Protein AF-A0A536QVR9-F1 (afdb_monomer)

pLDDT: mean 72.55, std 30.85, range [21.62, 98.94]

Foldseek 3Di:
DDDDDDDDDDDDDDDDDDDDDDDDDDDDDDDDDDDDDDDDDDDDDDDDDDDDDDDDDDDDDDDDDDDDDDDDDDDDDDDDDDDDDDDDDDDDDDDDDDDDDDDDDDDDDDDDDDDDDDDDDDDDDDDDDDDDDDDDDDPDDDDDDDDDDDDDDDDDDDPPPDDPPPPAFDECVRPVFDKDQDDPDADKFFDDDPQKWKFKIAGPSFRWAKIKIFGNDKWAKAKDWFAAQWAKDLNVDRIAGMEMEIELGNQQVQLQVLLQVLQCVVLVVDPPPVSRHRYMYTYFYQNPVGRHRYINHSVRSVNRNVSIDPRMDGAFLGHRLVRAWAADDPQTDRFAKFKFWDDDPPKIKIKIKRFNDNFFFADPVRDGDGTDDDDPDPDDDDLQQGEMEMEMEIQEADDSVLQNVLQVLLQVLCCSGTPPPSYNSYGYMYMRIYPRHDYDPPQDSVNSSVVNSVRNSNRRVRRHDD

Mean predicted aligned error: 18.0 Å

Nearest PDB structures (foldseek):
  7yu0-assembly1_A  TM=9.333E-01  e=2.165E-42  Arthrobacter
  7yu1-assembly1_A  TM=9.273E-01  e=3.127E-42  Arthrobacter
  7yu1-assembly1_B  TM=9.351E-01  e=1.280E-41  Arthrobacter
  5xyp-assembly1_A  TM=9.233E-01  e=5.771E-42  Flavobacterium sp. KI723T1
  4ihe-assembly2_B  TM=8.009E-01  e=1.279E-22  Streptantibioticus cattleyicolor

Secondary structure (DSSP, 8-state):
-------------------------------------------------------------------------------------------------------------------------------------PPPPP---PPPPPPP-PPPP-PPP---PPPP---S---HHHH-PPPB-SPPS--EEE---TTEEEEEEEETTTTEEEEEEEEEEEEEEEEEE-SS---EE-TT-SEEEEEEEESSGGGGHHHHHHHHHHHHHHTTT--SGGGS--EEEEE---GGG-SS-----HHHHHHHHHT-EESEEE-BS-GGGTT-EESSGGG-EE-EEEEEEEEETTEEEEEEEEEE-SSEEE-TTS-EEES----SPPSS-----BEEEEEEEEEE---HHHHHHHHHHHHHHGGGTEES-S-TTB--EEEEEEEEEE--TTS-HHHHHHHHHHHHHHHHHTSS--

Sequence (466 aa):
MHSQRRRSRSRRTRPSASRSGSDERCELAQSRVARSAGGGDRASRWPERRAAGRLDCGRSPRASRILGRVRRGSAREVRSRSATDGVRKRRLDRVDKRGRVAAVAGHADRRGCRLRDERGCGDRSPDREPSCYNVRRDPHVEPAAPPGSVAAPERAPRRHRARPAVSGPATNDLIHPVPRTELPKGRMLEFDFPGLEIGIAEYEEGPTGCTMFHLRKVASLSIDVRGGSPGVNGQHLDAINAICFAGGSLYGLEASTGVAAELFKIRGYSTKWMDIALVSGAIIFDFGTRANAIYPDKELGRAAVRAMRPGRFPLGARGAGRSATASHWTGAELAGQGGAYRERGLTKILAFVVVNAYGCIVDRGGRVVRGKPTGPVPGRVPRSANTTLSVVFTNQKLDRLQLQSIGRQVHASMARGIQPFHTRWDGDVNYMVSTQEVANDDLDEVTLGELASDAMWDAILTSYDP

Solvent-accessible surface area (backbone atoms only — not comparable to full-atom values): 28724 Å² total; per-residue (Å²): 137,91,81,90,85,91,87,86,91,84,84,89,80,86,90,79,92,88,83,88,84,89,86,88,82,90,79,89,84,89,85,85,88,83,86,80,89,83,89,81,90,83,86,88,81,87,81,86,87,81,88,90,85,83,87,88,87,84,84,85,86,84,89,86,88,86,89,81,88,86,81,90,82,81,89,80,93,81,84,89,83,91,82,90,83,83,92,80,92,79,89,84,88,82,88,88,91,82,91,87,87,86,88,90,82,90,79,91,81,88,88,76,89,76,92,79,88,83,91,82,89,83,90,83,88,84,91,82,83,89,79,83,86,82,82,86,81,84,93,84,79,87,83,79,84,81,83,81,90,76,87,76,80,85,77,75,81,78,76,79,71,74,76,72,82,79,89,66,62,56,31,50,91,78,68,61,71,64,73,42,59,84,72,79,90,70,57,63,49,75,52,92,52,90,59,43,28,35,12,35,13,28,30,76,86,34,51,29,6,26,33,32,43,36,37,81,56,79,21,43,39,26,69,45,77,42,40,59,50,61,41,72,47,56,74,87,49,54,51,35,28,31,43,24,36,14,11,36,25,78,62,7,48,35,13,30,53,13,33,36,55,43,52,35,53,76,56,72,63,50,82,50,83,91,61,58,70,40,51,28,21,39,32,27,52,33,52,89,85,38,88,38,62,39,52,23,36,39,64,36,19,28,46,9,60,77,47,46,38,63,40,53,44,68,36,10,60,37,25,32,6,38,44,19,26,16,15,47,79,95,20,43,31,81,22,2,14,12,51,27,77,48,74,59,88,90,39,42,40,37,18,39,31,29,40,21,25,59,15,19,32,29,44,97,86,72,44,74,76,38,30,38,90,66,70,88,73,85,72,89,69,77,85,60,54,17,10,37,42,36,39,36,44,30,33,39,54,68,56,75,64,53,35,43,51,31,28,47,51,28,53,62,48,42,48,68,32,26,49,66,59,67,37,67,44,14,13,24,35,30,36,22,34,26,62,56,72,35,85,56,91,90,53,50,65,67,59,47,24,51,55,46,26,52,28,39,43,46,3,58,70,37,8,34,79,132

Radius of gyration: 37.14 Å; Cα contacts (8 Å, |Δi|>4): 865; chains: 1; bounding box: 127×112×82 Å

Structure (mmCIF, N/CA/C/O backbone):
data_AF-A0A536QVR9-F1
#
_entry.id   AF-A0A536QVR9-F1
#
loop_
_atom_site.group_PDB
_atom_site.id
_atom_site.type_symbol
_atom_site.label_atom_id
_atom_site.label_alt_id
_atom_site.label_comp_id
_atom_site.label_asym_id
_atom_site.label_entity_id
_atom_site.label_seq_id
_atom_site.pdbx_PDB_ins_code
_atom_site.Cartn_x
_atom_site.Cartn_y
_atom_site.Cartn_z
_atom_site.occupancy
_atom_site.B_iso_or_equiv
_atom_site.auth_seq_id
_atom_site.auth_comp_id
_atom_site.auth_asym_id
_atom_site.auth_atom_id
_atom_site.pdbx_PDB_model_num
ATOM 1 N N . MET A 1 1 ? -24.882 37.715 45.529 1.00 32.22 1 MET A N 1
ATOM 2 C CA . MET A 1 1 ? -25.290 39.129 45.345 1.00 32.22 1 MET A CA 1
ATOM 3 C C . MET A 1 1 ? -25.616 39.331 43.862 1.00 32.22 1 MET A C 1
ATOM 5 O O . MET A 1 1 ? -24.715 39.234 43.054 1.00 32.22 1 MET A O 1
ATOM 9 N N . HIS A 1 2 ? -26.867 39.105 43.445 1.00 34.12 2 HIS A N 1
ATOM 10 C CA . HIS A 1 2 ? -27.917 40.104 43.140 1.00 34.12 2 HIS A CA 1
ATOM 11 C C . HIS A 1 2 ? -27.763 40.877 41.806 1.00 34.12 2 HIS A C 1
ATOM 13 O O . HIS A 1 2 ? -27.096 41.897 41.756 1.00 34.12 2 HIS A O 1
ATOM 19 N N . SER A 1 3 ? -28.485 40.428 40.767 1.00 38.12 3 SER A N 1
ATOM 20 C CA . SER A 1 3 ? -29.458 41.209 39.958 1.00 38.12 3 SER A CA 1
ATOM 21 C C . SER A 1 3 ? -30.320 40.188 39.170 1.00 38.12 3 SER A C 1
ATOM 23 O O . SER A 1 3 ? -29.785 39.276 38.554 1.00 38.12 3 SER A O 1
ATOM 25 N N . GLN A 1 4 ? -31.604 39.956 39.491 1.00 40.72 4 GLN A N 1
ATOM 26 C CA . GLN A 1 4 ? -32.837 40.652 39.060 1.00 40.72 4 GLN A CA 1
ATOM 27 C C . GLN A 1 4 ? -32.913 40.925 37.546 1.00 40.72 4 GLN A C 1
ATOM 29 O O . GLN A 1 4 ? -31.987 41.494 37.003 1.00 40.72 4 GLN A O 1
ATOM 34 N N . ARG A 1 5 ? -33.998 40.715 36.786 1.00 40.19 5 ARG A N 1
ATOM 35 C CA . ARG A 1 5 ? -35.305 40.011 36.840 1.00 40.19 5 ARG A CA 1
ATOM 36 C C . ARG A 1 5 ? -36.019 40.498 35.555 1.00 40.19 5 ARG A C 1
ATOM 38 O O . ARG A 1 5 ? -36.044 41.705 35.362 1.00 40.19 5 ARG A O 1
ATOM 45 N N . ARG A 1 6 ? -36.695 39.643 34.769 1.00 37.06 6 ARG A N 1
ATOM 46 C CA . ARG A 1 6 ? -38.106 39.824 34.318 1.00 37.06 6 ARG A CA 1
ATOM 47 C C . ARG A 1 6 ? -38.565 38.741 33.328 1.00 37.06 6 ARG A C 1
ATOM 49 O O . ARG A 1 6 ? -37.782 38.135 32.616 1.00 37.06 6 ARG A O 1
ATOM 56 N N . ARG A 1 7 ? -39.874 38.477 33.401 1.00 38.44 7 ARG A N 1
ATOM 57 C CA . ARG A 1 7 ? -40.674 37.371 32.849 1.00 38.44 7 ARG A CA 1
ATOM 58 C C . ARG A 1 7 ? -41.632 37.876 31.756 1.00 38.44 7 ARG A C 1
ATOM 60 O O . ARG A 1 7 ? -42.094 39.004 31.875 1.00 38.44 7 ARG A O 1
ATOM 67 N N . SER A 1 8 ? -42.062 36.992 30.849 1.00 32.06 8 SER A N 1
ATOM 68 C CA . SER A 1 8 ? -43.458 36.718 30.378 1.00 32.06 8 SER A CA 1
ATOM 69 C C . SER A 1 8 ? -43.356 35.714 29.199 1.00 32.06 8 SER A C 1
ATOM 71 O O . SER A 1 8 ? -42.414 35.836 28.433 1.00 32.06 8 SER A O 1
ATOM 73 N N . ARG A 1 9 ? -44.044 34.565 29.027 1.00 36.19 9 ARG A N 1
ATOM 74 C CA . ARG A 1 9 ? -45.424 34.022 29.171 1.00 36.19 9 ARG A CA 1
ATOM 75 C C . ARG A 1 9 ? -46.467 34.492 28.127 1.00 36.19 9 ARG A C 1
ATOM 77 O O . ARG A 1 9 ? -47.123 35.493 28.366 1.00 36.19 9 ARG A O 1
ATOM 84 N N . SER A 1 10 ? -46.755 33.634 27.133 1.00 32.81 10 SER A N 1
ATOM 85 C CA . SER A 1 10 ? -48.091 33.286 26.565 1.00 32.81 10 SER A CA 1
ATOM 86 C C . SER A 1 10 ? -47.950 31.998 25.706 1.00 32.81 10 SER A C 1
ATOM 88 O O . SER A 1 10 ? -47.020 31.891 24.921 1.00 32.81 10 SER A O 1
ATOM 90 N N . ARG A 1 11 ? -48.535 30.835 26.059 1.00 32.47 11 ARG A N 1
ATOM 91 C CA . ARG A 1 11 ? -49.900 30.284 25.804 1.00 32.47 11 ARG A CA 1
ATOM 92 C C . ARG A 1 11 ? -50.281 30.177 24.309 1.00 32.47 11 ARG A C 1
ATOM 94 O O . ARG A 1 11 ? -50.380 31.204 23.666 1.00 32.47 11 ARG A O 1
ATOM 101 N N . ARG A 1 12 ? -50.394 28.931 23.785 1.00 32.31 12 ARG A N 1
ATOM 102 C CA . ARG A 1 12 ? -51.632 28.192 23.345 1.00 32.31 12 ARG A CA 1
ATOM 103 C C . ARG A 1 12 ? -52.218 28.751 22.023 1.00 32.31 12 ARG A C 1
ATOM 105 O O . ARG A 1 12 ? -52.304 29.953 21.900 1.00 32.31 12 ARG A O 1
ATOM 112 N N . THR A 1 13 ? -52.643 28.006 20.994 1.00 30.50 13 THR A N 1
ATOM 113 C CA . THR A 1 13 ? -53.259 26.665 20.876 1.00 30.50 13 THR A CA 1
ATOM 114 C C . THR A 1 13 ? -53.371 26.269 19.385 1.00 30.50 13 THR A C 1
ATOM 116 O O . THR A 1 13 ? -53.311 27.132 18.517 1.00 30.50 13 THR A O 1
ATOM 119 N N . ARG A 1 14 ? -53.575 24.967 19.123 1.00 33.03 14 ARG A N 1
ATOM 120 C CA . ARG A 1 14 ? -53.970 24.322 17.845 1.00 33.03 14 ARG A CA 1
ATOM 121 C C . ARG A 1 14 ? -55.232 24.930 17.195 1.00 33.03 14 ARG A C 1
ATOM 123 O O . ARG A 1 14 ? -56.010 25.577 17.894 1.00 33.03 14 ARG A O 1
ATOM 130 N N . PRO A 1 15 ? -55.556 24.480 15.968 1.00 38.09 15 PRO A N 1
ATOM 131 C CA . PRO A 1 15 ? -56.874 23.885 15.745 1.00 38.09 15 PRO A CA 1
ATOM 132 C C . PRO A 1 15 ? -56.819 22.476 15.132 1.00 38.09 15 PRO A C 1
ATOM 134 O O . PRO A 1 15 ? -55.821 22.034 14.567 1.00 38.09 15 PRO A O 1
ATOM 137 N N . SER A 1 16 ? -57.925 21.766 15.323 1.00 31.20 16 SER A N 1
ATOM 138 C CA . SER A 1 16 ? -58.179 20.356 15.041 1.00 31.20 16 SER A CA 1
ATOM 139 C C . SER A 1 16 ? -59.378 20.185 14.104 1.00 31.20 16 SER A C 1
ATOM 141 O O . SER A 1 16 ? -60.378 20.860 14.305 1.00 31.20 16 SER A O 1
ATOM 143 N N . ALA A 1 17 ? -59.272 19.186 13.222 1.00 33.75 17 ALA A N 1
ATOM 144 C CA . ALA A 1 17 ? -60.265 18.162 12.857 1.00 33.75 17 ALA A CA 1
ATOM 145 C C . ALA A 1 17 ? -61.664 18.525 12.312 1.00 33.75 17 ALA A C 1
ATOM 147 O O . ALA A 1 17 ? -62.432 19.254 12.927 1.00 33.75 17 ALA A O 1
ATOM 148 N N . SER A 1 18 ? -62.054 17.801 11.254 1.00 29.50 18 SER A N 1
ATOM 149 C CA . SER A 1 18 ? -63.307 17.017 11.085 1.00 29.50 18 SER A 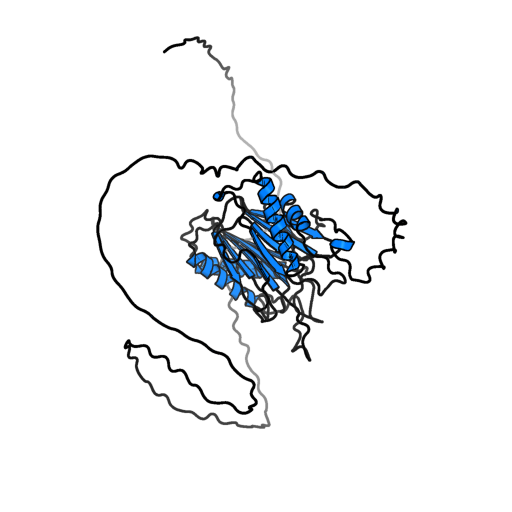CA 1
ATOM 150 C C . SER A 1 18 ? -63.442 16.624 9.598 1.00 29.50 18 SER A C 1
ATOM 152 O O . SER A 1 18 ? -62.922 17.344 8.758 1.00 29.50 18 SER A O 1
ATOM 154 N N . ARG A 1 19 ? -64.105 15.559 9.129 1.00 31.83 19 ARG A N 1
ATOM 155 C CA . ARG A 1 19 ? -64.554 14.219 9.580 1.00 31.83 19 ARG A CA 1
ATOM 156 C C . ARG A 1 19 ? -65.219 13.563 8.336 1.00 31.83 19 ARG A C 1
ATOM 158 O O . ARG A 1 19 ? -65.443 14.254 7.349 1.00 31.83 19 ARG A O 1
ATOM 165 N N . SER A 1 20 ? -65.648 12.302 8.481 1.00 29.80 20 SER A N 1
ATOM 166 C CA . SER A 1 20 ? -66.454 11.444 7.570 1.00 29.80 20 SER A CA 1
ATOM 167 C C . SER A 1 20 ? -65.638 10.643 6.542 1.00 29.80 20 SER A C 1
ATOM 169 O O . SER A 1 20 ? -64.729 11.194 5.943 1.00 29.80 20 SER A O 1
ATOM 171 N N . GLY A 1 21 ? -65.824 9.334 6.333 1.00 27.69 21 GLY A N 1
ATOM 172 C CA . GLY A 1 21 ? -66.845 8.368 6.779 1.00 27.69 21 GLY A CA 1
ATOM 173 C C . GLY A 1 21 ? -67.409 7.591 5.570 1.00 27.69 21 GLY A C 1
ATOM 174 O O . GLY A 1 21 ? -67.541 8.200 4.517 1.00 27.69 21 GLY A O 1
ATOM 175 N N . SER A 1 22 ? -67.783 6.313 5.762 1.00 29.12 22 SER A N 1
ATOM 176 C CA . SER A 1 22 ? -68.301 5.277 4.814 1.00 29.12 22 SER A CA 1
ATOM 177 C C . SER A 1 22 ? -67.227 4.516 4.006 1.00 29.12 22 SER A C 1
ATOM 179 O O . SER A 1 22 ? -66.331 5.150 3.463 1.00 29.12 22 SER A O 1
ATOM 181 N N . ASP A 1 23 ? -67.058 3.184 4.068 1.00 28.61 23 ASP A N 1
ATOM 182 C CA . ASP A 1 23 ? -67.909 1.963 3.952 1.00 28.61 23 ASP A CA 1
ATOM 183 C C . ASP A 1 23 ? -67.965 1.365 2.522 1.00 28.61 23 ASP A C 1
ATOM 185 O O . ASP A 1 23 ? -68.082 2.099 1.551 1.00 28.61 23 ASP A O 1
ATOM 189 N N . GLU A 1 24 ? -67.909 0.017 2.464 1.00 28.81 24 GLU A N 1
ATOM 190 C CA . GLU A 1 24 ? -68.151 -0.931 1.334 1.00 28.81 24 GLU A CA 1
ATOM 191 C C . GLU A 1 24 ? -67.005 -1.177 0.313 1.00 28.81 24 GLU A C 1
ATOM 193 O O . GLU A 1 24 ? -66.436 -0.254 -0.252 1.00 28.81 24 GLU A O 1
ATOM 198 N N . ARG A 1 25 ? -66.410 -2.388 0.216 1.00 26.61 25 ARG A N 1
ATOM 199 C CA . ARG A 1 25 ? -66.825 -3.717 -0.340 1.00 26.61 25 ARG A CA 1
ATOM 200 C C . ARG A 1 25 ? -66.817 -3.825 -1.879 1.00 26.61 25 ARG A C 1
ATOM 202 O O . ARG A 1 25 ? -67.511 -3.064 -2.527 1.00 26.61 25 ARG A O 1
ATOM 209 N N . CYS A 1 26 ? -66.177 -4.913 -2.363 1.00 21.62 26 CYS A N 1
ATOM 210 C CA . CYS A 1 26 ? -66.316 -5.589 -3.680 1.00 21.62 26 CYS A CA 1
ATOM 211 C C . CYS A 1 26 ? -66.000 -4.729 -4.932 1.00 21.62 26 CYS A C 1
ATOM 213 O O . CYS A 1 26 ? -66.218 -3.537 -4.937 1.00 21.62 26 CYS A O 1
ATOM 215 N N . GLU A 1 27 ? -65.465 -5.188 -6.064 1.00 26.14 27 GLU A N 1
ATOM 216 C CA . GLU A 1 27 ? -65.268 -6.503 -6.671 1.00 26.14 27 GLU A CA 1
ATOM 217 C C . GLU A 1 27 ? -64.310 -6.347 -7.883 1.00 26.14 27 GLU A C 1
ATOM 219 O O . GLU A 1 27 ? -64.244 -5.290 -8.500 1.00 26.14 27 GLU A O 1
ATOM 224 N N . LEU A 1 28 ? -63.586 -7.428 -8.199 1.00 25.80 28 LEU A N 1
ATOM 225 C CA . LEU A 1 28 ? -63.243 -7.962 -9.535 1.00 25.80 28 LEU A CA 1
ATOM 226 C C . LEU A 1 28 ? -63.013 -7.024 -10.749 1.00 25.80 28 LEU A C 1
ATOM 228 O O . LEU A 1 28 ? -63.948 -6.433 -11.269 1.00 25.80 28 LEU A O 1
ATOM 232 N N . ALA A 1 29 ? -61.819 -7.130 -11.358 1.00 27.91 29 ALA A N 1
ATOM 233 C CA . ALA A 1 29 ? -61.603 -7.469 -12.787 1.00 27.91 29 ALA A CA 1
ATOM 234 C C . ALA A 1 29 ? -60.084 -7.517 -13.086 1.00 27.91 29 ALA A C 1
ATOM 236 O O . ALA A 1 29 ? -59.395 -6.508 -13.049 1.00 27.91 29 ALA A O 1
ATOM 237 N N . GLN A 1 30 ? -59.465 -8.700 -13.134 1.00 26.83 30 GLN A N 1
ATOM 238 C CA . GLN A 1 30 ? -59.221 -9.508 -14.342 1.00 26.83 30 GLN A CA 1
ATOM 239 C C . GLN A 1 30 ? -58.295 -8.869 -15.399 1.00 26.83 30 GLN A C 1
ATOM 241 O O . GLN A 1 30 ? -58.723 -8.074 -16.225 1.00 26.83 30 GLN A O 1
ATOM 246 N N . SER A 1 31 ? -57.071 -9.399 -15.507 1.00 31.22 31 SER A N 1
ATOM 247 C CA . SER A 1 31 ? -56.542 -9.826 -16.810 1.00 31.22 31 SER A CA 1
ATOM 248 C C . SER A 1 31 ? -55.770 -11.149 -16.672 1.00 31.22 31 SER A C 1
ATOM 250 O O . SER A 1 31 ? -55.096 -11.417 -15.679 1.00 31.22 31 SER A O 1
ATOM 252 N N . ARG A 1 32 ? -56.030 -12.027 -17.645 1.00 28.70 32 ARG A N 1
ATOM 253 C CA . ARG A 1 32 ? -55.729 -13.466 -17.761 1.00 28.70 32 ARG A CA 1
ATOM 254 C C . ARG A 1 32 ? -54.292 -13.689 -18.274 1.00 28.70 32 ARG A C 1
ATOM 256 O O . ARG A 1 32 ? -53.828 -12.908 -19.088 1.00 28.70 32 ARG A O 1
ATOM 263 N N . VAL A 1 33 ? -53.499 -14.609 -17.712 1.00 28.98 33 VAL A N 1
ATOM 264 C CA . VAL A 1 33 ? -53.370 -16.072 -17.972 1.00 28.98 33 VAL A CA 1
ATOM 265 C C . VAL A 1 33 ? -52.784 -16.468 -19.340 1.00 28.98 33 VAL A C 1
ATOM 267 O O . VAL A 1 33 ? -53.470 -16.391 -20.350 1.00 28.98 33 VAL A O 1
ATOM 270 N N . ALA A 1 34 ? -51.594 -17.086 -19.285 1.00 28.09 34 ALA A N 1
ATOM 271 C CA . ALA A 1 34 ? -51.267 -18.426 -19.816 1.00 28.09 34 ALA A CA 1
ATOM 272 C C . ALA A 1 34 ? -50.097 -18.990 -18.959 1.00 28.09 34 ALA A C 1
ATOM 274 O O . ALA A 1 34 ? -49.023 -18.401 -18.955 1.00 28.09 34 ALA A O 1
ATOM 275 N N . ARG A 1 35 ? -50.315 -19.852 -17.941 1.00 30.66 35 ARG A N 1
ATOM 276 C CA . ARG A 1 35 ? -50.254 -21.348 -17.928 1.00 30.66 35 ARG A CA 1
ATOM 277 C C . ARG A 1 35 ? -49.171 -21.916 -18.862 1.00 30.66 35 ARG A C 1
ATOM 279 O O . ARG A 1 35 ? -49.214 -21.626 -20.045 1.00 30.66 35 ARG A O 1
ATOM 286 N N . SER A 1 36 ? -48.189 -22.696 -18.401 1.00 28.83 36 SER A N 1
ATOM 287 C CA . SER A 1 36 ? -48.251 -23.967 -17.636 1.00 28.83 36 SER A CA 1
ATOM 288 C C . SER A 1 36 ? -47.134 -24.061 -16.566 1.00 28.83 36 SER A C 1
ATOM 290 O O . SER A 1 36 ? -46.009 -23.668 -16.843 1.00 28.83 36 SER A O 1
ATOM 292 N N . ALA A 1 37 ? -47.380 -24.410 -15.291 1.00 31.12 37 ALA A N 1
ATOM 293 C CA . ALA A 1 37 ? -47.586 -25.763 -14.722 1.00 31.12 37 ALA A CA 1
ATOM 294 C C . ALA A 1 37 ? -46.492 -26.772 -15.139 1.00 31.12 37 ALA A C 1
ATOM 296 O O . ALA A 1 37 ? -46.316 -26.981 -16.331 1.00 31.12 37 ALA A O 1
ATOM 297 N N . GLY A 1 38 ? -45.742 -27.460 -14.274 1.00 26.61 38 GLY A N 1
ATOM 298 C CA . GLY A 1 38 ? -45.599 -27.533 -12.809 1.00 26.61 38 GLY A CA 1
ATOM 299 C C . GLY A 1 38 ? -44.144 -27.970 -12.520 1.00 26.61 38 GLY A C 1
ATOM 300 O O . GLY A 1 38 ? -43.442 -28.384 -13.434 1.00 26.61 38 GLY A O 1
ATOM 301 N N . GLY A 1 39 ? -43.552 -27.800 -11.342 1.00 26.61 39 GLY A N 1
ATOM 302 C CA . GLY A 1 39 ? -44.034 -28.161 -10.014 1.00 26.61 39 GLY A CA 1
ATOM 303 C C . GLY A 1 39 ? -43.105 -29.258 -9.478 1.00 26.61 39 GLY A C 1
ATOM 304 O O . GLY A 1 39 ? -43.011 -30.313 -10.095 1.00 26.61 39 GLY A O 1
ATOM 305 N N . GLY A 1 40 ? -42.416 -29.011 -8.358 1.00 26.50 40 GLY A N 1
ATOM 306 C CA . GLY A 1 40 ? -41.705 -30.064 -7.624 1.00 26.50 40 GLY A CA 1
ATOM 307 C C . GLY A 1 40 ? -40.399 -29.638 -6.959 1.00 26.50 40 GLY A C 1
ATOM 308 O O . GLY A 1 40 ? -39.326 -29.827 -7.520 1.00 26.50 40 GLY A O 1
ATOM 309 N N . ASP A 1 41 ? -40.517 -29.115 -5.739 1.00 30.36 41 ASP A N 1
ATOM 310 C CA . ASP A 1 41 ? -39.453 -28.959 -4.743 1.00 30.36 41 ASP A CA 1
ATOM 311 C C . ASP A 1 41 ? -38.574 -30.212 -4.568 1.00 30.36 41 ASP A C 1
ATOM 313 O O . ASP A 1 41 ? -39.092 -31.320 -4.429 1.00 30.36 41 ASP A O 1
ATOM 317 N N . ARG A 1 42 ? -37.261 -30.025 -4.376 1.00 28.58 42 ARG A N 1
ATOM 318 C CA . ARG A 1 42 ? -36.599 -30.186 -3.061 1.00 28.58 42 ARG A CA 1
ATOM 319 C C . ARG A 1 42 ? -35.080 -30.046 -3.157 1.00 28.58 42 ARG A C 1
ATOM 321 O O . ARG A 1 42 ? -34.426 -30.472 -4.101 1.00 28.58 42 ARG A O 1
ATOM 328 N N . ALA A 1 43 ? -34.553 -29.445 -2.100 1.00 28.98 43 ALA A N 1
ATOM 329 C CA . ALA A 1 43 ? -33.158 -29.161 -1.841 1.00 28.98 43 ALA A CA 1
ATOM 330 C C . ALA A 1 43 ? -32.276 -30.406 -1.621 1.00 28.98 43 ALA A C 1
ATOM 332 O O . ALA A 1 43 ? -32.740 -31.482 -1.247 1.00 28.98 43 ALA A O 1
ATOM 333 N N . SER A 1 44 ? -30.968 -30.130 -1.678 1.00 29.98 44 SER A N 1
ATOM 334 C CA . SER A 1 44 ? -29.825 -30.878 -1.134 1.00 29.98 44 SER A CA 1
ATOM 335 C C . SER A 1 44 ? -29.250 -32.020 -1.983 1.00 29.98 44 SER A C 1
ATOM 337 O O . SER A 1 44 ? -29.786 -33.118 -2.039 1.00 29.98 44 SER A O 1
ATOM 339 N N . ARG A 1 45 ? -28.061 -31.782 -2.555 1.00 26.30 45 ARG A N 1
ATOM 340 C CA . ARG A 1 45 ? -26.787 -32.448 -2.200 1.00 26.30 45 ARG A CA 1
ATOM 341 C C . ARG A 1 45 ? -25.720 -32.186 -3.271 1.00 26.30 45 ARG A C 1
ATOM 343 O O . ARG A 1 45 ? -25.979 -32.238 -4.466 1.00 26.30 45 ARG A O 1
ATOM 350 N N . TRP A 1 46 ? -24.513 -31.901 -2.791 1.00 26.78 46 TRP A N 1
ATOM 351 C CA . TRP A 1 46 ? -23.257 -31.860 -3.540 1.00 26.78 46 TRP A CA 1
ATOM 352 C C . TRP A 1 46 ? -22.990 -33.182 -4.282 1.00 26.78 46 TRP A C 1
ATOM 354 O O . TRP A 1 46 ? -23.254 -34.231 -3.692 1.00 26.78 46 TRP A O 1
ATOM 364 N N . PRO A 1 47 ? -22.377 -33.183 -5.484 1.00 32.03 47 PRO A N 1
ATOM 365 C CA . PRO A 1 47 ? -21.808 -34.400 -6.036 1.00 32.03 47 PRO A CA 1
ATOM 366 C C . PRO A 1 47 ? -20.279 -34.412 -5.916 1.00 32.03 47 PRO A C 1
ATOM 368 O O . PRO A 1 47 ? -19.560 -33.651 -6.568 1.00 32.03 47 PRO A O 1
ATOM 371 N N . GLU A 1 48 ? -19.800 -35.356 -5.111 1.00 28.69 48 GLU A N 1
ATOM 372 C CA . GLU A 1 48 ? -18.488 -35.977 -5.253 1.00 28.69 48 GLU A CA 1
ATOM 373 C C . GLU A 1 48 ? -18.367 -36.620 -6.644 1.00 28.69 48 GLU A C 1
ATOM 375 O O . GLU A 1 48 ? -19.288 -37.278 -7.130 1.00 28.69 48 GLU A O 1
ATOM 380 N N . ARG A 1 49 ? -17.203 -36.477 -7.286 1.00 27.83 49 ARG A N 1
ATOM 381 C CA . ARG A 1 49 ? -16.823 -37.293 -8.445 1.00 27.83 49 ARG A CA 1
ATOM 382 C C . ARG A 1 49 ? -15.667 -38.205 -8.047 1.00 27.83 49 ARG A C 1
ATOM 384 O O . ARG A 1 49 ? -14.553 -37.740 -7.820 1.00 27.83 49 ARG A O 1
ATOM 391 N N . ARG A 1 50 ? -15.926 -39.515 -8.029 1.00 27.42 50 ARG A N 1
ATOM 392 C CA . ARG A 1 50 ? -14.916 -40.563 -8.223 1.00 27.42 50 ARG A CA 1
ATOM 393 C C . ARG A 1 50 ? -15.360 -41.519 -9.328 1.00 27.42 50 ARG A C 1
ATOM 395 O O . ARG A 1 50 ? -16.543 -41.708 -9.582 1.00 27.42 50 ARG A O 1
ATOM 402 N N . ALA A 1 51 ? -14.339 -42.021 -10.006 1.00 30.70 51 ALA A N 1
ATOM 403 C CA . ALA A 1 51 ? -14.321 -42.747 -11.265 1.00 30.70 51 ALA A CA 1
ATOM 404 C C . ALA A 1 51 ? -14.904 -44.170 -11.214 1.00 30.70 51 ALA A C 1
ATOM 406 O O . ALA A 1 51 ? -14.911 -44.784 -10.153 1.00 30.70 51 ALA A O 1
ATOM 407 N N . ALA A 1 52 ? -15.248 -44.724 -12.385 1.00 28.95 52 ALA A N 1
ATOM 408 C CA . ALA A 1 52 ? -14.600 -45.918 -12.958 1.00 28.95 52 ALA A CA 1
ATOM 409 C C . ALA A 1 52 ? -15.365 -46.443 -14.191 1.00 28.95 52 ALA A C 1
ATOM 411 O O . ALA A 1 52 ? -16.560 -46.708 -14.122 1.00 28.95 52 ALA A O 1
ATOM 412 N N . GLY A 1 53 ? -14.642 -46.671 -15.290 1.00 25.88 53 GLY A N 1
ATOM 413 C CA . GLY A 1 53 ? -15.048 -47.502 -16.425 1.00 25.88 53 GLY A CA 1
ATOM 414 C C . GLY A 1 53 ? -13.888 -48.438 -16.773 1.00 25.88 53 GLY A C 1
ATOM 415 O O . GLY A 1 53 ? -12.740 -48.005 -16.810 1.00 25.88 53 GLY A O 1
ATOM 416 N N . ARG A 1 54 ? -14.191 -49.730 -16.901 1.00 28.25 54 ARG A N 1
ATOM 417 C CA . ARG A 1 54 ? -13.276 -50.882 -16.932 1.00 28.25 54 ARG A CA 1
ATOM 418 C C . ARG A 1 54 ? -12.735 -51.210 -18.337 1.00 28.25 54 ARG A C 1
ATOM 420 O O . ARG A 1 54 ? -13.479 -51.090 -19.295 1.00 28.25 54 ARG A O 1
ATOM 427 N N . LEU A 1 55 ? -11.502 -51.748 -18.329 1.00 27.61 55 LEU A N 1
ATOM 428 C CA . LEU A 1 55 ? -10.918 -52.864 -19.113 1.00 27.61 55 LEU A CA 1
ATOM 429 C C . LEU A 1 55 ? -10.931 -52.802 -20.656 1.00 27.61 55 LEU A C 1
ATOM 431 O O . LEU A 1 55 ? -11.998 -52.821 -21.246 1.00 27.61 55 LEU A O 1
ATOM 435 N N . ASP A 1 56 ? -9.752 -52.925 -21.289 1.00 25.92 56 ASP A N 1
ATOM 436 C CA . ASP A 1 56 ? -9.376 -54.173 -21.986 1.00 25.92 56 ASP A CA 1
ATOM 437 C C . ASP A 1 56 ? -7.858 -54.270 -22.296 1.00 25.92 56 ASP A C 1
ATOM 439 O O . ASP A 1 56 ? -7.101 -53.308 -22.173 1.00 25.92 56 ASP A O 1
ATOM 443 N N . CYS A 1 57 ? -7.435 -55.491 -22.614 1.00 25.33 57 CYS A N 1
ATOM 444 C CA . CYS A 1 57 ? -6.114 -56.103 -22.544 1.00 25.33 57 CYS A CA 1
ATOM 445 C C . CYS A 1 57 ? -5.180 -55.829 -23.742 1.00 25.33 57 CYS A C 1
ATOM 447 O O . CYS A 1 57 ? -5.634 -55.641 -24.864 1.00 25.33 57 CYS A O 1
ATOM 449 N N . GLY A 1 58 ? -3.860 -55.999 -23.545 1.00 26.34 58 GLY A N 1
ATOM 450 C CA . GLY A 1 58 ? -2.977 -56.433 -24.642 1.00 26.34 58 GLY A CA 1
ATOM 451 C C . GLY A 1 58 ? -1.521 -55.947 -24.637 1.00 26.34 58 GLY A C 1
ATOM 452 O O . GLY A 1 58 ? -1.237 -54.840 -25.063 1.00 26.34 58 GLY A O 1
ATOM 453 N N . ARG A 1 59 ? -0.610 -56.877 -24.307 1.00 28.11 59 ARG A N 1
ATOM 454 C CA . ARG A 1 59 ? 0.802 -57.003 -24.752 1.00 28.11 59 ARG A CA 1
ATOM 455 C C . ARG A 1 59 ? 1.850 -55.953 -24.323 1.00 28.11 59 ARG A C 1
ATOM 457 O O . ARG A 1 59 ? 1.875 -54.814 -24.762 1.00 28.11 59 ARG A O 1
ATOM 464 N N . SER A 1 60 ? 2.835 -56.448 -23.567 1.00 27.88 60 SER A N 1
ATOM 465 C CA . SER A 1 60 ? 4.210 -55.922 -23.471 1.00 27.88 60 SER A CA 1
ATOM 466 C C . SER A 1 60 ? 5.064 -56.450 -24.655 1.00 27.88 60 SER A C 1
ATOM 468 O O . SER A 1 60 ? 4.604 -57.385 -25.323 1.00 27.88 60 SER A O 1
ATOM 470 N N . PRO A 1 61 ? 6.278 -55.912 -24.958 1.00 41.31 61 PRO A N 1
ATOM 471 C CA . PRO A 1 61 ? 7.451 -56.153 -24.095 1.00 41.31 61 PRO A CA 1
ATOM 472 C C . PRO A 1 61 ? 8.564 -55.062 -24.064 1.00 41.31 61 PRO A C 1
ATOM 474 O O . PRO A 1 61 ? 8.626 -54.175 -24.906 1.00 41.31 61 PRO A O 1
ATOM 477 N N . ARG A 1 62 ? 9.524 -55.279 -23.138 1.00 28.48 62 ARG A N 1
ATOM 478 C CA . ARG A 1 62 ? 10.900 -54.712 -22.989 1.00 28.48 62 ARG A CA 1
ATOM 479 C C . ARG A 1 62 ? 10.986 -53.324 -22.326 1.00 28.48 62 ARG A C 1
ATOM 481 O O . ARG A 1 62 ? 10.647 -52.327 -22.933 1.00 28.48 62 ARG A O 1
ATOM 488 N N . ALA A 1 63 ? 11.318 -53.160 -21.041 1.00 29.06 63 ALA A N 1
ATOM 489 C CA . ALA A 1 63 ? 12.459 -53.608 -20.221 1.00 29.06 63 ALA A CA 1
ATOM 490 C C . ALA A 1 63 ? 13.814 -52.960 -20.577 1.00 29.06 63 ALA A C 1
ATOM 492 O O . ALA A 1 63 ? 14.554 -53.471 -21.410 1.00 29.06 63 ALA A O 1
ATOM 493 N N . SER A 1 64 ? 14.186 -51.928 -19.815 1.00 29.84 64 SER A N 1
ATOM 494 C CA . SER A 1 64 ? 15.564 -51.688 -19.367 1.00 29.84 64 SER A CA 1
ATOM 495 C C . SER A 1 64 ? 15.541 -51.056 -17.966 1.00 29.84 64 SER A C 1
ATOM 497 O O . SER A 1 64 ? 15.070 -49.946 -17.740 1.00 29.84 64 SER A O 1
ATOM 499 N N . ARG A 1 65 ? 15.990 -51.851 -16.987 1.00 30.33 65 ARG A N 1
ATOM 500 C CA . ARG A 1 65 ? 16.250 -51.470 -15.593 1.00 30.33 65 ARG A CA 1
ATOM 501 C C . ARG A 1 65 ? 17.624 -50.809 -15.510 1.00 30.33 65 ARG A C 1
ATOM 503 O O . ARG A 1 65 ? 18.579 -51.386 -16.018 1.00 30.33 65 ARG A O 1
ATOM 510 N N . ILE A 1 66 ? 17.751 -49.743 -14.721 1.00 28.88 66 ILE A N 1
ATOM 511 C CA . ILE A 1 66 ? 18.968 -49.482 -13.940 1.00 28.88 66 ILE A CA 1
ATOM 512 C C . ILE A 1 66 ? 18.546 -49.239 -12.487 1.00 28.88 66 ILE A C 1
ATOM 514 O O . ILE A 1 66 ? 17.751 -48.356 -12.180 1.00 28.88 66 ILE A O 1
ATOM 518 N N . LEU A 1 67 ? 19.046 -50.113 -11.614 1.00 29.53 67 LEU A N 1
ATOM 519 C CA . LEU A 1 67 ? 18.882 -50.133 -10.164 1.00 29.53 67 LEU A CA 1
ATOM 520 C C . LEU A 1 67 ? 19.977 -49.281 -9.506 1.00 29.53 67 LEU A C 1
ATOM 522 O O . LEU A 1 67 ? 21.152 -49.453 -9.817 1.00 29.53 67 LEU A O 1
ATOM 526 N N . GLY A 1 68 ? 19.601 -48.466 -8.519 1.00 28.30 68 GLY A N 1
ATOM 527 C CA . GLY A 1 68 ? 20.510 -47.836 -7.558 1.00 28.30 68 GLY A CA 1
ATOM 528 C C . GLY A 1 68 ? 19.967 -48.010 -6.139 1.00 28.30 68 GLY A C 1
ATOM 529 O O . GLY A 1 68 ? 18.901 -47.504 -5.810 1.00 28.30 68 GLY A O 1
ATOM 530 N N . ARG A 1 69 ? 20.675 -48.805 -5.330 1.00 30.31 69 ARG A N 1
ATOM 531 C CA . ARG A 1 69 ? 20.305 -49.290 -3.989 1.00 30.31 69 ARG A CA 1
ATOM 532 C C . ARG A 1 69 ? 20.175 -48.185 -2.931 1.00 30.31 69 ARG A C 1
ATOM 534 O O . ARG A 1 69 ? 21.072 -47.368 -2.764 1.00 30.31 69 ARG A O 1
ATOM 541 N N . VAL A 1 70 ? 19.140 -48.319 -2.102 1.00 27.59 70 VAL A N 1
ATOM 542 C CA . VAL A 1 70 ? 18.995 -47.713 -0.768 1.00 27.59 70 VAL A CA 1
ATOM 543 C C . VAL A 1 70 ? 19.727 -48.583 0.265 1.00 27.59 70 VAL A C 1
ATOM 545 O O . VAL A 1 70 ? 19.537 -49.801 0.290 1.00 27.59 70 VAL A O 1
ATOM 548 N N . ARG A 1 71 ? 20.534 -47.977 1.145 1.00 29.56 71 ARG A N 1
ATOM 549 C CA . ARG A 1 71 ? 21.059 -48.615 2.367 1.00 29.56 71 ARG A CA 1
ATOM 550 C C . ARG A 1 71 ? 20.394 -47.997 3.599 1.00 29.56 71 ARG A C 1
ATOM 552 O O . ARG A 1 71 ? 20.431 -46.787 3.785 1.00 29.56 71 ARG A O 1
ATOM 559 N N . ARG A 1 72 ? 19.801 -48.863 4.428 1.00 30.56 72 ARG A N 1
ATOM 560 C CA . ARG A 1 72 ? 19.289 -48.577 5.776 1.00 30.56 72 ARG A CA 1
ATOM 561 C C . ARG A 1 72 ? 20.455 -48.391 6.756 1.00 30.56 72 ARG A C 1
ATOM 563 O O . ARG A 1 72 ? 21.416 -49.153 6.701 1.00 30.56 72 ARG A O 1
ATOM 570 N N . GLY A 1 73 ? 20.315 -47.440 7.676 1.00 27.66 73 GLY A N 1
ATOM 571 C CA . GLY A 1 73 ? 21.169 -47.243 8.849 1.00 27.66 73 GLY A CA 1
ATOM 572 C C . GLY A 1 73 ? 20.304 -46.851 10.048 1.00 27.66 73 GLY A C 1
ATOM 573 O O . GLY A 1 73 ? 19.351 -46.096 9.901 1.00 27.66 73 GLY A O 1
ATOM 574 N N . SER A 1 74 ? 20.595 -47.462 11.188 1.00 30.38 74 SER A N 1
ATOM 575 C CA . SER A 1 74 ? 19.769 -47.669 12.381 1.00 30.38 74 SER A CA 1
ATOM 576 C C . SER A 1 74 ? 19.480 -46.446 13.257 1.00 30.38 74 SER A C 1
ATOM 578 O O . SER A 1 74 ? 20.318 -45.562 13.414 1.00 30.38 74 SER A O 1
ATOM 580 N N . ALA A 1 75 ? 18.334 -46.512 13.938 1.00 29.06 75 ALA A N 1
ATOM 581 C CA . ALA A 1 75 ? 17.924 -45.672 15.057 1.00 29.06 75 ALA A CA 1
ATOM 582 C C . ALA A 1 75 ? 18.790 -45.872 16.318 1.00 29.06 75 ALA A C 1
ATOM 584 O O . ALA A 1 75 ? 19.187 -46.995 16.635 1.00 29.06 75 ALA A O 1
ATOM 585 N N . ARG A 1 76 ? 18.998 -44.788 17.075 1.00 28.64 76 ARG A N 1
ATOM 586 C CA . ARG A 1 76 ? 19.302 -44.807 18.514 1.00 28.64 76 ARG A CA 1
ATOM 587 C C . ARG A 1 76 ? 18.678 -43.581 19.186 1.00 28.64 76 ARG A C 1
ATOM 589 O O . ARG A 1 76 ? 19.027 -42.451 18.862 1.00 28.64 76 ARG A O 1
ATOM 596 N N . GLU A 1 77 ? 17.761 -43.845 20.112 1.00 30.44 77 GLU A N 1
ATOM 597 C CA . GLU A 1 77 ? 17.287 -42.926 21.150 1.00 30.44 77 GLU A CA 1
ATOM 598 C C . GLU A 1 77 ? 18.435 -42.488 22.066 1.00 30.44 77 GLU A C 1
ATOM 600 O O . GLU A 1 77 ? 19.223 -43.330 22.497 1.00 30.44 77 GLU A O 1
ATOM 605 N N . VAL A 1 78 ? 18.450 -41.213 22.473 1.00 28.42 78 VAL A N 1
ATOM 606 C CA . VAL A 1 78 ? 18.985 -40.796 23.778 1.00 28.42 78 VAL A CA 1
ATOM 607 C C . VAL A 1 78 ? 18.100 -39.688 24.353 1.00 28.42 78 VAL A C 1
ATOM 609 O O . VAL A 1 78 ? 17.744 -38.726 23.677 1.00 28.42 78 VAL A O 1
ATOM 612 N N . ARG A 1 79 ? 17.737 -39.884 25.622 1.00 27.45 79 ARG A N 1
ATOM 613 C CA . ARG A 1 79 ? 16.860 -39.071 26.465 1.00 27.45 79 ARG A CA 1
ATOM 614 C C . ARG A 1 79 ? 17.450 -37.706 26.841 1.00 27.45 79 ARG A C 1
ATOM 616 O O . ARG A 1 79 ? 18.656 -37.535 26.982 1.00 27.45 79 ARG A O 1
ATOM 623 N N . SER A 1 80 ? 16.525 -36.797 27.130 1.00 29.80 80 SER A N 1
ATOM 624 C CA . SER A 1 80 ? 16.659 -35.523 27.840 1.00 29.80 80 SER A CA 1
ATOM 625 C C . SER A 1 80 ? 17.397 -35.610 29.182 1.00 29.80 80 SER A C 1
ATOM 627 O O . SER A 1 80 ? 17.096 -36.503 29.975 1.00 29.80 80 SER A O 1
ATOM 629 N N . ARG A 1 81 ? 18.218 -34.597 29.498 1.00 28.42 81 ARG A N 1
ATOM 630 C CA . ARG A 1 81 ? 18.436 -34.081 30.863 1.00 28.42 81 ARG A CA 1
ATOM 631 C C . ARG A 1 81 ? 18.897 -32.619 30.823 1.00 28.42 81 ARG A C 1
ATOM 633 O O . ARG A 1 81 ? 19.842 -32.268 30.128 1.00 28.42 81 ARG A O 1
ATOM 640 N N . SER A 1 82 ? 18.185 -31.800 31.584 1.00 28.50 82 SER A N 1
ATOM 641 C CA . SER A 1 82 ? 18.476 -30.425 31.981 1.00 28.50 82 SER A CA 1
ATOM 642 C C . SER A 1 82 ? 19.588 -30.367 33.032 1.00 28.50 82 SER A C 1
ATOM 644 O O . SER A 1 82 ? 19.548 -31.160 33.970 1.00 28.50 82 SER A O 1
ATOM 646 N N . ALA A 1 83 ? 20.493 -29.390 32.939 1.00 28.45 83 ALA A N 1
ATOM 647 C CA . ALA A 1 83 ? 21.117 -28.734 34.092 1.00 28.45 83 ALA A CA 1
ATOM 648 C C . ALA A 1 83 ? 21.853 -27.455 33.657 1.00 28.45 83 ALA A C 1
ATOM 650 O O . ALA A 1 83 ? 22.523 -27.408 32.628 1.00 28.45 83 ALA A O 1
ATOM 651 N N . THR A 1 84 ? 21.664 -26.434 34.476 1.00 29.27 84 THR A N 1
ATOM 652 C CA . THR A 1 84 ? 22.285 -25.112 34.540 1.00 29.27 84 THR A CA 1
ATOM 653 C C . THR A 1 84 ? 23.790 -25.168 34.824 1.00 29.27 84 THR A C 1
ATOM 655 O O . THR A 1 84 ? 24.214 -26.005 35.611 1.00 29.27 84 THR A O 1
ATOM 658 N N . ASP A 1 85 ? 24.569 -24.268 34.210 1.00 27.97 85 ASP A N 1
ATOM 659 C CA . ASP A 1 85 ? 25.542 -23.359 34.859 1.00 27.97 85 ASP A CA 1
ATOM 660 C C . ASP A 1 85 ? 26.690 -22.913 33.934 1.00 27.97 85 ASP A C 1
ATOM 662 O O . ASP A 1 85 ? 27.271 -23.689 33.182 1.00 27.97 85 ASP A O 1
ATOM 666 N N . GLY A 1 86 ? 27.088 -21.646 34.100 1.00 27.20 86 GLY A N 1
ATOM 667 C CA . GLY A 1 86 ? 28.511 -21.327 34.258 1.00 27.20 86 GLY A CA 1
ATOM 668 C C . GLY A 1 86 ? 29.339 -20.976 33.018 1.00 27.20 86 GLY A C 1
ATOM 669 O O . GLY A 1 86 ? 30.101 -21.777 32.495 1.00 27.20 86 GLY A O 1
ATOM 670 N N . VAL A 1 87 ? 29.285 -19.694 32.656 1.00 28.75 87 VAL A N 1
ATOM 671 C CA . VAL A 1 87 ? 30.293 -18.867 31.958 1.00 28.75 87 VAL A CA 1
ATOM 672 C C . VAL A 1 87 ? 31.738 -19.416 31.935 1.00 28.75 87 VAL A C 1
ATOM 674 O O . VAL A 1 87 ? 32.337 -19.611 32.989 1.00 28.75 87 VAL A O 1
ATOM 677 N N . ARG A 1 88 ? 32.375 -19.439 30.746 1.00 28.03 88 ARG A N 1
ATOM 678 C CA . ARG A 1 88 ? 33.773 -18.976 30.531 1.00 28.03 88 ARG A CA 1
ATOM 679 C C . ARG A 1 88 ? 34.109 -18.786 29.042 1.00 28.03 88 ARG A C 1
ATOM 681 O O . ARG A 1 88 ? 34.162 -19.731 28.264 1.00 28.03 88 ARG A O 1
ATOM 688 N N . LYS A 1 89 ? 34.401 -17.532 28.673 1.00 30.64 89 LYS A N 1
ATOM 689 C CA . LYS A 1 89 ? 35.028 -17.123 27.405 1.00 30.64 89 LYS A CA 1
ATOM 690 C C . LYS A 1 89 ? 36.429 -17.741 27.286 1.00 30.64 89 LYS A C 1
ATOM 692 O O . LYS A 1 89 ? 37.242 -17.572 28.193 1.00 30.64 89 LYS A O 1
ATOM 697 N N . ARG A 1 90 ? 36.752 -18.350 26.142 1.00 29.70 90 ARG A N 1
ATOM 698 C CA . ARG A 1 90 ? 38.138 -18.561 25.693 1.00 29.70 90 ARG A CA 1
ATOM 699 C C . ARG A 1 90 ? 38.345 -17.851 24.356 1.00 29.70 90 ARG A C 1
ATOM 701 O O . ARG A 1 90 ? 37.730 -18.206 23.358 1.00 29.70 90 ARG A O 1
ATOM 708 N N . ARG A 1 91 ? 39.202 -16.826 24.384 1.00 26.59 91 ARG A N 1
ATOM 709 C CA . ARG A 1 91 ? 39.904 -16.282 23.216 1.00 26.59 91 ARG A CA 1
ATOM 710 C C . ARG A 1 91 ? 40.860 -17.351 22.685 1.00 26.59 91 ARG A C 1
ATOM 712 O O . ARG A 1 91 ? 41.530 -18.010 23.478 1.00 26.59 91 ARG A O 1
ATOM 719 N N . LEU A 1 92 ? 40.943 -17.468 21.366 1.00 30.19 92 LEU A N 1
ATOM 720 C CA . LEU A 1 92 ? 42.019 -18.152 20.659 1.00 30.19 92 LEU A CA 1
ATOM 721 C C . LEU A 1 92 ? 42.750 -17.097 19.827 1.00 30.19 92 LEU A C 1
ATOM 723 O O . LEU A 1 92 ? 42.179 -16.565 18.881 1.00 30.19 92 LEU A O 1
ATOM 727 N N . ASP A 1 93 ? 43.994 -16.813 20.204 1.00 27.31 93 ASP A N 1
ATOM 728 C CA . ASP A 1 93 ? 44.973 -16.117 19.373 1.00 27.31 93 ASP A CA 1
ATOM 729 C C . ASP A 1 93 ? 45.886 -17.171 18.724 1.00 27.31 93 ASP A C 1
ATOM 731 O O . ASP A 1 93 ? 46.384 -18.068 19.411 1.00 27.31 93 ASP A O 1
ATOM 735 N N . ARG A 1 94 ? 46.146 -17.057 17.413 1.00 29.78 94 ARG A N 1
ATOM 736 C CA . ARG A 1 94 ? 47.322 -17.657 16.759 1.00 29.78 94 ARG A CA 1
ATOM 737 C C . ARG A 1 94 ? 47.756 -16.857 15.520 1.00 29.78 94 ARG A C 1
ATOM 739 O O . ARG A 1 94 ? 47.170 -16.977 14.456 1.00 29.78 94 ARG A O 1
ATOM 746 N N . VAL A 1 95 ? 48.779 -16.036 15.760 1.00 29.97 95 VAL A N 1
ATOM 747 C CA . VAL A 1 95 ? 50.061 -15.833 15.049 1.00 29.97 95 VAL A CA 1
ATOM 748 C C . VAL A 1 95 ? 50.115 -15.713 13.510 1.00 29.97 95 VAL A C 1
ATOM 750 O O . VAL A 1 95 ? 49.637 -16.542 12.745 1.00 29.97 95 VAL A O 1
ATOM 753 N N . ASP A 1 96 ? 50.859 -14.664 13.156 1.00 31.20 96 ASP A N 1
ATOM 754 C CA . ASP A 1 96 ? 51.189 -13.961 11.915 1.00 31.20 96 ASP A CA 1
ATOM 755 C C . ASP A 1 96 ? 52.283 -14.609 11.023 1.00 31.20 96 ASP A C 1
ATOM 757 O O . ASP A 1 96 ? 53.098 -15.410 11.487 1.00 31.20 96 ASP A O 1
ATOM 761 N N . LYS A 1 97 ? 52.345 -14.182 9.749 1.00 28.45 97 LYS A N 1
ATOM 762 C CA . LYS A 1 97 ? 53.536 -14.180 8.877 1.00 28.45 97 LYS A CA 1
ATOM 763 C C . LYS A 1 97 ? 53.448 -13.024 7.861 1.00 28.45 97 LYS A C 1
ATOM 765 O O . LYS A 1 97 ? 52.931 -13.234 6.764 1.00 28.45 97 LYS A O 1
ATOM 770 N N . ARG A 1 98 ? 54.045 -11.863 8.166 1.00 31.95 98 ARG A N 1
ATOM 771 C CA . ARG A 1 98 ? 55.016 -11.116 7.317 1.00 31.95 98 ARG A CA 1
ATOM 772 C C . ARG A 1 98 ? 55.384 -9.784 7.986 1.00 31.95 98 ARG A C 1
ATOM 774 O O . ARG A 1 98 ? 54.658 -8.803 7.894 1.00 31.95 98 ARG A O 1
ATOM 781 N N . GLY A 1 99 ? 56.548 -9.755 8.632 1.00 26.70 99 GLY A N 1
ATOM 782 C CA . GLY A 1 99 ? 57.086 -8.560 9.276 1.00 26.70 99 GLY A CA 1
ATOM 783 C C . GLY A 1 99 ? 57.619 -7.502 8.303 1.00 26.70 99 GLY A C 1
ATOM 784 O O . GLY A 1 99 ? 58.237 -7.832 7.293 1.00 26.70 99 GLY A O 1
ATOM 785 N N . ARG A 1 100 ? 57.443 -6.229 8.674 1.00 29.64 100 ARG A N 1
ATOM 786 C CA . ARG A 1 100 ? 58.520 -5.249 8.919 1.00 29.64 100 ARG A CA 1
ATOM 787 C C . ARG A 1 100 ? 57.963 -4.023 9.660 1.00 29.64 100 ARG A C 1
ATOM 789 O O . ARG A 1 100 ? 56.769 -3.756 9.640 1.00 29.64 100 ARG A O 1
ATOM 796 N N . VAL A 1 101 ? 58.874 -3.367 10.371 1.00 27.61 101 VAL A N 1
ATOM 797 C CA . VAL A 1 101 ? 58.723 -2.524 11.568 1.00 27.61 101 VAL A CA 1
ATOM 798 C C . VAL A 1 101 ? 58.898 -1.036 11.241 1.00 27.61 101 VAL A C 1
ATOM 800 O O . VAL A 1 101 ? 59.727 -0.717 10.394 1.00 27.61 101 VAL A O 1
ATOM 803 N N . ALA A 1 102 ? 58.235 -0.146 11.996 1.00 28.80 102 ALA A N 1
ATOM 804 C CA . ALA A 1 102 ? 58.809 1.129 12.458 1.00 28.80 102 ALA A CA 1
ATOM 805 C C . ALA A 1 102 ? 58.159 1.607 13.786 1.00 28.80 102 ALA A C 1
ATOM 807 O O . ALA A 1 102 ? 56.977 1.384 14.025 1.00 28.80 102 ALA A O 1
ATOM 808 N N . ALA A 1 103 ? 59.007 2.201 14.633 1.00 29.23 103 ALA A N 1
ATOM 809 C CA . ALA A 1 103 ? 58.964 2.518 16.074 1.00 29.23 103 ALA A CA 1
ATOM 810 C C . ALA A 1 103 ? 57.881 3.535 16.549 1.00 29.23 103 ALA A C 1
ATOM 812 O O . ALA A 1 103 ? 57.490 4.391 15.767 1.00 29.23 103 ALA A O 1
ATOM 813 N N . VAL A 1 104 ? 57.213 3.392 17.716 1.00 28.08 104 VAL A N 1
ATOM 814 C CA . VAL A 1 104 ? 57.541 3.610 19.169 1.00 28.08 104 VAL A CA 1
ATOM 815 C C . VAL A 1 104 ? 57.383 5.058 19.681 1.00 28.08 104 VAL A C 1
ATOM 817 O O . VAL A 1 104 ? 58.138 5.932 19.281 1.00 28.08 104 VAL A O 1
ATOM 820 N N . ALA A 1 105 ? 56.472 5.236 20.658 1.00 29.14 105 ALA A N 1
ATOM 821 C CA . ALA A 1 105 ? 56.597 5.933 21.967 1.00 29.14 105 ALA A CA 1
ATOM 822 C C . ALA A 1 105 ? 55.196 5.876 22.646 1.00 29.14 105 ALA A C 1
ATOM 824 O O . ALA A 1 105 ? 54.219 6.227 21.998 1.00 29.14 105 ALA A O 1
ATOM 825 N N . GLY A 1 106 ? 54.940 5.256 23.815 1.00 25.44 106 GLY A N 1
ATOM 826 C CA . GLY A 1 106 ? 55.427 5.547 25.185 1.00 25.44 106 GLY A CA 1
ATOM 827 C C . GLY A 1 106 ? 54.585 6.703 25.769 1.00 25.44 106 GLY A C 1
ATOM 828 O O . GLY A 1 106 ? 54.563 7.745 25.139 1.00 25.44 106 GLY A O 1
ATOM 829 N N . HIS A 1 107 ? 53.807 6.660 26.862 1.00 27.11 107 HIS A N 1
ATOM 830 C CA . HIS A 1 107 ? 53.833 6.006 28.187 1.00 27.11 107 HIS A CA 1
ATOM 831 C C . HIS A 1 107 ? 52.395 6.060 28.793 1.00 27.11 107 HIS A C 1
ATOM 833 O O . HIS A 1 107 ? 51.620 6.922 28.392 1.00 27.11 107 HIS A O 1
ATOM 839 N N . ALA A 1 108 ? 51.903 5.062 29.555 1.00 29.89 108 ALA A N 1
ATOM 840 C CA . ALA A 1 108 ? 51.898 4.931 31.042 1.00 29.89 108 ALA A CA 1
ATOM 841 C C . ALA A 1 108 ? 51.251 6.136 31.780 1.00 29.89 108 ALA A C 1
ATOM 843 O O . ALA A 1 108 ? 51.508 7.266 31.407 1.00 29.89 108 ALA A O 1
ATOM 844 N N . ASP A 1 109 ? 50.395 6.035 32.805 1.00 28.03 109 ASP A N 1
ATOM 845 C CA . ASP A 1 109 ? 50.316 5.137 33.972 1.00 28.03 109 ASP A CA 1
ATOM 846 C C . ASP A 1 109 ? 48.881 5.281 34.573 1.00 28.03 109 ASP A C 1
ATOM 848 O O . ASP A 1 109 ? 48.327 6.375 34.578 1.00 28.03 109 ASP A O 1
ATOM 852 N N . ARG A 1 110 ? 48.095 4.211 34.759 1.00 30.33 110 ARG A N 1
ATOM 853 C CA . ARG A 1 110 ? 47.792 3.446 35.996 1.00 30.33 110 ARG A CA 1
ATOM 854 C C . ARG A 1 110 ? 47.166 4.176 37.206 1.00 30.33 110 ARG A C 1
ATOM 856 O O . ARG A 1 110 ? 47.630 5.216 37.643 1.00 30.33 110 ARG A O 1
ATOM 863 N N . ARG A 1 111 ? 46.307 3.373 37.871 1.00 29.42 111 ARG A N 1
ATOM 864 C CA . ARG A 1 111 ? 45.809 3.396 39.272 1.00 29.42 111 ARG A CA 1
ATOM 865 C C . ARG A 1 111 ? 44.640 4.359 39.527 1.00 29.42 111 ARG A C 1
ATOM 867 O O . ARG A 1 111 ? 44.697 5.507 39.142 1.00 29.42 111 ARG A O 1
ATOM 874 N N . GLY A 1 112 ? 43.550 3.972 40.186 1.00 26.42 112 GLY A N 1
ATOM 875 C CA . GLY A 1 112 ? 43.172 2.737 40.878 1.00 26.42 112 GLY A CA 1
ATOM 876 C C . GLY A 1 112 ? 41.993 3.029 41.822 1.00 26.42 112 GLY A C 1
ATOM 877 O O . GLY A 1 112 ? 41.840 4.172 42.220 1.00 26.42 112 GLY A O 1
ATOM 878 N N . CYS A 1 113 ? 41.197 1.991 42.133 1.00 24.42 113 CYS A N 1
ATOM 879 C CA . CYS A 1 113 ? 40.512 1.684 43.412 1.00 24.42 113 CYS A CA 1
ATOM 880 C C . CYS A 1 113 ? 39.991 2.844 44.301 1.00 24.42 113 CYS A C 1
ATOM 882 O O . CYS A 1 113 ? 40.737 3.744 44.631 1.00 24.42 113 CYS A O 1
ATOM 884 N N . ARG A 1 114 ? 38.819 2.826 44.946 1.00 26.66 114 ARG A N 1
ATOM 885 C CA . ARG A 1 114 ? 37.871 1.776 45.359 1.00 26.66 114 ARG A CA 1
ATOM 886 C C . ARG A 1 114 ? 36.684 2.487 46.044 1.00 26.66 114 ARG A C 1
ATOM 888 O O . ARG A 1 114 ? 36.884 3.486 46.717 1.00 26.66 114 ARG A O 1
ATOM 895 N N . LEU A 1 115 ? 35.501 1.889 45.900 1.00 27.03 115 LEU A N 1
ATOM 896 C CA . LEU A 1 115 ? 34.442 1.650 46.901 1.00 27.03 115 LEU A CA 1
ATOM 897 C C . LEU A 1 115 ? 34.507 2.393 48.257 1.00 27.03 115 LEU A C 1
ATOM 899 O O . LEU A 1 115 ? 35.406 2.119 49.049 1.00 27.03 115 LEU A O 1
ATOM 903 N N . ARG A 1 116 ? 33.446 3.131 48.602 1.00 27.25 116 ARG A N 1
ATOM 904 C CA . ARG A 1 116 ? 32.394 2.782 49.594 1.00 27.25 116 ARG A CA 1
ATOM 905 C C . ARG A 1 116 ? 31.498 4.019 49.789 1.00 27.25 116 ARG A C 1
ATOM 907 O O . ARG A 1 116 ? 32.018 5.120 49.868 1.00 27.25 116 ARG A O 1
ATOM 914 N N . ASP A 1 117 ? 30.192 3.953 49.570 1.00 27.95 117 ASP A N 1
ATOM 915 C CA . ASP A 1 117 ? 29.126 3.296 50.341 1.00 27.95 117 ASP A CA 1
ATOM 916 C C . ASP A 1 117 ? 28.686 4.100 51.579 1.00 27.95 117 ASP A C 1
ATOM 918 O O . ASP A 1 117 ? 29.500 4.463 52.423 1.00 27.95 117 ASP A O 1
ATOM 922 N N . GLU A 1 118 ? 27.363 4.266 51.645 1.00 30.53 118 GLU A N 1
ATOM 923 C CA . GLU A 1 118 ? 26.518 4.453 52.829 1.00 30.53 118 GLU A CA 1
ATOM 924 C C . GLU A 1 118 ? 26.112 5.847 53.360 1.00 30.53 118 GLU A C 1
ATOM 926 O O . GLU A 1 118 ? 26.863 6.566 54.006 1.00 30.53 118 GLU A O 1
ATOM 931 N N . ARG A 1 119 ? 24.786 6.049 53.232 1.00 27.69 119 ARG A N 1
ATOM 932 C CA . ARG A 1 119 ? 23.801 6.395 54.281 1.00 27.69 119 ARG A CA 1
ATOM 933 C C . ARG A 1 119 ? 23.786 7.816 54.863 1.00 27.69 119 ARG A C 1
ATOM 935 O O . ARG A 1 119 ? 24.725 8.261 55.503 1.00 27.69 119 ARG A O 1
ATOM 942 N N . GLY A 1 120 ? 22.592 8.419 54.833 1.00 26.92 120 GLY A N 1
ATOM 943 C CA . GLY A 1 120 ? 22.184 9.387 55.857 1.00 26.92 120 GLY A CA 1
ATOM 944 C C . GLY A 1 120 ? 21.118 10.385 55.422 1.00 26.92 120 GLY A C 1
ATOM 945 O O . GLY A 1 120 ? 21.441 11.420 54.861 1.00 26.92 120 GLY A O 1
ATOM 946 N N . CYS A 1 121 ? 19.857 10.063 55.714 1.00 26.06 121 CYS A N 1
ATOM 947 C CA . CYS A 1 121 ? 18.672 10.918 55.621 1.00 26.06 121 CYS A CA 1
ATOM 948 C C . CYS A 1 121 ? 18.820 12.272 56.342 1.00 26.06 121 CYS A C 1
ATOM 950 O O . CYS A 1 121 ? 19.499 12.351 57.362 1.00 26.06 121 CYS A O 1
ATOM 952 N N . GLY A 1 122 ? 18.067 13.293 55.914 1.00 27.94 122 GLY A N 1
ATOM 953 C CA . GLY A 1 122 ? 17.914 14.515 56.710 1.00 27.94 122 GLY A CA 1
ATOM 954 C C . GLY A 1 122 ? 17.176 15.658 56.022 1.00 27.94 122 GLY A C 1
ATOM 955 O O . GLY A 1 122 ? 17.793 16.600 55.552 1.00 27.94 122 GLY A O 1
ATOM 956 N N . ASP A 1 123 ? 15.857 15.530 55.990 1.00 30.25 123 ASP A N 1
ATOM 957 C CA . ASP A 1 123 ? 14.802 16.476 55.612 1.00 30.25 123 ASP A CA 1
ATOM 958 C C . ASP A 1 123 ? 14.997 17.956 56.045 1.00 30.25 123 ASP A C 1
ATOM 960 O O . ASP A 1 123 ? 15.404 18.209 57.182 1.00 30.25 123 ASP A O 1
ATOM 964 N N . ARG A 1 124 ? 14.653 18.910 55.152 1.00 31.64 124 ARG A N 1
ATOM 965 C CA . ARG A 1 124 ? 13.985 20.220 55.402 1.00 31.64 124 ARG A CA 1
ATOM 966 C C . ARG A 1 124 ? 13.904 21.069 54.111 1.00 31.64 124 ARG A C 1
ATOM 968 O O . ARG A 1 124 ? 14.917 21.492 53.565 1.00 31.64 124 ARG A O 1
ATOM 975 N N . SER A 1 125 ? 12.677 21.327 53.655 1.00 29.42 125 SER A N 1
ATOM 976 C CA . SER A 1 125 ? 12.278 22.278 52.583 1.00 29.42 125 SER A CA 1
ATOM 977 C C . SER A 1 125 ? 12.183 23.734 53.120 1.00 29.42 125 SER A C 1
ATOM 979 O O . SER A 1 125 ? 12.362 23.889 54.331 1.00 29.42 125 SER A O 1
ATOM 981 N N . PRO A 1 126 ? 11.751 24.787 52.372 1.00 46.22 126 PRO A N 1
ATOM 982 C CA . PRO A 1 126 ? 11.689 25.074 50.922 1.00 46.22 126 PRO A CA 1
ATOM 983 C C . PRO A 1 126 ? 12.276 26.483 50.556 1.00 46.22 126 PRO A C 1
ATOM 985 O O . PRO A 1 126 ? 12.849 27.170 51.395 1.00 46.22 126 PRO A O 1
ATOM 988 N N . ASP A 1 127 ? 12.059 26.912 49.303 1.00 29.72 127 ASP A N 1
ATOM 989 C CA . ASP A 1 127 ? 12.089 28.292 48.766 1.00 29.72 127 ASP A CA 1
ATOM 990 C C . ASP A 1 127 ? 13.440 28.950 48.417 1.00 29.72 127 ASP A C 1
ATOM 992 O O . ASP A 1 127 ? 14.142 29.481 49.276 1.00 29.72 127 ASP A O 1
ATOM 996 N N . ARG A 1 128 ? 13.727 29.054 47.105 1.00 30.23 128 ARG A N 1
ATOM 997 C CA . ARG A 1 128 ? 13.928 30.331 46.369 1.00 30.23 128 ARG A CA 1
ATOM 998 C C . ARG A 1 128 ? 14.406 30.109 44.926 1.00 30.23 128 ARG A C 1
ATOM 1000 O O . ARG A 1 128 ? 15.252 29.265 44.648 1.00 30.23 128 ARG A O 1
ATOM 1007 N N . GLU A 1 129 ? 13.838 30.905 44.024 1.00 33.19 129 GLU A N 1
ATOM 1008 C CA . GLU A 1 129 ? 14.157 31.024 42.596 1.00 33.19 129 GLU A CA 1
ATOM 1009 C C . GLU A 1 129 ? 15.645 31.351 42.321 1.00 33.19 129 GLU A C 1
ATOM 1011 O O . GLU A 1 129 ? 16.277 32.049 43.122 1.00 33.19 129 GLU A O 1
ATOM 1016 N N . PRO A 1 130 ? 16.219 30.928 41.175 1.00 36.59 130 PRO A N 1
ATOM 1017 C CA . PRO A 1 130 ? 17.591 31.266 40.812 1.00 36.59 130 PRO A CA 1
ATOM 1018 C C . PRO A 1 130 ? 17.683 32.607 40.060 1.00 36.59 130 PRO A C 1
ATOM 1020 O O . PRO A 1 130 ? 17.246 32.743 38.919 1.00 36.59 130 PRO A O 1
ATOM 1023 N N . SER A 1 131 ? 18.321 33.588 40.705 1.00 31.17 131 SER A N 1
ATOM 1024 C CA . SER A 1 131 ? 18.751 34.864 40.120 1.00 31.17 131 SER A CA 1
ATOM 1025 C C . SER A 1 131 ? 20.009 34.699 39.263 1.00 31.17 131 SER A C 1
ATOM 1027 O O . SER A 1 131 ? 21.000 34.099 39.678 1.00 31.17 131 SER A O 1
ATOM 1029 N N . CYS A 1 132 ? 19.972 35.321 38.088 1.00 28.20 132 CYS A N 1
ATOM 1030 C CA . CYS A 1 132 ? 21.031 35.454 37.096 1.00 28.20 132 CYS A CA 1
ATOM 1031 C C . CYS A 1 132 ? 22.330 36.049 37.677 1.00 28.20 132 CYS A C 1
ATOM 1033 O O . CYS A 1 132 ? 22.305 37.087 38.341 1.00 28.20 132 CYS A O 1
ATOM 1035 N N . TYR A 1 133 ? 23.477 35.439 37.366 1.00 29.95 133 TYR A N 1
ATOM 1036 C CA . TYR A 1 133 ? 24.794 36.010 37.657 1.00 29.95 133 TYR A CA 1
ATOM 1037 C C . TYR A 1 133 ? 25.222 36.981 36.550 1.00 29.95 133 TYR A C 1
ATOM 1039 O O . TYR A 1 133 ? 25.503 36.589 35.419 1.00 29.95 133 TYR A O 1
ATOM 1047 N N . ASN A 1 134 ? 25.292 38.260 36.921 1.00 31.25 134 ASN A N 1
ATOM 1048 C CA . ASN A 1 134 ? 25.938 39.336 36.178 1.00 31.25 134 ASN A CA 1
ATOM 1049 C C . ASN A 1 134 ? 27.464 39.254 36.338 1.00 31.25 134 ASN A C 1
ATOM 1051 O O . ASN A 1 134 ? 27.971 39.289 37.460 1.00 31.25 134 ASN A O 1
ATOM 1055 N N . VAL A 1 135 ? 28.198 39.247 35.223 1.00 35.81 135 VAL A N 1
ATOM 1056 C CA . VAL A 1 135 ? 29.639 39.543 35.198 1.00 35.81 135 VAL A CA 1
ATOM 1057 C C . VAL A 1 135 ? 29.810 41.039 34.926 1.00 35.81 135 VAL A C 1
ATOM 1059 O O . VAL A 1 135 ? 29.363 41.551 33.900 1.00 35.81 135 VAL A O 1
ATOM 1062 N N . ARG A 1 136 ? 30.426 41.745 35.880 1.00 33.66 136 ARG A N 1
ATOM 1063 C CA . ARG A 1 136 ? 30.756 43.175 35.802 1.00 33.66 136 ARG A CA 1
ATOM 1064 C C . ARG A 1 136 ? 31.893 43.404 34.795 1.00 33.66 136 ARG A C 1
ATOM 1066 O O . ARG A 1 136 ? 32.888 42.687 34.829 1.00 33.66 136 ARG A O 1
ATOM 1073 N N . ARG A 1 137 ? 31.736 44.405 33.919 1.00 37.06 137 ARG A N 1
ATOM 1074 C CA . ARG A 1 137 ? 32.779 44.937 33.025 1.00 37.06 137 ARG A CA 1
ATOM 1075 C C . ARG A 1 137 ? 33.499 46.109 33.694 1.00 37.06 137 ARG A C 1
ATOM 1077 O O . ARG A 1 137 ? 32.849 46.959 34.297 1.00 37.06 137 ARG A O 1
ATOM 1084 N N . ASP A 1 138 ? 34.816 46.125 33.537 1.00 37.09 138 ASP A N 1
ATOM 1085 C CA . ASP A 1 138 ? 35.747 47.179 33.948 1.00 37.09 138 ASP A CA 1
ATOM 1086 C C . ASP A 1 138 ? 35.712 48.344 32.926 1.00 37.09 138 ASP A C 1
ATOM 1088 O O . ASP A 1 138 ? 35.766 48.061 31.723 1.00 37.09 138 ASP A O 1
ATOM 1092 N N . PRO A 1 139 ? 35.574 49.626 33.322 1.00 40.50 139 PRO A N 1
ATOM 1093 C CA . PRO A 1 139 ? 35.288 50.708 32.384 1.00 40.50 139 PRO A CA 1
ATOM 1094 C C . PRO A 1 139 ? 36.495 51.624 32.124 1.00 40.50 139 PRO A C 1
ATOM 1096 O O . PRO A 1 139 ? 36.396 52.807 32.397 1.00 40.50 139 PRO A O 1
ATOM 1099 N N . HIS A 1 140 ? 37.614 51.139 31.573 1.00 42.34 140 HIS A N 1
ATOM 1100 C CA . HIS A 1 140 ? 38.677 52.027 31.055 1.00 42.34 140 HIS A CA 1
ATOM 1101 C C . HIS A 1 140 ? 39.510 51.379 29.936 1.00 42.34 140 HIS A C 1
ATOM 1103 O O . HIS A 1 140 ? 40.676 51.069 30.142 1.00 42.34 140 HIS A O 1
ATOM 1109 N N . VAL A 1 141 ? 38.933 51.205 28.739 1.00 39.22 141 VAL A N 1
ATOM 1110 C CA . VAL A 1 141 ? 39.686 51.113 27.468 1.00 39.22 141 VAL A CA 1
ATOM 1111 C C . VAL A 1 141 ? 38.780 51.614 26.333 1.00 39.22 141 VAL A C 1
ATOM 1113 O O . VAL A 1 141 ? 37.769 50.982 26.027 1.00 39.22 141 VAL A O 1
ATOM 1116 N N . GLU A 1 142 ? 39.120 52.742 25.707 1.00 44.78 142 GLU A N 1
ATOM 1117 C CA . GLU A 1 142 ? 38.488 53.181 24.454 1.00 44.78 142 GLU A CA 1
ATOM 1118 C C . GLU A 1 142 ? 39.008 52.347 23.267 1.00 44.78 142 GLU A C 1
ATOM 1120 O O . GLU A 1 142 ? 40.223 52.185 23.129 1.00 44.78 142 GLU A O 1
ATOM 1125 N N . PRO A 1 143 ? 38.145 51.830 22.372 1.00 43.84 143 PRO A N 1
ATOM 1126 C CA . PRO A 1 143 ? 38.594 51.272 21.104 1.00 43.84 143 PRO A CA 1
ATOM 1127 C C . PRO A 1 143 ? 38.774 52.371 20.043 1.00 43.84 143 PRO A C 1
ATOM 1129 O O . PRO A 1 143 ? 37.875 53.166 19.778 1.00 43.84 143 PRO A O 1
ATOM 1132 N N . ALA A 1 144 ? 39.954 52.373 19.420 1.00 43.53 144 ALA A N 1
ATOM 1133 C CA . ALA A 1 144 ? 40.372 53.288 18.362 1.00 43.53 144 ALA A CA 1
ATOM 1134 C C . ALA A 1 144 ? 39.484 53.232 17.098 1.00 43.53 144 ALA A C 1
ATOM 1136 O O . ALA A 1 144 ? 38.955 52.182 16.728 1.00 43.53 144 ALA A O 1
ATOM 1137 N N . ALA A 1 145 ? 39.371 54.376 16.415 1.00 44.88 145 ALA A N 1
ATOM 1138 C CA . ALA A 1 145 ? 38.620 54.553 15.172 1.00 44.88 145 ALA A CA 1
ATOM 1139 C C . ALA A 1 145 ? 39.170 53.698 14.004 1.00 44.88 145 ALA A C 1
ATOM 1141 O O . ALA A 1 145 ? 40.385 53.504 13.902 1.00 44.88 145 ALA A O 1
ATOM 1142 N N . PRO A 1 146 ? 38.309 53.210 13.088 1.00 46.53 146 PRO A N 1
ATOM 1143 C CA . PRO A 1 146 ? 38.746 52.422 11.939 1.00 46.53 146 PRO A CA 1
ATOM 1144 C C . PRO A 1 146 ? 39.429 53.303 10.872 1.00 46.53 146 PRO A C 1
ATOM 1146 O O . PRO A 1 146 ? 38.991 54.434 10.644 1.00 46.53 146 PRO A O 1
ATOM 1149 N N . PRO A 1 147 ? 40.469 52.809 10.172 1.00 43.25 147 PRO A N 1
ATOM 1150 C CA . PRO A 1 147 ? 41.075 53.534 9.061 1.00 43.25 147 PRO A CA 1
ATOM 1151 C C . PRO A 1 147 ? 40.167 53.535 7.817 1.00 43.25 147 PRO A C 1
ATOM 1153 O O . PRO A 1 147 ? 39.391 52.608 7.581 1.00 43.25 147 PRO A O 1
ATOM 1156 N N . GLY A 1 148 ? 40.274 54.620 7.044 1.00 36.97 148 GLY A N 1
ATOM 1157 C CA . GLY A 1 148 ? 39.375 55.011 5.958 1.00 36.97 148 GLY A CA 1
ATOM 1158 C C . GLY A 1 148 ? 39.243 54.034 4.785 1.00 36.97 148 GLY A C 1
ATOM 1159 O O . GLY A 1 148 ? 40.131 53.246 4.463 1.00 36.97 148 GLY A O 1
ATOM 1160 N N . SER A 1 149 ? 38.090 54.133 4.121 1.00 40.53 149 SER A N 1
ATOM 1161 C CA . SER A 1 149 ? 37.695 53.360 2.947 1.00 40.53 149 SER A CA 1
ATOM 1162 C C . SER A 1 149 ? 38.576 53.662 1.731 1.00 40.53 149 SER A C 1
ATOM 1164 O O . SER A 1 149 ? 38.520 54.761 1.178 1.00 40.53 149 SER A O 1
ATOM 1166 N N . VAL A 1 150 ? 39.318 52.663 1.258 1.00 43.16 150 VAL A N 1
ATOM 1167 C CA . VAL A 1 150 ? 39.914 52.667 -0.083 1.00 43.16 150 VAL A CA 1
ATOM 1168 C C . VAL A 1 150 ? 38.961 51.915 -1.012 1.00 43.16 150 VAL A C 1
ATOM 1170 O O . VAL A 1 150 ? 38.651 50.747 -0.777 1.00 43.16 150 VAL A O 1
ATOM 1173 N N . ALA A 1 151 ? 38.449 52.596 -2.037 1.00 42.34 151 ALA A N 1
ATOM 1174 C CA . ALA A 1 151 ? 37.538 52.016 -3.018 1.00 42.34 151 ALA A CA 1
ATOM 1175 C C . ALA A 1 151 ? 38.238 50.899 -3.816 1.00 42.34 151 ALA A C 1
ATOM 1177 O O . ALA A 1 151 ? 39.286 51.115 -4.424 1.00 42.34 151 ALA A O 1
ATOM 1178 N N . ALA A 1 152 ? 37.653 49.700 -3.815 1.00 42.16 152 ALA A N 1
ATOM 1179 C CA . ALA A 1 152 ? 38.091 48.600 -4.668 1.00 42.16 152 ALA A CA 1
ATOM 1180 C C . ALA A 1 152 ? 37.674 48.870 -6.129 1.00 42.16 152 ALA A C 1
ATOM 1182 O O . ALA A 1 152 ? 36.567 49.365 -6.350 1.00 42.16 152 ALA A O 1
ATOM 1183 N N . PRO A 1 153 ? 38.505 48.532 -7.132 1.00 39.94 153 PRO A N 1
ATOM 1184 C CA . PRO A 1 153 ? 38.159 48.764 -8.527 1.00 39.94 153 PRO A CA 1
ATOM 1185 C C . PRO A 1 153 ? 36.973 47.887 -8.945 1.00 39.94 153 PRO A C 1
ATOM 1187 O O . PRO A 1 153 ? 36.880 46.706 -8.593 1.00 39.94 153 PRO A O 1
ATOM 1190 N N . GLU A 1 154 ? 36.068 48.493 -9.708 1.00 44.34 154 GLU A N 1
ATOM 1191 C CA . GLU A 1 154 ? 34.848 47.894 -10.237 1.00 44.34 154 GLU A CA 1
ATOM 1192 C C . GLU A 1 154 ? 35.183 46.629 -11.049 1.00 44.34 154 GLU A C 1
ATOM 1194 O O . GLU A 1 154 ? 35.875 46.669 -12.070 1.00 44.34 154 GLU A O 1
ATOM 1199 N N . ARG A 1 155 ? 34.738 45.459 -10.573 1.00 46.19 155 ARG A N 1
ATOM 1200 C CA . ARG A 1 155 ? 34.924 44.201 -11.304 1.00 46.19 155 ARG A CA 1
ATOM 1201 C C . ARG A 1 155 ? 34.014 44.199 -12.528 1.00 46.19 155 ARG A C 1
ATOM 1203 O O . ARG A 1 155 ? 32.796 44.231 -12.387 1.00 46.19 155 ARG A O 1
ATOM 1210 N N . ALA A 1 156 ? 34.621 44.072 -13.708 1.00 46.66 156 ALA A N 1
ATOM 1211 C CA . ALA A 1 156 ? 33.927 43.890 -14.978 1.00 46.66 156 ALA A CA 1
ATOM 1212 C C . ALA A 1 156 ? 32.825 42.808 -14.887 1.00 46.66 156 ALA A C 1
ATOM 1214 O O . ALA A 1 156 ? 33.027 41.783 -14.216 1.00 46.66 156 ALA A O 1
ATOM 1215 N N . PRO A 1 157 ? 31.677 42.991 -15.571 1.00 42.56 157 PRO A N 1
ATOM 1216 C CA . PRO A 1 157 ? 30.556 42.067 -15.493 1.00 42.56 157 PRO A CA 1
ATOM 1217 C C . PRO A 1 157 ? 31.007 40.675 -15.935 1.00 42.56 157 PRO A C 1
ATOM 1219 O O . PRO A 1 157 ? 31.497 40.467 -17.049 1.00 42.56 157 PRO A O 1
ATOM 1222 N N . ARG A 1 158 ? 30.860 39.697 -15.034 1.00 49.47 158 ARG A N 1
ATOM 1223 C CA . ARG A 1 158 ? 31.106 38.290 -15.349 1.00 49.47 158 ARG A CA 1
ATOM 1224 C C . ARG A 1 158 ? 30.162 37.907 -16.482 1.00 49.47 158 ARG A C 1
ATOM 1226 O O . ARG A 1 158 ? 28.956 37.825 -16.271 1.00 49.47 158 ARG A O 1
ATOM 1233 N N . ARG A 1 159 ? 30.712 37.663 -17.675 1.00 45.69 159 ARG A N 1
ATOM 1234 C CA . ARG A 1 159 ? 29.972 37.059 -18.789 1.00 45.69 159 ARG A CA 1
ATOM 1235 C C . ARG A 1 159 ? 29.259 35.821 -18.250 1.00 45.69 159 ARG A C 1
ATOM 1237 O O . ARG A 1 159 ? 29.927 34.890 -17.793 1.00 45.69 159 ARG A O 1
ATOM 1244 N N . HIS A 1 160 ? 27.927 35.822 -18.274 1.00 47.47 160 HIS A N 1
ATOM 1245 C CA . HIS A 1 160 ? 27.132 34.632 -18.003 1.00 47.47 160 HIS A CA 1
ATOM 1246 C C . HIS A 1 160 ? 27.556 33.569 -19.018 1.00 47.47 160 HIS A C 1
ATOM 1248 O O . HIS A 1 160 ? 27.141 33.597 -20.174 1.00 47.47 160 HIS A O 1
ATOM 1254 N N . ARG A 1 161 ? 28.432 32.645 -18.606 1.00 50.69 161 ARG A N 1
ATOM 1255 C CA . ARG A 1 161 ? 28.603 31.389 -19.333 1.00 50.69 161 ARG A CA 1
ATOM 1256 C C . ARG A 1 161 ? 27.222 30.748 -19.349 1.00 50.69 161 ARG A C 1
ATOM 1258 O O . ARG A 1 161 ? 26.675 30.477 -18.279 1.00 50.69 161 ARG A O 1
ATOM 1265 N N . ALA A 1 162 ? 26.660 30.564 -20.542 1.00 52.81 162 ALA A N 1
ATOM 1266 C CA . ALA A 1 162 ? 25.477 29.741 -20.724 1.00 52.81 162 ALA A CA 1
ATOM 1267 C C . ALA A 1 162 ? 25.702 28.435 -19.952 1.00 52.81 162 ALA A C 1
ATOM 1269 O O . ALA A 1 162 ? 26.770 27.823 -20.077 1.00 52.81 162 ALA A O 1
ATOM 1270 N N . ARG A 1 163 ? 24.747 28.068 -19.086 1.00 51.47 163 ARG A N 1
ATOM 1271 C CA . ARG A 1 163 ? 24.798 26.784 -18.382 1.00 51.47 163 ARG A CA 1
ATOM 1272 C C . ARG A 1 163 ? 24.996 25.713 -19.459 1.00 51.47 163 ARG A C 1
ATOM 1274 O O . ARG A 1 163 ? 24.243 25.739 -20.434 1.00 51.47 163 ARG A O 1
ATOM 1281 N N . PRO A 1 164 ? 26.005 24.831 -19.341 1.00 50.97 164 PRO A N 1
ATOM 1282 C CA . PRO A 1 164 ? 26.138 23.734 -20.286 1.00 50.97 164 PRO A CA 1
ATOM 1283 C C . PRO A 1 164 ? 24.800 22.994 -20.318 1.00 50.97 164 PRO A C 1
ATOM 1285 O O . PRO A 1 164 ? 24.191 22.801 -19.262 1.00 50.97 164 PRO A O 1
ATOM 1288 N N . ALA A 1 165 ? 24.319 22.654 -21.516 1.00 57.19 165 ALA A N 1
ATOM 1289 C CA . ALA A 1 165 ? 23.125 21.835 -21.665 1.00 57.19 165 ALA A CA 1
ATOM 1290 C C . ALA A 1 165 ? 23.314 20.597 -20.783 1.00 57.19 165 ALA A C 1
ATOM 1292 O O . ALA A 1 165 ? 24.273 19.846 -20.969 1.00 57.19 165 ALA A O 1
ATOM 1293 N N . VAL A 1 166 ? 22.482 20.457 -19.750 1.00 55.91 166 VAL A N 1
ATOM 1294 C CA . VAL A 1 166 ? 22.605 19.362 -18.791 1.00 55.91 166 VAL A CA 1
ATOM 1295 C C . VAL A 1 166 ? 22.237 18.088 -19.544 1.00 55.91 166 VAL A C 1
ATOM 1297 O O . VAL A 1 166 ? 21.062 17.801 -19.748 1.00 55.91 166 VAL A O 1
ATOM 1300 N N . SER A 1 167 ? 23.237 17.348 -20.022 1.00 68.50 167 SER A N 1
ATOM 1301 C CA . SER A 1 167 ? 23.031 16.029 -20.613 1.00 68.50 167 SER A CA 1
ATOM 1302 C C . SER A 1 167 ? 22.804 15.028 -19.480 1.00 68.50 167 SER A C 1
ATOM 1304 O O . SER A 1 167 ? 23.757 14.550 -18.865 1.00 68.50 167 SER A O 1
ATOM 1306 N N . GLY A 1 168 ? 21.537 14.752 -19.177 1.00 74.38 168 GLY A N 1
ATOM 1307 C CA . GLY A 1 168 ? 21.103 13.802 -18.154 1.00 74.38 168 GLY A CA 1
ATOM 1308 C C . GLY A 1 168 ? 19.611 13.471 -18.284 1.00 74.38 168 GLY A C 1
ATOM 1309 O O . GLY A 1 168 ? 18.900 14.165 -19.013 1.00 74.38 168 GLY A O 1
ATOM 1310 N N . PRO A 1 169 ? 19.125 12.406 -17.616 1.00 87.94 169 PRO A N 1
ATOM 1311 C CA . PRO A 1 169 ? 17.696 12.097 -17.574 1.00 87.94 169 PRO A CA 1
ATOM 1312 C C . PRO A 1 169 ? 16.911 13.252 -16.936 1.00 87.94 169 PRO A C 1
ATOM 1314 O O . PRO A 1 169 ? 17.439 13.953 -16.074 1.00 87.94 169 PRO A O 1
ATOM 1317 N N . ALA A 1 170 ? 15.641 13.431 -17.312 1.00 93.81 170 ALA A N 1
ATOM 1318 C CA . ALA A 1 170 ? 14.770 14.399 -16.642 1.00 93.81 170 ALA A CA 1
ATOM 1319 C C . ALA A 1 170 ? 14.661 14.077 -15.138 1.00 93.81 170 ALA A C 1
ATOM 1321 O O . ALA A 1 170 ? 14.528 12.912 -14.757 1.00 93.81 170 ALA A O 1
ATOM 1322 N N . THR A 1 171 ? 14.717 15.101 -14.289 1.00 96.56 171 THR A N 1
ATOM 1323 C CA . THR A 1 171 ? 14.652 14.995 -12.820 1.00 96.56 171 THR A CA 1
ATOM 1324 C C . THR A 1 171 ? 13.690 16.040 -12.260 1.00 96.56 171 THR A C 1
ATOM 1326 O O . THR A 1 171 ? 13.385 17.017 -12.950 1.00 96.56 171 THR A O 1
ATOM 1329 N N . ASN A 1 172 ? 13.254 15.888 -11.003 1.00 97.50 172 ASN A N 1
ATOM 1330 C CA . ASN A 1 172 ? 12.406 16.879 -10.326 1.00 97.50 172 ASN A CA 1
ATOM 1331 C C . ASN A 1 172 ? 13.004 18.301 -10.386 1.00 97.50 172 ASN A C 1
ATOM 1333 O O . ASN A 1 172 ? 12.270 19.257 -10.627 1.00 97.50 172 ASN A O 1
ATOM 1337 N N . ASP A 1 173 ? 14.330 18.429 -10.261 1.00 95.56 173 ASP A N 1
ATOM 1338 C CA . ASP A 1 173 ? 15.050 19.713 -10.284 1.00 95.56 173 ASP A CA 1
ATOM 1339 C C . ASP A 1 173 ? 15.070 20.398 -11.656 1.00 95.56 173 ASP A C 1
ATOM 1341 O O . ASP A 1 173 ? 15.255 21.611 -11.737 1.00 95.56 173 ASP A O 1
ATOM 1345 N N . LEU A 1 174 ? 14.955 19.623 -12.738 1.00 95.06 174 LEU A N 1
ATOM 1346 C CA . LEU A 1 174 ? 15.053 20.145 -14.102 1.00 95.06 174 LEU A CA 1
ATOM 1347 C C . LEU A 1 174 ? 13.695 20.526 -14.679 1.00 95.06 174 LEU A C 1
ATOM 1349 O O . LEU A 1 174 ? 13.618 21.485 -15.445 1.00 95.06 174 LEU A O 1
ATOM 1353 N N . ILE A 1 175 ? 12.651 19.759 -14.359 1.00 94.44 175 ILE A N 1
ATOM 1354 C CA . ILE A 1 175 ? 11.344 19.914 -15.009 1.00 94.44 175 ILE A CA 1
ATOM 1355 C C . ILE A 1 175 ? 10.235 20.396 -14.075 1.00 94.44 175 ILE A C 1
ATOM 1357 O O . ILE A 1 175 ? 9.199 20.806 -14.583 1.00 94.44 175 ILE A O 1
ATOM 1361 N N . HIS A 1 176 ? 10.441 20.354 -12.751 1.00 94.94 176 HIS A N 1
ATOM 1362 C CA . HIS A 1 176 ? 9.445 20.734 -11.742 1.00 94.94 176 HIS A CA 1
ATOM 1363 C C . HIS A 1 176 ? 8.066 20.095 -12.006 1.00 94.94 176 HIS A C 1
ATOM 1365 O O . HIS A 1 176 ? 7.128 20.793 -12.396 1.00 94.94 176 HIS A O 1
ATOM 1371 N N . PRO A 1 177 ? 7.954 18.761 -11.854 1.00 97.19 177 PRO A N 1
ATOM 1372 C CA . PRO A 1 177 ? 6.779 18.016 -12.287 1.00 97.19 177 PRO A CA 1
ATOM 1373 C C . PRO A 1 177 ? 5.521 18.461 -11.529 1.00 97.19 177 PRO A C 1
ATOM 1375 O O . PRO A 1 177 ? 5.588 18.909 -10.382 1.00 97.19 177 PRO A O 1
ATOM 1378 N N . VAL A 1 178 ? 4.361 18.351 -12.178 1.00 97.75 178 VAL A N 1
ATOM 1379 C CA . VAL A 1 178 ? 3.100 18.898 -11.657 1.00 97.75 178 VAL A CA 1
ATOM 1380 C C . VAL A 1 178 ? 2.238 17.786 -11.055 1.00 97.75 178 VAL A C 1
ATOM 1382 O O . VAL A 1 178 ? 1.862 16.861 -11.779 1.00 97.75 178 VAL A O 1
ATOM 1385 N N . PRO A 1 179 ? 1.858 17.866 -9.761 1.00 98.44 179 PRO A N 1
ATOM 1386 C CA . PRO A 1 179 ? 1.032 16.839 -9.141 1.00 98.44 179 PRO A CA 1
ATOM 1387 C C . PRO A 1 179 ? -0.322 16.698 -9.835 1.00 98.44 179 PRO A C 1
ATOM 1389 O O . PRO A 1 179 ? -1.073 17.670 -9.951 1.00 98.44 179 PRO A O 1
ATOM 1392 N N . ARG A 1 180 ? -0.679 15.473 -10.221 1.00 98.31 180 ARG A N 1
ATOM 1393 C CA . ARG A 1 180 ? -2.021 15.120 -10.692 1.00 98.31 180 ARG A CA 1
ATOM 1394 C C . ARG A 1 180 ? -2.739 14.282 -9.653 1.00 98.31 180 ARG A C 1
ATOM 1396 O O . ARG A 1 180 ? -2.258 13.233 -9.240 1.00 98.31 180 ARG A O 1
ATOM 1403 N N . THR A 1 181 ? -3.906 14.753 -9.242 1.00 97.44 1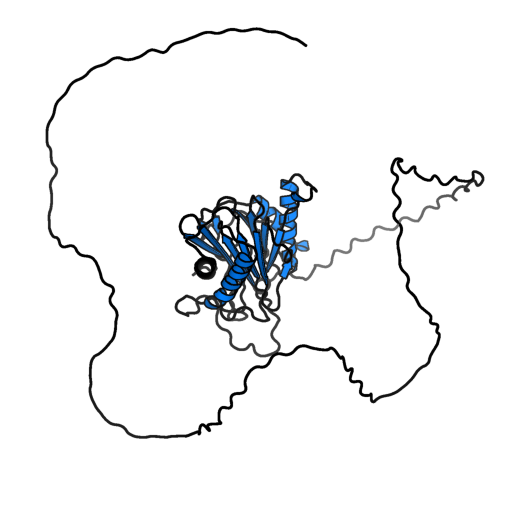81 THR A N 1
ATOM 1404 C CA . THR A 1 181 ? -4.763 14.097 -8.242 1.00 97.44 181 THR A CA 1
ATOM 1405 C C . THR A 1 181 ? -6.129 13.712 -8.810 1.00 97.44 181 THR A C 1
ATOM 1407 O O . THR A 1 181 ? -6.842 12.896 -8.229 1.00 97.44 181 THR A O 1
ATOM 1410 N N . GLU A 1 182 ? -6.482 14.256 -9.975 1.00 94.94 182 GLU A N 1
ATOM 1411 C CA . GLU A 1 182 ? -7.613 13.815 -10.783 1.00 94.94 182 GLU A CA 1
ATOM 1412 C C . GLU A 1 182 ? -7.137 12.728 -11.743 1.00 94.94 182 GLU A C 1
ATOM 1414 O O . GLU A 1 182 ? -6.456 12.989 -12.735 1.00 94.94 182 GLU A O 1
ATOM 1419 N N . LEU A 1 183 ? -7.454 11.482 -11.402 1.00 89.81 183 LEU A N 1
ATOM 1420 C CA . LEU A 1 183 ? -6.983 10.318 -12.141 1.00 89.81 183 LEU A CA 1
ATOM 1421 C C . LEU A 1 183 ? -7.948 9.977 -13.287 1.00 89.81 183 LEU A C 1
ATOM 1423 O O . LEU A 1 183 ? -9.167 10.103 -13.119 1.00 89.81 183 LEU A O 1
ATOM 1427 N N . PRO A 1 184 ? -7.448 9.476 -14.433 1.00 88.50 184 PRO A N 1
ATOM 1428 C CA . PRO A 1 184 ? -8.310 8.990 -15.503 1.00 88.50 184 PRO A CA 1
ATOM 1429 C C . PRO A 1 184 ? -9.244 7.884 -15.003 1.00 88.50 184 PRO A C 1
ATOM 1431 O O . PRO A 1 184 ? -8.837 7.051 -14.182 1.00 88.50 184 PRO A O 1
ATOM 1434 N N . LYS A 1 185 ? -10.470 7.838 -15.547 1.00 88.81 185 LYS A N 1
ATOM 1435 C CA . LYS A 1 185 ? -11.448 6.780 -15.245 1.00 88.81 185 LYS A CA 1
ATOM 1436 C C . LYS A 1 185 ? -10.807 5.401 -15.420 1.00 88.81 185 LYS A C 1
ATOM 1438 O O . LYS A 1 185 ? -10.101 5.155 -16.394 1.00 88.81 185 LYS A O 1
ATOM 1443 N N . GLY A 1 186 ? -11.071 4.509 -14.475 1.00 90.81 186 GLY A N 1
ATOM 1444 C CA . GLY A 1 186 ? -10.504 3.168 -14.443 1.00 90.81 186 GLY A CA 1
ATOM 1445 C C . GLY A 1 186 ? -11.202 2.304 -13.404 1.00 90.81 186 GLY A C 1
ATOM 1446 O O . GLY A 1 186 ? -12.201 2.716 -12.808 1.00 90.81 186 GLY A O 1
ATOM 1447 N N . ARG A 1 187 ? -10.672 1.099 -13.189 1.00 96.38 187 ARG A N 1
ATOM 1448 C CA . ARG A 1 187 ? -11.179 0.191 -12.159 1.00 96.38 187 ARG A CA 1
ATOM 1449 C C . ARG A 1 187 ? -11.023 0.815 -10.775 1.00 96.38 187 ARG A C 1
ATOM 1451 O O . ARG A 1 187 ? -10.007 1.430 -10.461 1.00 96.38 187 ARG A O 1
ATOM 1458 N N . MET A 1 188 ? -12.043 0.630 -9.950 1.00 96.56 188 MET A N 1
ATOM 1459 C CA . MET A 1 188 ? -12.149 1.215 -8.621 1.00 96.56 188 MET A CA 1
ATOM 1460 C C . MET A 1 188 ? -12.683 0.154 -7.665 1.00 96.56 188 MET A C 1
ATOM 1462 O O . MET A 1 188 ? -13.640 -0.544 -7.995 1.00 96.56 188 MET A O 1
ATOM 1466 N N . LEU A 1 189 ? -12.077 0.050 -6.489 1.00 98.12 189 LEU A N 1
ATOM 1467 C CA . LEU A 1 189 ? -12.672 -0.603 -5.335 1.00 98.12 189 LEU A CA 1
ATOM 1468 C C . LEU A 1 189 ? -13.464 0.445 -4.554 1.00 98.12 189 LEU A C 1
ATOM 1470 O O . LEU A 1 189 ? -12.907 1.464 -4.140 1.00 98.12 189 LEU A O 1
ATOM 1474 N N . GLU A 1 190 ? -14.744 0.172 -4.332 1.00 98.06 190 GLU A N 1
ATOM 1475 C CA . GLU A 1 190 ? -15.562 0.897 -3.362 1.00 98.06 190 GLU A CA 1
ATOM 1476 C C . GLU A 1 190 ? -15.669 0.075 -2.075 1.00 98.06 190 GLU A C 1
ATOM 1478 O O . GLU A 1 190 ? -15.751 -1.154 -2.117 1.00 98.06 190 GLU A O 1
ATOM 1483 N N . PHE A 1 191 ? -15.626 0.746 -0.927 1.00 98.25 191 PHE A N 1
ATOM 1484 C CA . PHE A 1 191 ? -15.682 0.103 0.384 1.00 98.25 191 PHE A CA 1
ATOM 1485 C C . PHE A 1 191 ? -16.288 1.041 1.429 1.00 98.25 191 PHE A C 1
ATOM 1487 O O . PHE A 1 191 ? -16.228 2.263 1.295 1.00 98.25 191 PHE A O 1
ATOM 1494 N N . ASP A 1 192 ? -16.822 0.468 2.505 1.00 97.69 192 ASP A N 1
ATOM 1495 C CA . ASP A 1 192 ? -17.308 1.218 3.662 1.00 97.69 192 ASP A CA 1
ATOM 1496 C C . ASP A 1 192 ? -16.401 0.967 4.870 1.00 97.69 192 ASP A C 1
ATOM 1498 O O . ASP A 1 192 ? -16.550 -0.019 5.585 1.00 97.69 192 ASP A O 1
ATOM 1502 N N . PHE A 1 193 ? -15.440 1.857 5.107 1.00 98.00 193 PHE A N 1
ATOM 1503 C CA . PHE A 1 193 ? -14.576 1.807 6.288 1.00 98.00 193 PHE A CA 1
ATOM 1504 C C . PHE A 1 193 ? -14.512 3.205 6.916 1.00 98.00 193 PHE A C 1
ATOM 1506 O O . PHE A 1 193 ? -13.678 4.028 6.519 1.00 98.00 193 PHE A O 1
ATOM 1513 N N . PRO A 1 194 ? -15.419 3.522 7.860 1.00 96.00 194 PRO A N 1
ATOM 1514 C CA . PRO A 1 194 ? -15.478 4.840 8.472 1.00 96.00 194 PRO A CA 1
ATOM 1515 C C . PRO A 1 194 ? -14.141 5.252 9.092 1.00 96.00 194 PRO A C 1
ATOM 1517 O O . PRO A 1 194 ? -13.472 4.477 9.765 1.00 96.00 194 PRO A O 1
ATOM 1520 N N . GLY A 1 195 ? -13.743 6.502 8.862 1.00 95.56 195 GLY A N 1
ATOM 1521 C CA . GLY A 1 195 ? -12.511 7.058 9.424 1.00 95.56 195 GLY A CA 1
ATOM 1522 C C . GLY A 1 195 ? -11.233 6.773 8.634 1.00 95.56 195 GLY A C 1
ATOM 1523 O O . GLY A 1 195 ? -10.224 7.396 8.965 1.00 95.56 195 GLY A O 1
ATOM 1524 N N . LEU A 1 196 ? -11.279 5.930 7.594 1.00 98.56 196 LEU A N 1
ATOM 1525 C CA . LEU A 1 196 ? -10.194 5.755 6.627 1.00 98.56 196 LEU A CA 1
ATOM 1526 C C . LEU A 1 196 ? -10.435 6.609 5.375 1.00 98.56 196 LEU A C 1
ATOM 1528 O O . LEU A 1 196 ? -11.457 6.487 4.697 1.00 98.56 196 LEU A O 1
ATOM 1532 N N . GLU A 1 197 ? -9.461 7.448 5.046 1.00 98.56 197 GLU A N 1
ATOM 1533 C CA . GLU A 1 197 ? -9.432 8.259 3.831 1.00 98.56 197 GLU A CA 1
ATOM 1534 C C . GLU A 1 197 ? -8.156 7.953 3.047 1.00 98.56 197 GLU A C 1
ATOM 1536 O O . GLU A 1 197 ? -7.100 7.713 3.631 1.00 98.56 197 GLU A O 1
ATOM 1541 N N . ILE A 1 198 ? -8.254 7.935 1.719 1.00 98.75 198 ILE A N 1
ATOM 1542 C CA . ILE A 1 198 ? -7.147 7.569 0.836 1.00 98.75 198 ILE A CA 1
ATOM 1543 C C . ILE A 1 198 ? -6.850 8.733 -0.097 1.00 98.75 198 ILE A C 1
ATOM 1545 O O . ILE A 1 198 ? -7.748 9.253 -0.759 1.00 98.75 198 ILE A O 1
ATOM 1549 N N . GLY A 1 199 ? -5.587 9.144 -0.130 1.00 98.56 199 GLY A N 1
ATOM 1550 C CA . GLY A 1 199 ? -5.065 10.182 -1.009 1.00 98.56 199 GLY A CA 1
ATOM 1551 C C . GLY A 1 199 ? -4.137 9.592 -2.058 1.00 98.56 199 GLY A C 1
ATOM 1552 O O . GLY A 1 199 ? -3.304 8.744 -1.744 1.00 98.56 199 GLY A O 1
ATOM 1553 N N . ILE A 1 200 ? -4.263 10.032 -3.308 1.00 98.62 200 ILE A N 1
ATOM 1554 C CA . ILE A 1 200 ? -3.411 9.570 -4.409 1.00 98.62 200 ILE A CA 1
ATOM 1555 C C . ILE A 1 200 ? -2.956 10.772 -5.219 1.00 98.62 200 ILE A C 1
ATOM 1557 O O . ILE A 1 200 ? -3.750 11.671 -5.502 1.00 98.62 200 ILE A O 1
ATOM 1561 N N . ALA A 1 201 ? -1.677 10.777 -5.577 1.00 98.75 201 ALA A N 1
ATOM 1562 C CA . ALA A 1 201 ? -1.103 11.768 -6.468 1.00 98.75 201 ALA A CA 1
ATOM 1563 C C . ALA A 1 201 ? -0.046 11.127 -7.375 1.00 98.75 201 ALA A C 1
ATOM 1565 O O . ALA A 1 201 ? 0.709 10.248 -6.953 1.00 98.75 201 ALA A O 1
ATOM 156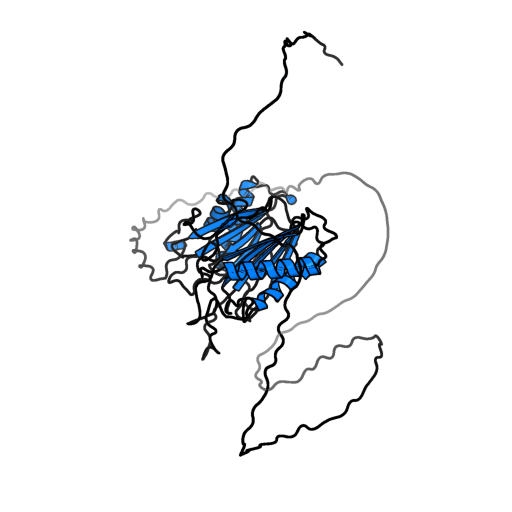6 N N . GLU A 1 202 ? 0.007 11.580 -8.622 1.00 98.69 202 GLU A N 1
ATOM 1567 C CA . GLU A 1 202 ? 0.915 11.081 -9.653 1.00 98.69 202 GLU A CA 1
ATOM 1568 C C . GLU A 1 202 ? 1.648 12.234 -10.344 1.00 98.69 202 GLU A C 1
ATOM 1570 O O . GLU A 1 202 ? 1.092 13.315 -10.535 1.00 98.69 202 GLU A O 1
ATOM 1575 N N . TYR A 1 203 ? 2.890 11.983 -10.743 1.00 98.50 203 TYR A N 1
ATOM 1576 C CA . TYR A 1 203 ? 3.584 12.755 -11.767 1.00 98.50 203 TYR A CA 1
ATOM 1577 C C . TYR A 1 203 ? 3.525 11.950 -13.054 1.00 98.50 203 TYR A C 1
ATOM 1579 O O . TYR A 1 203 ? 4.014 10.823 -13.082 1.00 98.50 203 TYR A O 1
ATOM 1587 N N . GLU A 1 204 ? 2.950 12.507 -14.115 1.00 96.94 204 GLU A N 1
ATOM 1588 C CA . GLU A 1 204 ? 2.883 11.828 -15.421 1.00 96.94 204 GLU A CA 1
ATOM 1589 C C . GLU A 1 204 ? 4.214 11.885 -16.161 1.00 96.94 204 GLU A C 1
ATOM 1591 O O . GLU A 1 204 ? 4.524 11.034 -16.987 1.00 96.94 204 GLU A O 1
ATOM 1596 N N . GLU A 1 205 ? 5.032 12.870 -15.815 1.00 96.56 205 GLU A N 1
ATOM 1597 C CA . GLU A 1 205 ? 6.369 13.071 -16.337 1.00 96.56 205 GLU A CA 1
ATOM 1598 C C . GLU A 1 205 ? 7.302 11.903 -15.963 1.00 96.56 205 GLU A C 1
ATOM 1600 O O . GLU A 1 205 ? 8.259 11.627 -16.686 1.00 96.56 205 GLU A O 1
ATOM 1605 N N . GLY A 1 206 ? 7.013 11.195 -14.858 1.00 95.75 206 GLY A N 1
ATOM 1606 C CA . GLY A 1 206 ? 7.748 10.008 -14.407 1.00 95.75 206 GLY A CA 1
ATOM 1607 C C . GLY A 1 206 ? 7.563 8.790 -15.326 1.00 95.75 206 GLY A C 1
ATOM 1608 O O . GLY A 1 206 ? 8.543 8.269 -15.844 1.00 95.75 206 GLY A O 1
ATOM 1609 N N . PRO A 1 207 ? 6.344 8.315 -15.591 1.00 96.81 207 PRO A N 1
ATOM 1610 C CA . PRO A 1 207 ? 5.218 8.330 -14.675 1.00 96.81 207 PRO A CA 1
ATOM 1611 C C . PRO A 1 207 ? 5.567 7.626 -13.347 1.00 96.81 207 PRO A C 1
ATOM 1613 O O . PRO A 1 207 ? 6.216 6.582 -13.332 1.00 96.81 207 PRO A O 1
ATOM 1616 N N . THR A 1 208 ? 5.172 8.208 -12.218 1.00 98.56 208 THR A N 1
ATOM 1617 C CA . THR A 1 208 ? 5.372 7.673 -10.852 1.00 98.56 208 THR A CA 1
ATOM 1618 C C . THR A 1 208 ? 4.312 8.274 -9.931 1.00 98.56 208 THR A C 1
ATOM 1620 O O . THR A 1 208 ? 3.713 9.293 -10.269 1.00 98.56 208 THR A O 1
ATOM 1623 N N . GLY A 1 209 ? 4.087 7.708 -8.746 1.00 98.62 209 GLY A N 1
ATOM 1624 C CA . GLY A 1 209 ? 3.125 8.289 -7.813 1.00 98.62 209 GLY A CA 1
ATOM 1625 C C . GLY A 1 209 ? 3.302 7.880 -6.362 1.00 98.62 209 GLY A C 1
ATOM 1626 O O . GLY A 1 209 ? 4.221 7.139 -6.001 1.00 98.62 209 GLY A O 1
ATOM 1627 N N . CYS A 1 210 ? 2.396 8.385 -5.531 1.00 98.88 210 CYS A N 1
ATOM 1628 C CA . CYS A 1 210 ? 2.227 7.966 -4.150 1.00 98.88 210 CYS A CA 1
ATOM 1629 C C . CYS A 1 210 ? 0.752 7.701 -3.823 1.00 98.88 210 CYS A C 1
ATOM 1631 O O . CYS A 1 210 ? -0.164 8.291 -4.402 1.00 98.88 210 CYS A O 1
ATOM 1633 N N . THR A 1 211 ? 0.549 6.788 -2.880 1.00 98.94 211 THR A N 1
ATOM 1634 C CA . THR A 1 211 ? -0.749 6.372 -2.350 1.00 98.94 211 THR A CA 1
ATOM 1635 C C . THR A 1 211 ? -0.654 6.433 -0.841 1.00 98.94 211 THR A C 1
ATOM 1637 O O . THR A 1 211 ? 0.170 5.743 -0.244 1.00 98.94 211 THR A O 1
ATOM 1640 N N . MET A 1 212 ? -1.475 7.266 -0.217 1.00 98.56 212 MET A N 1
ATOM 1641 C CA . MET A 1 212 ? -1.478 7.443 1.225 1.00 98.56 212 MET A CA 1
ATOM 1642 C C . MET A 1 212 ? -2.818 7.049 1.832 1.00 98.56 212 MET A C 1
ATOM 1644 O O . MET A 1 212 ? -3.876 7.265 1.247 1.00 98.56 212 MET A O 1
ATOM 1648 N N . PHE A 1 213 ? -2.747 6.466 3.019 1.00 98.81 213 PHE A N 1
ATOM 1649 C CA . PHE A 1 213 ? -3.876 6.041 3.829 1.00 98.81 213 PHE A CA 1
ATOM 1650 C C . PHE A 1 213 ? -3.867 6.882 5.097 1.00 98.81 213 PHE A C 1
ATOM 1652 O O . PHE A 1 213 ? -2.835 6.952 5.759 1.00 98.81 213 PHE A O 1
ATOM 1659 N N . HIS A 1 214 ? -4.984 7.512 5.440 1.00 98.75 214 HIS A N 1
ATOM 1660 C CA . HIS A 1 214 ? -5.118 8.385 6.599 1.00 98.75 214 HIS A CA 1
ATOM 1661 C C . HIS A 1 214 ? -6.270 7.936 7.490 1.00 98.75 214 HIS A C 1
ATOM 1663 O O . HIS A 1 214 ? -7.393 7.740 7.029 1.00 98.75 214 HIS A O 1
ATOM 1669 N N . LEU A 1 215 ? -5.986 7.821 8.783 1.00 98.38 215 LEU A N 1
ATOM 1670 C CA . LEU A 1 215 ? -6.951 7.495 9.820 1.00 98.38 215 LEU A CA 1
ATOM 1671 C C . LEU A 1 215 ? -7.234 8.742 10.649 1.00 98.38 215 LEU A C 1
ATOM 1673 O O . LEU A 1 215 ? -6.326 9.357 11.216 1.00 98.38 215 LEU A O 1
ATOM 1677 N N . ARG A 1 216 ? -8.518 9.090 10.771 1.00 93.31 216 ARG A N 1
ATOM 1678 C CA . ARG A 1 216 ? -8.963 10.261 11.552 1.00 93.31 216 ARG A CA 1
ATOM 1679 C C . ARG A 1 216 ? -8.564 10.186 13.026 1.00 93.31 216 ARG A C 1
ATOM 1681 O O . ARG A 1 216 ? -8.375 11.217 13.666 1.00 93.31 216 ARG A O 1
ATOM 1688 N N . LYS A 1 217 ? -8.457 8.972 13.566 1.00 94.88 217 LYS A N 1
ATOM 1689 C CA . LYS A 1 217 ? -7.953 8.687 14.911 1.00 94.88 217 LYS A CA 1
ATOM 1690 C C . LYS A 1 217 ? -6.665 7.884 14.799 1.00 94.88 217 LYS A C 1
ATOM 1692 O O . LYS A 1 217 ? -6.481 7.141 13.841 1.00 94.88 217 LYS A O 1
ATOM 1697 N N . VAL A 1 218 ? -5.790 8.035 15.789 1.00 97.00 218 VAL A N 1
ATOM 1698 C CA . VAL A 1 218 ? -4.601 7.185 15.907 1.00 97.00 218 VAL A CA 1
ATOM 1699 C C . VAL A 1 218 ? -5.054 5.728 16.047 1.00 97.00 218 VAL A C 1
ATOM 1701 O O . VAL A 1 218 ? -5.916 5.434 16.873 1.00 97.00 218 VAL A O 1
ATOM 1704 N N . ALA A 1 219 ? -4.478 4.842 15.240 1.00 98.25 219 ALA A N 1
ATOM 1705 C CA . ALA A 1 219 ? -4.787 3.414 15.220 1.00 98.25 219 ALA A CA 1
ATOM 1706 C C 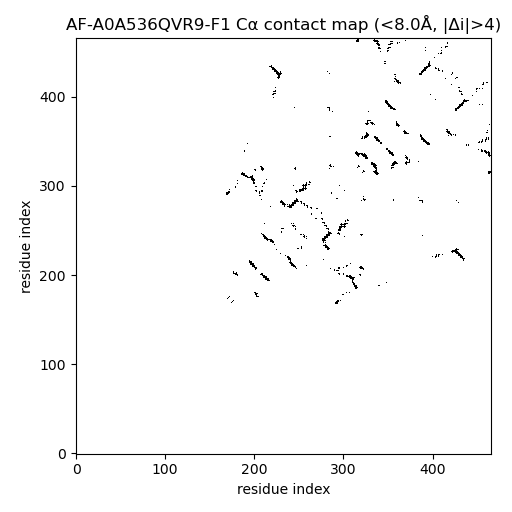. ALA A 1 219 ? -3.588 2.583 15.680 1.00 98.25 219 ALA A C 1
ATOM 1708 O O . ALA A 1 219 ? -2.446 3.022 15.539 1.00 98.25 219 ALA A O 1
ATOM 1709 N N . SER A 1 220 ? -3.840 1.383 16.202 1.00 98.50 220 SER A N 1
ATOM 1710 C CA . SER A 1 220 ? -2.781 0.432 16.558 1.00 98.50 220 SER A CA 1
ATOM 1711 C C . SER A 1 220 ? -2.133 -0.139 15.303 1.00 98.50 220 SER A C 1
ATOM 1713 O O . SER A 1 220 ? -2.823 -0.416 14.322 1.00 98.50 220 SER A O 1
ATOM 1715 N N . LEU A 1 221 ? -0.817 -0.338 15.346 1.00 98.62 221 LEU A N 1
ATOM 1716 C CA . LEU A 1 221 ? -0.013 -0.712 14.189 1.00 98.62 221 LEU A CA 1
ATOM 1717 C C . LEU A 1 221 ? 0.981 -1.836 14.518 1.00 98.62 221 LEU A C 1
ATOM 1719 O O . LEU A 1 221 ? 1.637 -1.836 15.558 1.00 98.62 221 LEU A O 1
ATOM 1723 N N . SER A 1 222 ? 1.148 -2.755 13.569 1.00 98.38 222 SER A N 1
ATOM 1724 C CA . SER A 1 222 ? 2.315 -3.627 13.460 1.00 98.38 222 SER A CA 1
ATOM 1725 C C . SER A 1 222 ? 2.904 -3.550 12.052 1.00 98.38 222 SER A C 1
ATOM 1727 O O . SER A 1 222 ? 2.156 -3.538 11.076 1.00 98.38 222 SER A O 1
ATOM 1729 N N . ILE A 1 223 ? 4.234 -3.510 11.942 1.00 98.56 223 ILE A N 1
ATOM 1730 C CA . ILE A 1 223 ? 4.953 -3.519 10.661 1.00 98.56 223 ILE A CA 1
ATOM 1731 C C . ILE A 1 223 ? 5.855 -4.757 10.614 1.00 98.56 223 ILE A C 1
ATOM 1733 O O . ILE A 1 223 ? 6.737 -4.917 11.461 1.00 98.56 223 ILE A O 1
ATOM 1737 N N . ASP A 1 224 ? 5.664 -5.614 9.611 1.00 98.44 224 ASP A N 1
ATOM 1738 C CA . ASP A 1 224 ? 6.563 -6.730 9.299 1.00 98.44 224 ASP A CA 1
ATOM 1739 C C . ASP A 1 224 ? 7.367 -6.391 8.036 1.00 98.44 224 ASP A C 1
ATOM 1741 O O . ASP A 1 224 ? 6.812 -6.248 6.948 1.00 98.44 224 ASP A O 1
ATOM 1745 N N . VAL A 1 225 ? 8.685 -6.238 8.194 1.00 97.88 225 VAL A N 1
ATOM 1746 C CA . VAL A 1 225 ? 9.624 -5.920 7.107 1.00 97.88 225 VAL A CA 1
ATOM 1747 C C . VAL A 1 225 ? 10.439 -7.163 6.775 1.00 97.88 225 VAL A C 1
ATOM 1749 O O . VAL A 1 225 ? 11.054 -7.768 7.659 1.00 97.88 225 VAL A O 1
ATOM 1752 N N . ARG A 1 226 ? 10.446 -7.543 5.499 1.00 96.69 226 ARG A N 1
ATOM 1753 C CA . ARG A 1 226 ? 11.091 -8.748 4.971 1.00 96.69 226 ARG A CA 1
ATOM 1754 C C . ARG A 1 226 ? 11.859 -8.415 3.687 1.00 96.69 226 ARG A C 1
ATOM 1756 O O . ARG A 1 226 ? 11.952 -7.264 3.270 1.00 96.69 226 ARG A O 1
ATOM 1763 N N . GLY A 1 227 ? 12.463 -9.439 3.089 1.00 90.88 227 GLY A N 1
ATOM 1764 C CA . GLY A 1 227 ? 13.332 -9.281 1.928 1.00 90.88 227 GLY A CA 1
ATOM 1765 C C . GLY A 1 227 ? 14.713 -8.707 2.273 1.00 90.88 227 GLY A C 1
ATOM 1766 O O . GLY A 1 227 ? 15.093 -8.596 3.441 1.00 90.88 227 GLY A O 1
ATOM 1767 N N . GLY A 1 228 ? 15.509 -8.412 1.246 1.00 88.44 228 GLY A N 1
ATOM 1768 C CA . GLY A 1 228 ? 16.887 -7.929 1.381 1.00 88.44 228 GLY A CA 1
ATOM 1769 C C . GLY A 1 228 ? 17.112 -6.455 1.041 1.00 88.44 228 GLY A C 1
ATOM 1770 O O . GLY A 1 228 ? 18.231 -5.982 1.237 1.00 88.44 228 GLY A O 1
ATOM 1771 N N . SER A 1 229 ? 16.101 -5.739 0.535 1.00 89.88 229 SER A N 1
ATOM 1772 C CA . SER A 1 229 ? 16.236 -4.339 0.091 1.00 89.88 229 SER A CA 1
ATOM 1773 C C . SER A 1 229 ? 15.080 -3.406 0.519 1.00 89.88 229 SER A C 1
ATOM 1775 O O . SER A 1 229 ? 14.597 -2.639 -0.313 1.00 89.88 229 SER A O 1
ATOM 1777 N N . PRO A 1 230 ? 14.599 -3.436 1.780 1.00 94.00 230 PRO A N 1
ATOM 1778 C CA . PRO A 1 230 ? 13.486 -2.585 2.206 1.00 94.00 230 PRO A CA 1
ATOM 1779 C C . PRO A 1 230 ? 13.876 -1.102 2.276 1.00 94.00 230 PRO A C 1
ATOM 1781 O O . PRO A 1 230 ? 14.984 -0.750 2.683 1.00 94.00 230 PRO A O 1
ATOM 1784 N N . GLY A 1 231 ? 12.927 -0.224 1.947 1.00 95.44 231 GLY A N 1
ATOM 1785 C CA . GLY A 1 231 ? 13.016 1.217 2.182 1.00 95.44 231 GLY A CA 1
ATOM 1786 C C . GLY A 1 231 ? 11.799 1.681 2.970 1.00 95.44 231 GLY A C 1
ATOM 1787 O O . GLY A 1 231 ? 10.709 1.779 2.414 1.00 95.44 231 GLY A O 1
ATOM 1788 N N . VAL A 1 232 ? 11.981 1.928 4.268 1.00 96.81 232 VAL A N 1
ATOM 1789 C CA . VAL A 1 232 ? 10.897 2.261 5.204 1.00 96.81 232 VAL A CA 1
ATOM 1790 C C . VAL A 1 232 ? 11.354 3.355 6.162 1.00 96.81 232 VAL A C 1
ATOM 1792 O O . VAL A 1 232 ? 12.493 3.338 6.628 1.00 96.81 232 VAL A O 1
ATOM 1795 N N . ASN A 1 233 ? 10.459 4.276 6.516 1.00 96.06 233 ASN A N 1
ATOM 1796 C CA . ASN A 1 233 ? 10.606 5.122 7.702 1.00 96.06 233 ASN A CA 1
ATOM 1797 C C . ASN A 1 233 ? 9.453 4.871 8.695 1.00 96.06 233 ASN A C 1
ATOM 1799 O O . ASN A 1 233 ? 8.428 4.281 8.355 1.00 96.06 233 ASN A O 1
ATOM 1803 N N . GLY A 1 234 ? 9.629 5.260 9.960 1.00 94.06 234 GLY A N 1
ATOM 1804 C CA . GLY A 1 234 ? 8.606 5.030 10.990 1.00 94.06 234 GLY A CA 1
ATOM 1805 C C . GLY A 1 234 ? 8.413 3.558 11.389 1.00 94.06 234 GLY A C 1
ATOM 1806 O O . GLY A 1 234 ? 7.414 3.230 12.014 1.00 94.06 234 GLY A O 1
ATOM 1807 N N . GLN A 1 235 ? 9.362 2.663 11.081 1.00 93.31 235 GLN A N 1
ATOM 1808 C CA . GLN A 1 235 ? 9.268 1.227 11.411 1.00 93.31 235 GLN A CA 1
ATOM 1809 C C . GLN A 1 235 ? 9.154 0.942 12.925 1.00 93.31 235 GLN A C 1
ATOM 1811 O O . GLN A 1 235 ? 8.676 -0.112 13.329 1.00 93.31 235 GLN A O 1
ATOM 1816 N N . HIS A 1 236 ? 9.608 1.871 13.768 1.00 93.31 236 HIS A N 1
ATOM 1817 C CA . HIS A 1 236 ? 9.557 1.752 15.227 1.00 93.31 236 HIS A CA 1
ATOM 1818 C C . HIS A 1 236 ? 8.176 2.067 15.824 1.00 93.31 236 HIS A C 1
ATOM 1820 O O . HIS A 1 236 ? 7.995 1.899 17.028 1.00 93.31 236 HIS A O 1
ATOM 1826 N N . LEU A 1 237 ? 7.233 2.564 15.018 1.00 96.06 237 LEU A N 1
ATOM 1827 C CA . LEU A 1 237 ? 5.906 2.959 15.477 1.00 96.06 237 LEU A CA 1
ATOM 1828 C C . LEU A 1 237 ? 5.037 1.733 15.789 1.00 96.06 237 LEU A C 1
ATOM 1830 O O . LEU A 1 237 ? 5.016 0.762 15.035 1.00 96.06 237 LEU A O 1
ATOM 1834 N N . ASP A 1 238 ? 4.270 1.816 16.874 1.00 96.50 238 ASP A N 1
ATOM 1835 C CA . ASP A 1 238 ? 3.203 0.874 17.241 1.00 96.50 238 ASP A CA 1
ATOM 1836 C C . ASP A 1 238 ? 1.801 1.505 17.174 1.00 96.50 238 ASP A C 1
ATOM 1838 O O . ASP A 1 238 ? 0.788 0.846 17.426 1.00 96.50 238 ASP A O 1
ATOM 1842 N N . ALA A 1 239 ? 1.737 2.772 16.765 1.00 97.31 239 ALA A N 1
ATOM 1843 C CA . ALA A 1 239 ? 0.518 3.504 16.482 1.00 97.31 239 ALA A CA 1
ATOM 1844 C C . ALA A 1 239 ? 0.710 4.439 15.277 1.00 97.31 239 ALA A C 1
ATOM 1846 O O . ALA A 1 239 ? 1.828 4.871 14.989 1.00 97.31 239 ALA A O 1
ATOM 1847 N N . ILE A 1 240 ? -0.367 4.748 14.550 1.00 98.19 240 ILE A N 1
ATOM 1848 C CA . ILE A 1 240 ? -0.264 5.429 13.253 1.00 98.19 240 ILE A CA 1
ATOM 1849 C C . ILE A 1 240 ? -1.437 6.373 12.968 1.00 98.19 240 ILE A C 1
ATOM 1851 O O . ILE A 1 240 ? -2.573 6.109 13.358 1.00 98.19 240 ILE A O 1
ATOM 1855 N N . ASN A 1 241 ? -1.160 7.472 12.261 1.00 97.56 241 ASN A N 1
ATOM 1856 C CA . ASN A 1 241 ? -2.169 8.324 11.626 1.00 97.56 241 ASN A CA 1
ATOM 1857 C C . ASN A 1 241 ? -2.199 8.146 10.115 1.00 97.56 241 ASN A C 1
ATOM 1859 O O . ASN A 1 241 ? -3.278 8.172 9.532 1.00 97.56 241 ASN A O 1
ATOM 1863 N N . ALA A 1 242 ? -1.033 8.015 9.479 1.00 98.56 242 ALA A N 1
ATOM 1864 C CA . ALA A 1 242 ? -0.968 7.836 8.042 1.00 98.56 242 ALA A CA 1
ATOM 1865 C C . ALA A 1 242 ? 0.142 6.889 7.592 1.00 98.56 242 ALA A C 1
ATOM 1867 O O . ALA A 1 242 ? 1.226 6.847 8.171 1.00 98.56 242 ALA A O 1
ATOM 1868 N N . ILE A 1 243 ? -0.132 6.169 6.510 1.00 98.88 243 ILE A N 1
ATOM 1869 C CA . ILE A 1 243 ? 0.830 5.328 5.798 1.00 98.88 243 ILE A CA 1
ATOM 1870 C C . ILE A 1 243 ? 0.965 5.891 4.384 1.00 98.88 243 ILE A C 1
ATOM 1872 O O . ILE A 1 243 ? -0.049 6.201 3.768 1.00 98.88 243 ILE A O 1
ATOM 1876 N N . CYS A 1 244 ? 2.181 6.047 3.866 1.00 98.88 244 CYS A N 1
ATOM 1877 C CA . CYS A 1 244 ? 2.440 6.554 2.517 1.00 98.88 244 CYS A CA 1
ATOM 1878 C C . CYS A 1 244 ? 3.282 5.557 1.718 1.00 98.88 244 CYS A C 1
ATOM 1880 O O . CYS A 1 244 ? 4.456 5.342 2.012 1.00 98.88 244 CYS A O 1
ATOM 1882 N N . PHE A 1 245 ? 2.688 4.957 0.695 1.00 98.94 245 PHE A N 1
ATOM 1883 C CA . PHE A 1 245 ? 3.408 4.170 -0.298 1.00 98.94 245 PHE A CA 1
ATOM 1884 C C . PHE A 1 245 ? 3.828 5.065 -1.456 1.00 98.94 245 PHE A C 1
ATOM 1886 O O . PHE A 1 245 ? 3.059 5.932 -1.873 1.00 98.94 245 PHE A O 1
ATOM 1893 N N . ALA A 1 246 ? 5.031 4.866 -1.987 1.00 98.88 246 ALA A N 1
ATOM 1894 C CA . ALA A 1 246 ? 5.533 5.665 -3.100 1.00 98.88 246 ALA A CA 1
ATOM 1895 C C . ALA A 1 246 ? 6.470 4.877 -4.027 1.00 98.88 246 ALA A C 1
ATOM 1897 O O . ALA A 1 246 ? 7.157 3.947 -3.604 1.00 98.88 246 ALA A O 1
ATOM 1898 N N . GLY A 1 247 ? 6.502 5.281 -5.297 1.00 98.44 247 GLY A N 1
ATOM 1899 C CA . GLY A 1 247 ? 7.561 4.923 -6.243 1.00 98.44 247 GLY A CA 1
ATOM 1900 C C . GLY A 1 247 ? 8.891 5.620 -5.937 1.00 98.44 247 GLY A C 1
ATOM 1901 O O . GLY A 1 247 ? 9.081 6.188 -4.864 1.00 98.44 247 GLY A O 1
ATOM 1902 N N . GLY A 1 248 ? 9.823 5.629 -6.891 1.00 97.06 248 GLY A N 1
ATOM 1903 C CA . GLY A 1 248 ? 11.041 6.440 -6.798 1.00 97.06 248 GLY A CA 1
ATOM 1904 C C . GLY A 1 248 ? 12.112 5.952 -5.815 1.00 97.06 248 GLY A C 1
ATOM 1905 O O . GLY A 1 248 ? 13.055 6.692 -5.528 1.00 97.06 248 GLY A O 1
ATOM 1906 N N . SER A 1 249 ? 12.032 4.707 -5.336 1.00 96.31 249 SER A N 1
ATOM 1907 C CA . SER A 1 249 ? 13.000 4.111 -4.403 1.00 96.31 249 SER A CA 1
ATOM 1908 C C . SER A 1 249 ? 13.212 4.981 -3.153 1.00 96.31 249 SER A C 1
ATOM 1910 O O . SER A 1 249 ? 12.301 5.680 -2.721 1.00 96.31 249 SER A O 1
ATOM 1912 N N . LEU A 1 250 ? 14.406 4.957 -2.551 1.00 96.44 250 LEU A N 1
ATOM 1913 C CA . LEU A 1 250 ? 14.740 5.720 -1.341 1.00 96.44 250 LEU A CA 1
ATOM 1914 C C . LEU A 1 250 ? 14.386 7.214 -1.430 1.00 96.44 250 LEU A C 1
ATOM 1916 O O . LEU A 1 250 ? 14.008 7.794 -0.415 1.00 96.44 250 LEU A O 1
ATOM 1920 N N . TYR A 1 251 ? 14.461 7.825 -2.616 1.00 97.88 251 TYR A N 1
ATOM 1921 C CA . TYR A 1 251 ? 14.085 9.227 -2.822 1.00 97.88 251 TYR A CA 1
ATOM 1922 C C . TYR A 1 251 ? 12.583 9.456 -2.605 1.00 97.88 251 TYR A C 1
ATOM 1924 O O . TYR A 1 251 ? 12.186 10.457 -2.016 1.00 97.88 251 TYR A O 1
ATOM 1932 N N . GLY A 1 252 ? 11.749 8.479 -2.970 1.00 98.38 252 GLY A N 1
ATOM 1933 C CA . GLY A 1 252 ? 10.300 8.508 -2.766 1.00 98.38 252 GLY A CA 1
ATOM 1934 C C . GLY A 1 252 ? 9.852 8.561 -1.304 1.00 98.38 252 GLY A C 1
ATOM 1935 O O . GLY A 1 252 ? 8.711 8.931 -1.028 1.00 98.38 252 GLY A O 1
ATOM 1936 N N . LEU A 1 253 ? 10.736 8.261 -0.338 1.00 98.44 253 LEU A N 1
ATOM 1937 C CA . LEU A 1 253 ? 10.427 8.464 1.082 1.00 98.44 253 LEU A CA 1
ATOM 1938 C C . LEU A 1 253 ? 10.142 9.942 1.385 1.00 98.44 253 LEU A C 1
ATOM 1940 O O . LEU A 1 253 ? 9.439 10.236 2.353 1.00 98.44 253 LEU A O 1
ATOM 1944 N N . GLU A 1 254 ? 10.611 10.871 0.548 1.00 98.69 254 GLU A N 1
ATOM 1945 C CA . GLU A 1 254 ? 10.291 12.291 0.655 1.00 98.69 254 GLU A CA 1
ATOM 1946 C C . GLU A 1 254 ? 8.773 12.553 0.607 1.00 98.69 254 GLU A C 1
ATOM 1948 O O . GLU A 1 254 ? 8.277 13.362 1.399 1.00 98.69 254 GLU A O 1
ATOM 1953 N N . ALA A 1 255 ? 8.003 11.802 -0.191 1.00 98.81 255 ALA A N 1
ATOM 1954 C CA . ALA A 1 255 ? 6.542 11.910 -0.224 1.00 98.81 255 ALA A CA 1
ATOM 1955 C C . ALA A 1 255 ? 5.896 11.671 1.151 1.00 98.81 255 ALA A C 1
ATOM 1957 O O . ALA A 1 255 ? 4.961 12.377 1.532 1.00 98.81 255 ALA A O 1
ATOM 1958 N N . SER A 1 256 ? 6.414 10.736 1.955 1.00 98.56 256 SER A N 1
ATOM 1959 C CA . SER A 1 256 ? 5.913 10.515 3.323 1.00 98.56 256 SER A CA 1
ATOM 1960 C C . SER A 1 256 ? 6.165 11.720 4.243 1.00 98.56 256 SER A C 1
ATOM 1962 O O . SER A 1 256 ? 5.331 12.051 5.086 1.00 98.56 256 SER A O 1
ATOM 1964 N N . THR A 1 257 ? 7.263 12.452 4.032 1.00 98.38 257 THR A N 1
ATOM 1965 C CA . THR A 1 257 ? 7.530 13.707 4.753 1.00 98.38 257 THR A CA 1
ATOM 1966 C C . THR A 1 257 ? 6.609 14.834 4.280 1.00 98.38 257 THR A C 1
ATOM 1968 O O . THR A 1 257 ? 6.189 15.664 5.085 1.00 98.38 257 THR A O 1
ATOM 1971 N N . GLY A 1 258 ? 6.229 14.834 2.997 1.00 98.75 258 GLY A N 1
ATOM 1972 C CA . GLY A 1 258 ? 5.185 15.695 2.442 1.00 98.75 258 GLY A CA 1
ATOM 1973 C C . GLY A 1 258 ? 3.829 15.458 3.096 1.00 98.75 258 GLY A C 1
ATOM 1974 O O . GLY A 1 258 ? 3.187 16.415 3.532 1.00 98.75 258 GLY A O 1
ATOM 1975 N N . VAL A 1 259 ? 3.448 14.188 3.262 1.00 98.81 259 VAL A N 1
ATOM 1976 C CA . VAL A 1 259 ? 2.241 13.792 4.002 1.00 98.81 259 VAL A CA 1
ATOM 1977 C C . VAL A 1 259 ? 2.281 14.332 5.433 1.00 98.81 259 VAL A C 1
ATOM 1979 O O . VAL A 1 259 ? 1.363 15.039 5.848 1.00 98.81 259 VAL A O 1
ATOM 1982 N N . ALA A 1 260 ? 3.364 14.069 6.172 1.00 98.44 260 ALA A N 1
ATOM 1983 C CA . ALA A 1 260 ? 3.526 14.569 7.537 1.00 98.44 260 ALA A CA 1
ATOM 1984 C C . ALA A 1 260 ? 3.432 16.101 7.606 1.00 98.44 260 ALA A C 1
ATOM 1986 O O . ALA A 1 260 ? 2.775 16.652 8.489 1.00 98.44 260 ALA A O 1
ATOM 1987 N N . ALA A 1 261 ? 4.037 16.800 6.645 1.00 98.56 261 ALA A N 1
ATOM 1988 C CA . ALA A 1 261 ? 4.050 18.252 6.612 1.00 98.56 261 ALA A CA 1
ATOM 1989 C C . ALA A 1 261 ? 2.694 18.875 6.227 1.00 98.56 261 ALA A C 1
ATOM 1991 O O . ALA A 1 261 ? 2.413 20.002 6.642 1.00 98.56 261 ALA A O 1
ATOM 1992 N N . GLU A 1 262 ? 1.854 18.204 5.430 1.00 98.75 262 GLU A N 1
ATOM 1993 C CA . GLU A 1 262 ? 0.485 18.675 5.161 1.00 98.75 262 GLU A CA 1
ATOM 1994 C C . GLU A 1 262 ? -0.440 18.382 6.345 1.00 98.75 262 GLU A C 1
ATOM 1996 O O . GLU A 1 262 ? -1.215 19.252 6.736 1.00 98.75 262 GLU A O 1
ATOM 2001 N N . LEU A 1 263 ? -0.300 17.223 6.997 1.00 98.06 263 LEU A N 1
ATOM 2002 C CA . LEU A 1 263 ? -1.040 16.916 8.226 1.00 98.06 263 LEU A CA 1
ATOM 2003 C C . LEU A 1 263 ? -0.675 17.874 9.369 1.00 98.06 263 LEU A C 1
ATOM 2005 O O . LEU A 1 263 ? -1.562 18.335 10.082 1.00 98.06 263 LEU A O 1
ATOM 2009 N N . PHE A 1 264 ? 0.603 18.236 9.515 1.00 98.31 264 PHE A N 1
ATOM 2010 C CA . PHE A 1 264 ? 1.050 19.236 10.489 1.00 98.31 264 PHE A CA 1
ATOM 2011 C C . PHE A 1 264 ? 0.373 20.595 10.258 1.00 98.31 264 PHE A C 1
ATOM 2013 O O . PHE A 1 264 ? -0.113 21.215 11.202 1.00 98.31 264 PHE A O 1
ATOM 2020 N N . LYS A 1 265 ? 0.253 21.015 8.992 1.00 98.44 265 LYS A N 1
ATOM 2021 C CA . LYS A 1 265 ? -0.486 22.224 8.605 1.00 98.44 265 LYS A CA 1
ATOM 2022 C C . LYS A 1 265 ? -1.983 22.112 8.915 1.00 98.44 265 LYS A C 1
ATOM 2024 O O . LYS A 1 265 ? -2.541 23.043 9.487 1.00 98.44 265 LYS A O 1
ATOM 2029 N N . ILE A 1 266 ? -2.627 20.989 8.585 1.00 96.75 266 ILE A N 1
ATOM 2030 C CA . ILE A 1 266 ? -4.051 20.740 8.892 1.00 96.75 266 ILE A CA 1
ATOM 2031 C C . ILE A 1 266 ? -4.308 20.793 10.406 1.00 96.75 266 ILE A C 1
ATOM 2033 O O . ILE A 1 266 ? -5.338 21.300 10.841 1.00 96.75 266 ILE A O 1
ATOM 2037 N N . ARG A 1 267 ? -3.346 20.344 11.220 1.00 96.06 267 ARG A N 1
ATOM 2038 C CA . ARG A 1 267 ? -3.378 20.425 12.691 1.00 96.06 267 ARG A CA 1
ATOM 2039 C C . ARG A 1 267 ? -2.978 21.800 13.246 1.00 96.06 267 ARG A C 1
ATOM 2041 O O . ARG A 1 267 ? -2.659 21.915 14.427 1.00 96.06 267 ARG A O 1
ATOM 2048 N N . GLY A 1 268 ? -2.955 22.841 12.411 1.00 97.62 268 GLY A N 1
ATOM 2049 C CA . GLY A 1 268 ? -2.638 24.208 12.829 1.00 97.62 268 GLY A CA 1
ATOM 2050 C C . GLY A 1 268 ? -1.206 24.381 13.333 1.00 97.62 268 GLY A C 1
ATOM 2051 O O . GLY A 1 268 ? -0.960 25.229 14.184 1.00 97.62 268 GLY A O 1
ATOM 2052 N N . TYR A 1 269 ? -0.273 23.561 12.845 1.00 98.06 269 TYR A N 1
ATOM 2053 C CA . TYR A 1 269 ? 1.121 23.533 13.286 1.00 98.06 269 TYR A CA 1
ATOM 2054 C C . TYR A 1 269 ? 1.306 23.264 14.790 1.00 98.06 269 TYR A C 1
ATOM 2056 O O . TYR A 1 269 ? 2.289 23.705 15.388 1.00 98.06 269 TYR A O 1
ATOM 2064 N N . SER A 1 270 ? 0.383 22.524 15.416 1.00 97.69 270 SER A N 1
ATOM 2065 C CA . SER A 1 270 ? 0.504 22.170 16.833 1.00 97.69 270 SER A CA 1
ATOM 2066 C C . SER A 1 270 ? 1.735 21.302 17.102 1.00 97.69 270 SER A C 1
ATOM 2068 O O . SER A 1 270 ? 1.927 20.253 16.488 1.00 97.69 270 SER A O 1
ATOM 2070 N N . THR A 1 271 ? 2.550 21.727 18.064 1.00 97.06 271 THR A N 1
ATOM 2071 C CA . THR A 1 271 ? 3.746 21.015 18.539 1.00 97.06 271 THR A CA 1
ATOM 2072 C C . THR A 1 271 ? 3.507 20.274 19.855 1.00 97.06 271 THR A C 1
ATOM 2074 O O . THR A 1 271 ? 4.451 19.787 20.476 1.00 97.06 271 THR A O 1
ATOM 2077 N N . LYS A 1 272 ? 2.249 20.179 20.309 1.00 97.38 272 LYS A N 1
ATOM 2078 C CA . LYS A 1 272 ? 1.905 19.385 21.492 1.00 97.38 272 LYS A CA 1
ATOM 2079 C C . LYS A 1 272 ? 2.217 17.916 21.228 1.00 97.38 272 LYS A C 1
ATOM 2081 O O . LYS A 1 272 ? 1.964 17.411 20.139 1.00 97.38 272 LYS A O 1
ATOM 2086 N N . TRP A 1 273 ? 2.695 17.220 22.256 1.00 93.62 273 TRP A N 1
ATOM 2087 C CA . TRP A 1 273 ? 3.152 15.831 22.147 1.00 93.62 273 TRP A CA 1
ATOM 2088 C C . TRP A 1 273 ? 2.128 14.892 21.487 1.00 93.62 273 TRP A C 1
ATOM 2090 O O . TRP A 1 273 ? 2.480 14.108 20.613 1.00 93.62 273 TRP A O 1
ATOM 2100 N N . MET A 1 274 ? 0.849 15.021 21.852 1.00 92.44 274 MET A N 1
ATOM 2101 C CA . MET A 1 274 ? -0.232 14.176 21.323 1.00 92.44 274 MET A CA 1
ATOM 2102 C C . MET A 1 274 ? -0.753 14.607 19.942 1.00 92.44 274 MET A C 1
ATOM 2104 O O . MET A 1 274 ? -1.515 13.866 19.327 1.00 92.44 274 MET A O 1
ATOM 2108 N N . ASP A 1 275 ? -0.335 15.773 19.441 1.00 93.50 275 ASP A N 1
ATOM 2109 C CA . ASP A 1 275 ? -0.782 16.321 18.155 1.00 93.50 275 ASP A CA 1
ATOM 2110 C C . ASP A 1 275 ? 0.203 16.014 17.015 1.00 93.50 275 ASP A C 1
ATOM 2112 O O . ASP A 1 275 ? -0.069 16.342 15.856 1.00 93.50 275 ASP A O 1
ATOM 2116 N N . ILE A 1 276 ? 1.333 15.360 17.301 1.00 95.25 276 ILE A N 1
ATOM 2117 C CA . ILE A 1 276 ? 2.311 14.961 16.284 1.00 95.25 276 ILE A CA 1
ATOM 2118 C C . ILE A 1 276 ? 1.692 13.913 15.351 1.00 95.25 276 ILE A C 1
ATOM 2120 O O . ILE A 1 276 ? 1.096 12.928 15.789 1.00 95.25 276 ILE A O 1
ATOM 2124 N N . ALA A 1 277 ? 1.781 14.140 14.039 1.00 95.25 277 ALA A N 1
ATOM 2125 C CA . ALA A 1 277 ? 1.271 13.200 13.046 1.00 95.25 277 ALA A CA 1
ATOM 2126 C C . ALA A 1 277 ? 2.216 12.002 12.931 1.00 95.25 277 ALA A C 1
ATOM 2128 O O . ALA A 1 277 ? 3.348 12.139 12.466 1.00 95.25 277 ALA A O 1
ATOM 2129 N N . LEU A 1 278 ? 1.740 10.826 13.338 1.00 97.81 278 LEU A N 1
ATOM 2130 C CA . LEU A 1 278 ? 2.486 9.580 13.200 1.00 97.81 278 LEU A CA 1
ATOM 2131 C C . LEU A 1 278 ? 2.353 9.088 11.757 1.00 97.81 278 LEU A C 1
ATOM 2133 O O . LEU A 1 278 ? 1.300 8.580 11.363 1.00 97.81 278 LEU A O 1
ATOM 2137 N N . VAL A 1 279 ? 3.402 9.292 10.962 1.00 98.44 279 VAL A N 1
ATOM 2138 C CA . VAL A 1 279 ? 3.445 8.914 9.546 1.00 98.44 279 VAL A CA 1
ATOM 2139 C C . VAL A 1 279 ? 4.557 7.902 9.316 1.00 98.44 279 VAL A C 1
ATOM 2141 O O . VAL A 1 279 ? 5.694 8.117 9.731 1.00 98.44 279 VAL A O 1
ATOM 2144 N N . SER A 1 280 ? 4.227 6.816 8.625 1.00 98.62 280 SER A N 1
ATOM 2145 C CA . SER A 1 280 ? 5.193 5.847 8.110 1.00 98.62 280 SER A CA 1
ATOM 2146 C C . SER A 1 280 ? 5.102 5.806 6.592 1.00 98.62 280 SER A C 1
ATOM 2148 O O . SER A 1 280 ? 4.025 5.939 6.013 1.00 98.62 280 SER A O 1
ATOM 2150 N N . GLY A 1 281 ? 6.241 5.646 5.939 1.00 98.31 281 GLY A N 1
ATOM 2151 C CA . GLY A 1 281 ? 6.367 5.540 4.501 1.00 98.31 281 GLY A CA 1
ATOM 2152 C C . GLY A 1 281 ? 7.133 4.291 4.109 1.00 98.31 281 GLY A C 1
ATOM 2153 O O . GLY A 1 281 ? 8.081 3.908 4.796 1.00 98.31 281 GLY A O 1
ATOM 2154 N N . ALA A 1 282 ? 6.741 3.696 2.987 1.00 98.56 282 ALA A N 1
ATOM 2155 C CA . ALA A 1 282 ? 7.444 2.582 2.366 1.00 98.56 282 ALA A CA 1
ATOM 2156 C C . ALA A 1 282 ? 7.500 2.768 0.847 1.00 98.56 282 ALA A C 1
ATOM 2158 O O . ALA A 1 282 ? 6.600 3.372 0.260 1.00 98.56 282 ALA A O 1
ATOM 2159 N N . ILE A 1 283 ? 8.570 2.284 0.216 1.00 98.50 283 ILE A N 1
ATOM 2160 C CA . ILE A 1 283 ? 8.848 2.582 -1.194 1.00 98.50 283 ILE A CA 1
ATOM 2161 C C . ILE A 1 283 ? 9.038 1.348 -2.066 1.00 98.50 283 ILE A C 1
ATOM 2163 O O . ILE A 1 283 ? 9.474 0.292 -1.609 1.00 98.50 283 ILE A O 1
ATOM 2167 N N . ILE A 1 284 ? 8.748 1.520 -3.353 1.00 98.12 284 ILE A N 1
ATOM 2168 C CA . ILE A 1 284 ? 9.153 0.604 -4.418 1.00 98.12 284 ILE A CA 1
ATOM 2169 C C . ILE A 1 284 ? 10.203 1.272 -5.311 1.00 98.12 284 ILE A C 1
ATOM 2171 O O . ILE A 1 284 ? 10.250 2.496 -5.443 1.00 98.12 284 ILE A O 1
ATOM 2175 N N . PHE A 1 285 ? 11.033 0.469 -5.972 1.00 96.19 285 PHE A N 1
ATOM 2176 C CA . PHE A 1 285 ? 11.896 0.943 -7.052 1.00 96.19 285 PHE A CA 1
ATOM 2177 C C . PHE A 1 285 ? 11.176 0.778 -8.397 1.00 96.19 285 PHE A C 1
ATOM 2179 O O . PHE A 1 285 ? 10.973 -0.339 -8.861 1.00 96.19 285 PHE A O 1
ATOM 2186 N N . ASP A 1 286 ? 10.818 1.892 -9.032 1.00 95.62 286 ASP A N 1
ATOM 2187 C CA . ASP A 1 286 ? 10.041 1.926 -10.280 1.00 95.62 286 ASP A CA 1
ATOM 2188 C C . ASP A 1 286 ? 10.764 2.661 -11.425 1.00 95.62 286 ASP A C 1
ATOM 2190 O O . ASP A 1 286 ? 10.152 3.074 -12.406 1.00 95.62 286 ASP A O 1
ATOM 2194 N N . PHE A 1 287 ? 12.084 2.845 -11.314 1.00 93.31 287 PHE A N 1
ATOM 2195 C CA . PHE A 1 287 ? 12.893 3.454 -12.378 1.00 93.31 287 PHE A CA 1
ATOM 2196 C C . PHE A 1 287 ? 13.076 2.530 -13.589 1.00 93.31 287 PHE A C 1
ATOM 2198 O O . PHE A 1 287 ? 13.349 3.009 -14.683 1.00 93.31 287 PHE A O 1
ATOM 2205 N N . GLY A 1 288 ? 12.933 1.211 -13.414 1.00 81.94 288 GLY A N 1
ATOM 2206 C CA . GLY A 1 288 ? 13.284 0.222 -14.441 1.00 81.94 288 GLY A CA 1
ATOM 2207 C C . GLY A 1 288 ? 12.492 0.329 -15.750 1.00 81.94 288 GLY A C 1
ATOM 2208 O O . GLY A 1 288 ? 12.993 -0.083 -16.791 1.00 81.94 288 GLY A O 1
ATOM 2209 N N . THR A 1 289 ? 11.285 0.893 -15.718 1.00 78.25 289 THR A N 1
ATOM 2210 C CA . THR A 1 289 ? 10.380 1.010 -16.875 1.00 78.25 289 THR A CA 1
ATOM 2211 C C . THR A 1 289 ? 10.421 2.381 -17.552 1.00 78.25 289 THR A C 1
ATOM 2213 O O . THR A 1 289 ? 9.715 2.593 -18.538 1.00 78.25 289 THR A O 1
ATOM 2216 N N . ARG A 1 290 ? 11.235 3.320 -17.052 1.00 88.56 290 ARG A N 1
ATOM 2217 C CA . ARG A 1 290 ? 11.198 4.732 -17.453 1.00 88.56 290 ARG A CA 1
ATOM 2218 C C . ARG A 1 290 ? 12.569 5.295 -17.808 1.00 88.56 290 ARG A C 1
ATOM 2220 O O . ARG A 1 290 ? 13.592 4.916 -17.251 1.00 88.56 290 ARG A O 1
ATOM 2227 N N . ALA A 1 291 ? 12.572 6.255 -18.730 1.00 90.56 291 ALA A N 1
ATOM 2228 C CA . ALA A 1 291 ? 13.777 6.912 -19.243 1.00 90.56 291 ALA A CA 1
ATOM 2229 C C . ALA A 1 291 ? 14.130 8.220 -18.498 1.00 90.56 291 ALA A C 1
ATOM 2231 O O . ALA A 1 291 ? 14.798 9.096 -19.045 1.00 90.56 291 ALA A O 1
ATOM 2232 N N . ASN A 1 292 ? 13.662 8.384 -17.259 1.00 94.75 292 ASN A N 1
ATOM 2233 C CA . ASN A 1 292 ? 13.907 9.564 -16.427 1.00 94.75 292 ASN A CA 1
ATOM 2234 C C . ASN A 1 292 ? 14.195 9.168 -14.973 1.00 94.75 292 ASN A C 1
ATOM 2236 O O . ASN A 1 292 ? 14.063 8.006 -14.594 1.00 94.75 292 ASN A O 1
ATOM 2240 N N . ALA A 1 293 ? 14.558 10.156 -14.157 1.00 96.38 293 ALA A N 1
ATOM 2241 C CA . ALA A 1 293 ? 14.834 10.001 -12.735 1.00 96.38 293 ALA A CA 1
ATOM 2242 C C . ALA A 1 293 ? 13.882 10.829 -11.846 1.00 96.38 293 ALA A C 1
ATOM 2244 O O . ALA A 1 293 ? 14.244 11.219 -10.740 1.00 96.38 293 ALA A O 1
ATOM 2245 N N . ILE A 1 294 ? 12.656 11.089 -12.313 1.00 98.00 294 ILE A N 1
ATOM 2246 C CA . ILE A 1 294 ? 11.622 11.790 -11.533 1.00 98.00 294 ILE A CA 1
ATOM 2247 C C . ILE A 1 294 ? 11.129 10.898 -10.391 1.00 98.00 294 ILE A C 1
ATOM 2249 O O . ILE A 1 294 ? 11.022 9.689 -10.563 1.00 98.00 294 ILE A O 1
ATOM 2253 N N . TYR A 1 295 ? 10.827 11.436 -9.219 1.00 98.50 295 TYR A N 1
ATOM 2254 C CA . TYR A 1 295 ? 10.360 10.636 -8.085 1.00 98.50 295 TYR A CA 1
ATOM 2255 C C . TYR A 1 295 ? 9.252 11.352 -7.292 1.00 98.50 295 TYR A C 1
ATOM 2257 O O . TYR A 1 295 ? 9.086 12.565 -7.436 1.00 98.50 295 TYR A O 1
ATOM 2265 N N . PRO A 1 296 ? 8.478 10.623 -6.461 1.00 98.75 296 PRO A N 1
ATOM 2266 C CA . PRO A 1 296 ? 7.516 11.209 -5.527 1.00 98.75 296 PRO A CA 1
ATOM 2267 C C . PRO A 1 296 ? 8.213 12.060 -4.459 1.00 98.75 296 PRO A C 1
ATOM 2269 O O . PRO A 1 296 ? 8.715 11.546 -3.459 1.00 98.75 296 PRO A O 1
ATOM 2272 N N . ASP A 1 297 ? 8.254 13.366 -4.677 1.00 98.75 297 ASP A N 1
ATOM 2273 C CA . ASP A 1 297 ? 8.848 14.323 -3.748 1.00 98.75 297 ASP A CA 1
ATOM 2274 C C . ASP A 1 297 ? 7.855 14.775 -2.663 1.00 98.75 297 ASP A C 1
ATOM 2276 O O . ASP A 1 297 ? 6.718 14.292 -2.547 1.00 98.75 297 ASP A O 1
ATOM 2280 N N . LYS A 1 298 ? 8.293 15.731 -1.838 1.00 98.75 298 LYS A N 1
ATOM 2281 C CA . LYS A 1 298 ? 7.471 16.326 -0.784 1.00 98.75 298 LYS A CA 1
ATOM 2282 C C . LYS A 1 298 ? 6.162 16.907 -1.317 1.00 98.75 298 LYS A C 1
ATOM 2284 O O . LYS A 1 298 ? 5.139 16.786 -0.641 1.00 98.75 298 LYS A O 1
ATOM 2289 N N . GLU A 1 299 ? 6.176 17.560 -2.477 1.00 98.75 299 GLU A N 1
ATOM 2290 C CA . GLU A 1 299 ? 4.981 18.223 -3.002 1.00 98.75 299 GLU A CA 1
ATOM 2291 C C . GLU A 1 299 ? 3.942 17.204 -3.468 1.00 98.75 299 GLU A C 1
ATOM 2293 O O . GLU A 1 299 ? 2.759 17.364 -3.153 1.00 98.75 299 GLU A O 1
ATOM 2298 N N . LEU A 1 300 ? 4.369 16.094 -4.079 1.00 98.88 300 LEU A N 1
ATOM 2299 C CA . LEU A 1 300 ? 3.452 15.011 -4.436 1.00 98.88 300 LEU A CA 1
ATOM 2300 C C . LEU A 1 300 ? 2.778 14.408 -3.197 1.00 98.88 300 LEU A C 1
ATOM 2302 O O . LEU A 1 300 ? 1.565 14.198 -3.176 1.00 98.88 300 LEU A O 1
ATOM 2306 N N . GLY A 1 301 ? 3.548 14.207 -2.122 1.00 98.88 301 GLY A N 1
ATOM 2307 C CA . GLY A 1 301 ? 3.020 13.759 -0.833 1.00 98.88 301 GLY A CA 1
ATOM 2308 C C . GLY A 1 301 ? 1.981 14.711 -0.232 1.00 98.88 301 GLY A C 1
ATOM 2309 O O . GLY A 1 301 ? 0.938 14.269 0.255 1.00 98.88 301 GLY A O 1
ATOM 2310 N N . ARG A 1 302 ? 2.217 16.030 -0.298 1.00 98.88 302 ARG A N 1
ATOM 2311 C CA . ARG A 1 302 ? 1.227 17.029 0.140 1.00 98.88 302 ARG A CA 1
ATOM 2312 C C . ARG A 1 302 ? -0.024 17.012 -0.737 1.00 98.88 302 ARG A C 1
ATOM 2314 O O . ARG A 1 302 ? -1.136 17.109 -0.218 1.00 98.88 302 ARG A O 1
ATOM 2321 N N . ALA A 1 303 ? 0.147 16.890 -2.053 1.00 98.88 303 ALA A N 1
ATOM 2322 C CA . ALA A 1 303 ? -0.959 16.822 -2.999 1.00 98.88 303 ALA A CA 1
ATOM 2323 C C . ALA A 1 303 ? -1.872 15.622 -2.716 1.00 98.88 303 ALA A C 1
ATOM 2325 O O . ALA A 1 303 ? -3.091 15.790 -2.703 1.00 98.88 303 ALA A O 1
ATOM 2326 N N . ALA A 1 304 ? -1.300 14.460 -2.383 1.00 98.75 304 ALA A N 1
ATOM 2327 C CA . ALA A 1 304 ? -2.066 13.280 -1.991 1.00 98.75 304 ALA A CA 1
ATOM 2328 C C . ALA A 1 304 ? -2.939 13.541 -0.749 1.00 98.75 304 ALA A C 1
ATOM 2330 O O . ALA A 1 304 ? -4.124 13.216 -0.767 1.00 98.75 304 ALA A O 1
ATOM 2331 N N . VAL A 1 305 ? -2.413 14.207 0.291 1.00 98.81 305 VAL A N 1
ATOM 2332 C CA . VAL A 1 305 ? -3.206 14.587 1.483 1.00 98.81 305 VAL A CA 1
ATOM 2333 C C . VAL A 1 305 ? -4.373 15.505 1.107 1.00 98.81 305 VAL A C 1
ATOM 2335 O O . VAL A 1 305 ? -5.505 15.287 1.532 1.00 98.81 305 VAL A O 1
ATOM 2338 N N . ARG A 1 306 ? -4.140 16.516 0.265 1.00 98.56 306 ARG A N 1
ATOM 2339 C CA . ARG A 1 306 ? -5.212 17.428 -0.183 1.00 98.56 306 ARG A CA 1
ATOM 2340 C C . ARG A 1 306 ? -6.274 16.722 -1.038 1.00 98.56 306 ARG A C 1
ATOM 2342 O O . ARG A 1 306 ? -7.418 17.170 -1.105 1.00 98.56 306 ARG A O 1
ATOM 2349 N N . ALA A 1 307 ? -5.906 15.612 -1.671 1.00 98.19 307 ALA A N 1
ATOM 2350 C CA . ALA A 1 307 ? -6.774 14.808 -2.520 1.00 98.19 307 ALA A CA 1
ATOM 2351 C C . ALA A 1 307 ? -7.483 13.656 -1.793 1.00 98.19 307 ALA A C 1
ATOM 2353 O O . ALA A 1 307 ? -8.213 12.915 -2.445 1.00 98.19 307 ALA A O 1
ATOM 2354 N N . MET A 1 308 ? -7.312 13.500 -0.476 1.00 97.38 308 MET A N 1
ATOM 2355 C CA . MET A 1 308 ? -7.908 12.394 0.277 1.00 97.38 308 MET A CA 1
ATOM 2356 C C . MET A 1 308 ? -9.423 12.282 0.077 1.00 97.38 308 MET A C 1
ATOM 2358 O O . MET A 1 308 ? -10.147 13.283 0.124 1.00 97.38 308 MET A O 1
ATOM 2362 N N . ARG A 1 309 ? -9.912 11.056 -0.128 1.00 96.88 309 ARG A N 1
ATOM 2363 C CA . ARG A 1 309 ? -11.340 10.725 -0.225 1.00 96.88 309 ARG A CA 1
ATOM 2364 C C . ARG A 1 309 ? -11.649 9.449 0.568 1.00 96.88 309 ARG A C 1
ATOM 2366 O O . ARG A 1 309 ? -10.814 8.546 0.606 1.00 96.88 309 ARG A O 1
ATOM 2373 N N . PRO A 1 310 ? -12.831 9.340 1.195 1.00 97.75 310 PRO A N 1
ATOM 2374 C CA . PRO A 1 310 ? -13.262 8.100 1.831 1.00 97.75 310 PRO A CA 1
ATOM 2375 C C . PRO A 1 310 ? -13.748 7.072 0.797 1.00 97.75 310 PRO A C 1
ATOM 2377 O O . PRO A 1 310 ? -14.239 7.435 -0.273 1.00 97.75 310 PRO A O 1
ATOM 2380 N N . GLY A 1 311 ? -13.658 5.789 1.154 1.00 97.38 311 GLY A N 1
ATOM 2381 C CA . GLY A 1 311 ? -14.430 4.701 0.536 1.00 97.38 311 GLY A CA 1
ATOM 2382 C C . GLY A 1 311 ? -14.113 4.350 -0.918 1.00 97.38 311 GLY A C 1
ATOM 2383 O O . GLY A 1 311 ? -14.879 3.616 -1.540 1.00 97.38 311 GLY A O 1
ATOM 2384 N N . ARG A 1 312 ? -13.027 4.881 -1.492 1.00 96.50 312 ARG A N 1
ATOM 2385 C CA . ARG A 1 312 ? -12.652 4.657 -2.895 1.00 96.50 312 ARG A CA 1
ATOM 2386 C C . ARG A 1 312 ? -11.155 4.439 -3.050 1.00 96.50 312 ARG A C 1
ATOM 2388 O O . ARG A 1 312 ? -10.359 5.198 -2.504 1.00 96.50 312 ARG A O 1
ATOM 2395 N N . PHE A 1 313 ? -10.785 3.421 -3.822 1.00 98.25 313 PHE A N 1
ATOM 2396 C CA . PHE A 1 313 ? -9.399 3.083 -4.134 1.00 98.25 313 PHE A CA 1
ATOM 2397 C C . PHE A 1 313 ? -9.249 2.640 -5.600 1.00 98.25 313 PHE A C 1
ATOM 2399 O O . PHE A 1 313 ? -9.802 1.606 -5.981 1.00 98.25 313 PHE A O 1
ATOM 2406 N N . PRO A 1 314 ? -8.528 3.388 -6.450 1.00 97.50 314 PRO A N 1
ATOM 2407 C CA . PRO A 1 314 ? -8.321 3.008 -7.839 1.00 97.50 314 PRO A CA 1
ATOM 2408 C C . PRO A 1 314 ? -7.362 1.819 -7.936 1.00 97.50 314 PRO A C 1
ATOM 2410 O O . PRO A 1 314 ? -6.381 1.735 -7.197 1.00 97.50 314 PRO A O 1
ATOM 2413 N N . LEU A 1 315 ? -7.647 0.913 -8.865 1.00 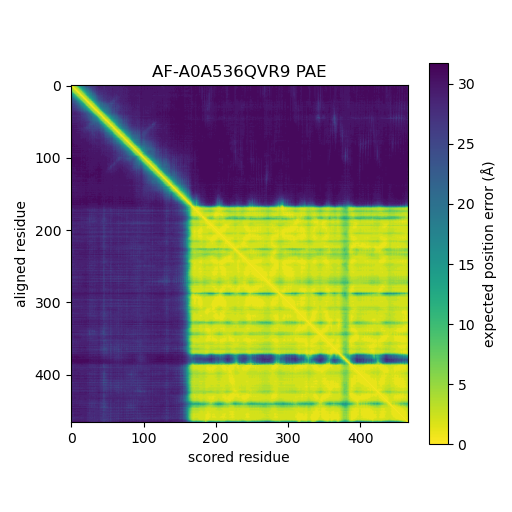98.25 315 LEU A N 1
ATOM 2414 C CA . LEU A 1 315 ? -6.913 -0.334 -9.079 1.00 98.25 315 LEU A CA 1
ATOM 2415 C C . LEU A 1 315 ? -6.012 -0.236 -10.320 1.00 98.25 315 LEU A C 1
ATOM 2417 O O . LEU A 1 315 ? -6.264 0.576 -11.213 1.00 98.25 315 LEU A O 1
ATOM 2421 N N . GLY A 1 316 ? -4.987 -1.086 -10.384 1.00 97.62 316 GLY A N 1
ATOM 2422 C CA . GLY A 1 316 ? -4.043 -1.159 -11.499 1.00 97.62 316 GLY A CA 1
ATOM 2423 C C . GLY A 1 316 ? -2.906 -0.142 -11.387 1.00 97.62 316 GLY A C 1
ATOM 2424 O O . GLY A 1 316 ? -2.463 0.205 -10.289 1.00 97.62 316 GLY A O 1
ATOM 2425 N N . ALA A 1 317 ? -2.408 0.333 -12.529 1.00 97.00 317 ALA A N 1
ATOM 2426 C CA . ALA A 1 317 ? -1.270 1.249 -12.614 1.00 97.00 317 ALA A CA 1
ATOM 2427 C C . ALA A 1 317 ? -1.645 2.677 -12.168 1.00 97.00 317 ALA A C 1
ATOM 2429 O O . ALA A 1 317 ? -1.828 3.585 -12.987 1.00 97.00 317 ALA A O 1
ATOM 2430 N N . ARG A 1 318 ? -1.797 2.859 -10.853 1.00 97.75 318 ARG A N 1
ATOM 2431 C CA . ARG A 1 318 ? -2.182 4.112 -10.190 1.00 97.75 318 ARG A CA 1
ATOM 2432 C C . ARG A 1 318 ? -1.378 4.353 -8.920 1.00 97.75 318 ARG A C 1
ATOM 2434 O O . ARG A 1 318 ? -0.916 3.402 -8.296 1.00 97.75 318 ARG A O 1
ATOM 2441 N N . GLY A 1 319 ? -1.229 5.621 -8.544 1.00 98.38 319 GLY A N 1
ATOM 2442 C CA . GLY A 1 319 ? -0.542 6.078 -7.340 1.00 98.38 319 GLY A CA 1
ATOM 2443 C C . GLY A 1 319 ? 0.848 5.470 -7.186 1.00 98.38 319 GLY A C 1
ATOM 2444 O O . GLY A 1 319 ? 1.660 5.493 -8.108 1.00 98.38 319 GLY A O 1
ATOM 2445 N N . ALA A 1 320 ? 1.125 4.877 -6.029 1.00 98.62 320 ALA A N 1
ATOM 2446 C CA . ALA A 1 320 ? 2.371 4.151 -5.781 1.00 98.62 320 ALA A CA 1
ATOM 2447 C C . ALA A 1 320 ? 2.603 2.978 -6.754 1.00 98.62 320 ALA A C 1
ATOM 2449 O O . ALA A 1 320 ? 3.743 2.601 -6.999 1.00 98.62 320 ALA A O 1
ATOM 2450 N N . GLY A 1 321 ? 1.538 2.412 -7.327 1.00 97.88 321 GLY A N 1
ATOM 2451 C CA . GLY A 1 321 ? 1.596 1.357 -8.336 1.00 97.88 321 GLY A CA 1
ATOM 2452 C C . GLY A 1 321 ? 1.780 1.849 -9.772 1.00 97.88 321 GLY A C 1
ATOM 2453 O O . GLY A 1 321 ? 1.755 1.032 -10.686 1.00 97.88 321 GLY A O 1
ATOM 2454 N N . ARG A 1 322 ? 1.950 3.157 -10.010 1.00 97.31 322 ARG A N 1
ATOM 2455 C CA . ARG A 1 322 ? 1.889 3.754 -11.357 1.00 97.31 322 ARG A CA 1
ATOM 2456 C C . ARG A 1 322 ? 2.835 3.124 -12.387 1.00 97.31 322 ARG A C 1
ATOM 2458 O O . ARG A 1 322 ? 2.464 3.038 -13.559 1.00 97.31 322 ARG A O 1
ATOM 2465 N N . SER A 1 323 ? 4.006 2.686 -11.930 1.00 97.12 323 SER A N 1
ATOM 2466 C CA . SER A 1 323 ? 5.055 2.041 -12.735 1.00 97.12 323 SER A CA 1
ATOM 2467 C C . SER A 1 323 ? 5.545 0.729 -12.110 1.00 97.12 323 SER A C 1
ATOM 2469 O O . SER A 1 323 ? 6.647 0.267 -12.403 1.00 97.12 323 SER A O 1
ATOM 2471 N N . ALA A 1 324 ? 4.731 0.129 -11.236 1.00 97.31 324 ALA A N 1
ATOM 2472 C CA . ALA A 1 324 ? 5.052 -1.129 -10.574 1.00 97.31 324 ALA A CA 1
ATOM 2473 C C . ALA A 1 324 ? 4.976 -2.309 -11.553 1.00 97.31 324 ALA A C 1
ATOM 2475 O O . ALA A 1 324 ? 4.134 -2.335 -12.453 1.00 97.31 324 ALA A O 1
ATOM 2476 N N . THR A 1 325 ? 5.843 -3.302 -11.368 1.00 96.50 325 THR A N 1
ATOM 2477 C CA . THR A 1 325 ? 5.928 -4.472 -12.254 1.00 96.50 325 THR A CA 1
ATOM 2478 C C . THR A 1 325 ? 5.922 -5.787 -11.488 1.00 96.50 325 THR A C 1
ATOM 2480 O O . THR A 1 325 ? 6.438 -5.873 -10.380 1.00 96.50 325 THR A O 1
ATOM 2483 N N . ALA A 1 326 ? 5.357 -6.830 -12.089 1.00 95.56 326 ALA A N 1
ATOM 2484 C CA . ALA A 1 326 ? 5.536 -8.195 -11.614 1.00 95.56 326 ALA A CA 1
ATOM 2485 C C . ALA A 1 326 ? 6.566 -8.904 -12.491 1.00 95.56 326 ALA A C 1
ATOM 2487 O O . ALA A 1 326 ? 6.506 -8.821 -13.720 1.00 95.56 326 ALA A O 1
ATOM 2488 N N . SER A 1 327 ? 7.450 -9.662 -11.852 1.00 93.00 327 SER A N 1
ATOM 2489 C CA . SER A 1 327 ? 8.652 -10.252 -12.432 1.00 93.00 327 SER A CA 1
ATOM 2490 C C . SER A 1 327 ? 9.757 -9.229 -12.736 1.00 93.00 327 SER A C 1
ATOM 2492 O O . SER A 1 327 ? 9.664 -8.039 -12.443 1.00 93.00 327 SER A O 1
ATOM 2494 N N . HIS A 1 328 ? 10.864 -9.717 -13.282 1.00 85.75 328 HIS A N 1
ATOM 2495 C CA . HIS A 1 328 ? 12.089 -8.970 -13.530 1.00 85.75 328 HIS A CA 1
ATOM 2496 C C . HIS A 1 328 ? 12.533 -9.158 -14.991 1.00 85.75 328 HIS A C 1
ATOM 2498 O O . HIS A 1 328 ? 12.187 -10.137 -15.657 1.00 85.75 328 HIS A O 1
ATOM 2504 N N . TRP A 1 329 ? 13.327 -8.212 -15.502 1.00 81.69 329 TRP A N 1
ATOM 2505 C CA . TRP A 1 329 ? 13.917 -8.267 -16.849 1.00 81.69 329 TRP A CA 1
ATOM 2506 C C . TRP A 1 329 ? 12.892 -8.421 -17.978 1.00 81.69 329 TRP A C 1
ATOM 2508 O O . TRP A 1 329 ? 11.887 -7.724 -18.013 1.00 81.69 329 TRP A O 1
ATOM 2518 N N . THR A 1 330 ? 13.155 -9.333 -18.917 1.00 84.75 330 THR A N 1
ATOM 2519 C CA . THR A 1 330 ? 12.301 -9.654 -20.061 1.00 84.75 330 THR A CA 1
ATOM 2520 C C . THR A 1 330 ? 10.989 -10.316 -19.650 1.00 84.75 330 THR A C 1
ATOM 2522 O O . THR A 1 330 ? 10.090 -10.442 -20.480 1.00 84.75 330 THR A O 1
ATOM 2525 N N . GLY A 1 331 ? 10.877 -10.753 -18.392 1.00 88.06 331 GLY A N 1
ATOM 2526 C CA . GLY A 1 331 ? 9.638 -11.261 -17.829 1.00 88.06 331 GLY A CA 1
ATOM 2527 C C . GLY A 1 331 ? 8.796 -10.210 -17.124 1.00 88.06 331 GLY A C 1
ATOM 2528 O O . GLY A 1 331 ? 7.656 -10.525 -16.794 1.00 88.06 331 GLY A O 1
ATOM 2529 N N . ALA A 1 332 ? 9.326 -9.004 -16.892 1.00 92.00 332 ALA A N 1
ATOM 2530 C CA . ALA A 1 332 ? 8.603 -7.948 -16.203 1.00 92.00 332 ALA A CA 1
ATOM 2531 C C . ALA A 1 332 ? 7.376 -7.510 -17.012 1.00 92.00 332 ALA A C 1
ATOM 2533 O O . ALA A 1 332 ? 7.476 -7.166 -18.191 1.00 92.00 332 ALA A O 1
ATOM 2534 N N . GLU A 1 333 ? 6.220 -7.500 -16.361 1.00 94.94 333 GLU A N 1
ATOM 2535 C CA . GLU A 1 333 ? 4.971 -6.976 -16.909 1.00 94.94 333 GLU A CA 1
ATOM 2536 C C . GLU A 1 333 ? 4.404 -5.922 -15.962 1.00 94.94 333 GLU A C 1
ATOM 2538 O O . GLU A 1 333 ? 4.598 -6.002 -14.746 1.00 94.94 333 GLU A O 1
ATOM 2543 N N . LEU A 1 334 ? 3.697 -4.932 -16.515 1.00 95.81 334 LEU A N 1
ATOM 2544 C CA . LEU A 1 334 ? 3.063 -3.887 -15.718 1.00 95.81 334 LEU A CA 1
ATOM 2545 C C . LEU A 1 334 ? 2.053 -4.517 -14.750 1.00 95.81 334 LEU A C 1
ATOM 2547 O O . LEU A 1 334 ? 1.151 -5.249 -15.156 1.00 95.81 334 LEU A O 1
ATOM 2551 N N . ALA A 1 335 ? 2.231 -4.225 -13.469 1.00 97.06 335 ALA A N 1
ATOM 2552 C CA . ALA A 1 335 ? 1.308 -4.570 -12.406 1.00 97.06 335 ALA A CA 1
ATOM 2553 C C . ALA A 1 335 ? 0.700 -3.266 -11.876 1.00 97.06 335 ALA A C 1
ATOM 2555 O O . ALA A 1 335 ? 0.202 -2.455 -12.659 1.00 97.06 335 ALA A O 1
ATOM 2556 N N . GLY A 1 336 ? 0.730 -3.051 -10.564 1.00 97.75 336 GLY A N 1
ATOM 2557 C CA . GLY A 1 336 ? 0.133 -1.863 -9.983 1.00 97.75 336 GLY A CA 1
ATOM 2558 C C . GLY A 1 336 ? -0.280 -2.038 -8.539 1.00 97.75 336 GLY A C 1
ATOM 2559 O O . GLY A 1 336 ? 0.294 -2.839 -7.796 1.00 97.75 336 GLY A O 1
ATOM 2560 N N . GLN A 1 337 ? -1.275 -1.252 -8.146 1.00 98.75 337 GLN A N 1
ATOM 2561 C CA . GLN A 1 337 ? -1.881 -1.312 -6.832 1.00 98.75 337 GLN A CA 1
ATOM 2562 C C . GLN A 1 337 ? -3.238 -2.012 -6.882 1.00 98.75 337 GLN A C 1
ATOM 2564 O O . GLN A 1 337 ? -4.007 -1.850 -7.828 1.00 98.75 337 GLN A O 1
ATOM 2569 N N . GLY A 1 338 ? -3.532 -2.798 -5.858 1.00 98.75 338 GLY A N 1
ATOM 2570 C CA . GLY A 1 338 ? -4.752 -3.580 -5.756 1.00 98.75 338 GLY A CA 1
ATOM 2571 C C . GLY A 1 338 ? -5.365 -3.492 -4.370 1.00 98.75 338 GLY A C 1
ATOM 2572 O O . GLY A 1 338 ? -4.732 -3.038 -3.415 1.00 98.75 338 GLY A O 1
ATOM 2573 N N . GLY A 1 339 ? -6.621 -3.905 -4.274 1.00 98.69 339 GLY A N 1
ATOM 2574 C CA . GLY A 1 339 ? -7.378 -3.855 -3.037 1.00 98.69 339 GLY A CA 1
ATOM 2575 C C . GLY A 1 339 ? -8.501 -4.880 -2.996 1.00 98.69 339 GLY A C 1
ATOM 2576 O O . GLY A 1 339 ? -9.015 -5.299 -4.036 1.00 98.69 339 GLY A O 1
ATOM 2577 N N . ALA A 1 340 ? -8.890 -5.259 -1.784 1.00 98.81 340 ALA A N 1
ATOM 2578 C CA . ALA A 1 340 ? -10.041 -6.109 -1.526 1.00 98.81 340 ALA A CA 1
ATOM 2579 C C . ALA A 1 340 ? -10.686 -5.756 -0.189 1.00 98.81 340 ALA A C 1
ATOM 2581 O O . ALA A 1 340 ? -10.001 -5.432 0.783 1.00 98.81 340 ALA A O 1
ATOM 2582 N N . TYR A 1 341 ? -12.010 -5.863 -0.147 1.00 98.56 341 TYR A N 1
ATOM 2583 C CA . TYR A 1 341 ? -12.816 -5.536 1.016 1.00 98.56 341 TYR A CA 1
ATOM 2584 C C . TYR A 1 341 ? -13.694 -6.723 1.412 1.00 98.56 341 TYR A C 1
ATOM 2586 O O . TYR A 1 341 ? -14.326 -7.342 0.555 1.00 98.56 341 TYR A O 1
ATOM 2594 N N . ARG A 1 342 ? -13.709 -7.055 2.704 1.00 97.56 342 ARG A N 1
ATOM 2595 C CA . ARG A 1 342 ? -14.504 -8.142 3.282 1.00 97.56 342 ARG A CA 1
ATOM 2596 C C . ARG A 1 342 ? -15.136 -7.705 4.599 1.00 97.56 342 ARG A C 1
ATOM 2598 O O . ARG A 1 342 ? -14.580 -6.887 5.331 1.00 97.56 342 ARG A O 1
ATOM 2605 N N . GLU A 1 343 ? -16.264 -8.320 4.925 1.00 95.81 343 GLU A N 1
ATOM 2606 C CA . GLU A 1 343 ? -16.955 -8.142 6.200 1.00 95.81 343 GLU A CA 1
ATOM 2607 C C . GLU A 1 343 ? -17.299 -9.497 6.823 1.00 95.81 343 GLU A C 1
ATOM 2609 O O . GLU A 1 343 ? -17.627 -10.462 6.126 1.00 95.81 343 GLU A O 1
ATOM 2614 N N . ARG A 1 344 ? -17.243 -9.564 8.154 1.00 94.88 344 ARG A N 1
ATOM 2615 C CA . ARG A 1 344 ? -17.714 -10.695 8.957 1.00 94.88 344 ARG A CA 1
ATOM 2616 C C . ARG A 1 344 ? -18.456 -10.151 10.173 1.00 94.88 344 ARG A C 1
ATOM 2618 O O . ARG A 1 344 ? -17.845 -9.780 11.175 1.00 94.88 344 ARG A O 1
ATOM 2625 N N . GLY A 1 345 ? -19.782 -10.084 10.069 1.00 93.19 345 GLY A N 1
ATOM 2626 C CA . GLY A 1 345 ? -20.600 -9.386 11.059 1.00 93.19 345 GLY A CA 1
ATOM 2627 C C . GLY A 1 345 ? -20.228 -7.903 11.093 1.00 93.19 345 GLY A C 1
ATOM 2628 O O . GLY A 1 345 ? -20.266 -7.238 10.065 1.00 93.19 345 GLY A O 1
ATOM 2629 N N . LEU A 1 346 ? -19.830 -7.402 12.264 1.00 94.69 346 LEU A N 1
ATOM 2630 C CA . LEU A 1 346 ? -19.380 -6.015 12.442 1.00 94.69 346 LEU A CA 1
ATOM 2631 C C . LEU A 1 346 ? -17.886 -5.809 12.133 1.00 94.69 346 LEU A C 1
ATOM 2633 O O . LEU A 1 346 ? -17.437 -4.662 12.040 1.00 94.69 346 LEU A O 1
ATOM 2637 N N . THR A 1 347 ? -17.111 -6.892 11.988 1.00 97.69 347 THR A N 1
ATOM 2638 C CA . THR A 1 347 ? -15.688 -6.803 11.646 1.00 97.69 347 THR A CA 1
ATOM 2639 C C . THR A 1 347 ? -15.526 -6.514 10.158 1.00 97.69 347 THR A C 1
ATOM 2641 O O . THR A 1 347 ? -15.994 -7.273 9.308 1.00 97.69 347 THR A O 1
ATOM 2644 N N . LYS A 1 348 ? -14.805 -5.442 9.844 1.00 98.56 348 LYS A N 1
ATOM 2645 C CA . LYS A 1 348 ? -14.436 -5.013 8.494 1.00 98.56 348 LYS A CA 1
ATOM 2646 C C . LYS A 1 348 ? -12.959 -5.318 8.266 1.00 98.56 348 LYS A C 1
ATOM 2648 O O . LYS A 1 348 ? -12.144 -5.016 9.131 1.00 98.56 348 LYS A O 1
ATOM 2653 N N . ILE A 1 349 ? -12.615 -5.890 7.115 1.00 98.69 349 ILE A N 1
ATOM 2654 C CA . ILE A 1 349 ? -11.243 -6.243 6.727 1.00 98.69 349 ILE A CA 1
ATOM 2655 C C . ILE A 1 349 ? -10.981 -5.655 5.347 1.00 98.69 349 ILE A C 1
ATOM 2657 O O . ILE A 1 349 ? -11.680 -5.969 4.383 1.00 98.69 349 ILE A O 1
ATOM 2661 N N . LEU A 1 350 ? -9.968 -4.809 5.243 1.00 98.75 350 LEU A N 1
ATOM 2662 C CA . LEU A 1 350 ? -9.626 -4.114 4.013 1.00 98.75 350 LEU A CA 1
ATOM 2663 C C . LEU A 1 350 ? -8.136 -4.292 3.740 1.00 98.75 350 LEU A C 1
ATOM 2665 O O . LEU A 1 350 ? -7.306 -3.862 4.535 1.00 98.75 350 LEU A O 1
ATOM 2669 N N . ALA A 1 351 ? -7.807 -4.947 2.633 1.00 98.94 351 ALA A N 1
ATOM 2670 C CA . ALA A 1 351 ? -6.437 -5.215 2.220 1.00 98.94 351 ALA A CA 1
ATOM 2671 C C . ALA A 1 351 ? -6.084 -4.361 1.003 1.00 98.94 351 ALA A C 1
ATOM 2673 O O . ALA A 1 351 ? -6.861 -4.303 0.051 1.00 98.94 351 ALA A O 1
ATOM 2674 N N . PHE A 1 352 ? -4.904 -3.749 1.018 1.00 98.94 352 PHE A N 1
ATOM 2675 C CA . PHE A 1 352 ? -4.324 -3.032 -0.113 1.00 98.94 352 PHE A CA 1
ATOM 2676 C C . PHE A 1 352 ? -2.894 -3.485 -0.358 1.00 98.94 352 PHE A C 1
ATOM 2678 O O . PHE A 1 352 ? -2.165 -3.810 0.581 1.00 98.94 352 PHE A O 1
ATOM 2685 N N . VAL A 1 353 ? -2.477 -3.462 -1.620 1.00 98.94 353 VAL A N 1
ATOM 2686 C CA . VAL A 1 353 ? -1.142 -3.889 -2.037 1.00 98.94 353 VAL A CA 1
ATOM 2687 C C . VAL A 1 353 ? -0.631 -3.046 -3.200 1.00 98.94 353 VAL A C 1
ATOM 2689 O O . VAL A 1 353 ? -1.416 -2.583 -4.019 1.00 98.94 353 VAL A O 1
ATOM 2692 N N . VAL A 1 354 ? 0.684 -2.869 -3.291 1.00 98.88 354 VAL A N 1
ATOM 2693 C CA . VAL A 1 354 ? 1.413 -2.369 -4.461 1.00 98.88 354 VAL A CA 1
ATOM 2694 C C . VAL A 1 354 ? 2.402 -3.454 -4.864 1.00 98.88 354 VAL A C 1
ATOM 2696 O O . VAL A 1 354 ? 3.341 -3.740 -4.120 1.00 98.88 354 VAL A O 1
ATOM 2699 N N . VAL A 1 355 ? 2.180 -4.082 -6.018 1.00 98.56 355 VAL A N 1
ATOM 2700 C CA . VAL A 1 355 ? 2.968 -5.234 -6.471 1.00 98.56 355 VAL A CA 1
ATOM 2701 C C . VAL A 1 355 ? 4.060 -4.768 -7.428 1.00 98.56 355 VAL A C 1
ATOM 2703 O O . VAL A 1 355 ? 3.812 -4.604 -8.619 1.00 98.56 355 VAL A O 1
ATOM 2706 N N . ASN A 1 356 ? 5.273 -4.575 -6.903 1.00 97.44 356 ASN A N 1
ATOM 2707 C CA . ASN A 1 356 ? 6.498 -4.392 -7.686 1.00 97.44 356 ASN A CA 1
ATOM 2708 C C . ASN A 1 356 ? 7.470 -5.572 -7.475 1.00 97.44 356 ASN A C 1
ATOM 2710 O O . ASN A 1 356 ? 8.649 -5.385 -7.173 1.00 97.44 356 ASN A O 1
ATOM 2714 N N . ALA A 1 357 ? 6.950 -6.797 -7.517 1.00 94.94 357 ALA A N 1
ATOM 2715 C CA . ALA A 1 357 ? 7.630 -7.996 -7.038 1.00 94.94 357 ALA A CA 1
ATOM 2716 C C . ALA A 1 357 ? 8.697 -8.532 -8.004 1.00 94.94 357 ALA A C 1
ATOM 2718 O O . ALA A 1 357 ? 8.525 -8.495 -9.220 1.00 94.94 357 ALA A O 1
ATOM 2719 N N . TYR A 1 358 ? 9.763 -9.129 -7.457 1.00 93.19 358 TYR A N 1
ATOM 2720 C CA . TYR A 1 358 ? 10.724 -9.905 -8.249 1.00 93.19 358 TYR A CA 1
ATOM 2721 C C . TYR A 1 358 ? 10.059 -11.138 -8.874 1.00 93.19 358 TYR A C 1
ATOM 2723 O O . TYR A 1 358 ? 10.440 -11.585 -9.958 1.00 93.19 358 TYR A O 1
ATOM 2731 N N . GLY A 1 359 ? 9.086 -11.712 -8.164 1.00 94.19 359 GLY A N 1
ATOM 2732 C CA . GLY A 1 359 ? 8.291 -12.843 -8.614 1.00 94.19 359 GLY A CA 1
ATOM 2733 C C . GLY A 1 359 ? 7.086 -12.470 -9.466 1.00 94.19 359 GLY A C 1
ATOM 2734 O O . GLY A 1 359 ? 6.746 -11.305 -9.650 1.00 94.19 359 GLY A O 1
ATOM 2735 N N . CYS A 1 360 ? 6.431 -13.504 -9.983 1.00 96.25 360 CYS A N 1
ATOM 2736 C CA . CYS A 1 360 ? 5.213 -13.386 -10.777 1.00 96.25 360 CYS A CA 1
ATOM 2737 C C . CYS A 1 360 ? 3.975 -13.444 -9.881 1.00 96.25 360 CYS A C 1
ATOM 2739 O O . CYS A 1 360 ? 4.019 -14.040 -8.804 1.00 96.25 360 CYS A O 1
ATOM 2741 N N . ILE A 1 361 ? 2.860 -12.894 -10.360 1.00 98.25 361 ILE A N 1
ATOM 2742 C CA . ILE A 1 361 ? 1.563 -13.042 -9.698 1.00 98.25 361 ILE A CA 1
ATOM 2743 C C . ILE A 1 361 ? 0.946 -14.381 -10.099 1.00 98.25 361 ILE A C 1
ATOM 2745 O O . ILE A 1 361 ? 0.895 -14.724 -11.283 1.00 98.25 361 ILE A O 1
ATOM 2749 N N . VAL A 1 362 ? 0.459 -15.120 -9.105 1.00 98.31 362 VAL A N 1
ATOM 2750 C CA . VAL A 1 362 ? -0.113 -16.460 -9.239 1.00 98.31 362 VAL A CA 1
ATOM 2751 C C . VAL A 1 362 ? -1.556 -16.466 -8.730 1.00 98.31 362 VAL A C 1
ATOM 2753 O O . VAL A 1 362 ? -1.855 -15.951 -7.649 1.00 98.31 362 VAL A O 1
ATOM 2756 N N . ASP A 1 363 ? -2.468 -17.042 -9.513 1.00 98.12 363 ASP A N 1
ATOM 2757 C CA . ASP A 1 363 ? -3.861 -17.234 -9.109 1.00 98.12 363 ASP A CA 1
ATOM 2758 C C . ASP A 1 363 ? -4.043 -18.426 -8.155 1.00 98.12 363 ASP A C 1
ATOM 2760 O O . ASP A 1 363 ? -3.138 -19.221 -7.904 1.00 98.12 363 ASP A O 1
ATOM 2764 N N . ARG A 1 364 ? -5.258 -18.580 -7.619 1.00 98.19 364 ARG A N 1
ATOM 2765 C CA . ARG A 1 364 ? -5.590 -19.690 -6.709 1.00 98.19 364 ARG A CA 1
ATOM 2766 C C . ARG A 1 364 ? -5.569 -21.068 -7.375 1.00 98.19 364 ARG A C 1
ATOM 2768 O O . ARG A 1 364 ? -5.522 -22.074 -6.676 1.00 98.19 364 ARG A O 1
ATOM 2775 N N . GLY A 1 365 ? -5.601 -21.121 -8.706 1.00 98.12 365 GLY A N 1
ATOM 2776 C CA . GLY A 1 365 ? -5.411 -22.343 -9.483 1.00 98.12 365 GLY A CA 1
ATOM 2777 C C . GLY A 1 365 ? -3.938 -22.710 -9.684 1.00 98.12 365 GLY A C 1
ATOM 2778 O O . GLY A 1 365 ? -3.658 -23.738 -10.299 1.00 98.12 365 GLY A O 1
ATOM 2779 N N . GLY A 1 366 ? -3.003 -21.891 -9.189 1.00 96.56 366 GLY A N 1
ATOM 2780 C CA . GLY A 1 366 ? -1.565 -22.077 -9.361 1.00 96.56 366 GLY A CA 1
ATOM 2781 C C . GLY A 1 366 ? -1.041 -21.602 -10.717 1.00 96.56 366 GLY A C 1
ATOM 2782 O O . GLY A 1 366 ? 0.077 -21.952 -11.092 1.00 96.56 366 GLY A O 1
ATOM 2783 N N . ARG A 1 367 ? -1.826 -20.832 -11.479 1.00 97.19 367 ARG A N 1
ATOM 2784 C CA . ARG A 1 367 ? -1.409 -20.300 -12.781 1.00 97.19 367 ARG A CA 1
ATOM 2785 C C . ARG A 1 367 ? -0.735 -18.955 -12.599 1.00 97.19 367 ARG A C 1
ATOM 2787 O O . ARG A 1 367 ? -1.224 -18.105 -11.862 1.00 97.19 367 ARG A O 1
ATOM 2794 N N . VAL A 1 368 ? 0.360 -18.742 -13.320 1.00 97.06 368 VAL A N 1
ATOM 2795 C CA . VAL A 1 368 ? 0.956 -17.412 -13.438 1.00 97.06 368 VAL A CA 1
ATOM 2796 C C . VAL A 1 368 ? 0.035 -16.545 -14.292 1.00 97.06 368 VAL A C 1
ATOM 2798 O O . VAL A 1 368 ? -0.252 -16.894 -15.435 1.00 97.06 368 VAL A O 1
ATOM 2801 N N . VAL A 1 369 ? -0.433 -15.437 -13.723 1.00 97.44 369 VAL A N 1
ATOM 2802 C CA . VAL A 1 369 ? -1.406 -14.527 -14.350 1.00 97.44 369 VAL A CA 1
ATOM 2803 C C . VAL A 1 369 ? -0.821 -13.161 -14.699 1.00 97.44 369 VAL A C 1
ATOM 2805 O O . VAL A 1 369 ? -1.386 -12.457 -15.529 1.00 97.44 369 VAL A O 1
ATOM 2808 N N . ARG A 1 370 ? 0.320 -12.787 -14.106 1.00 97.31 370 ARG A N 1
ATOM 2809 C CA . ARG A 1 370 ? 1.041 -11.555 -14.452 1.00 97.31 370 ARG A CA 1
ATOM 2810 C C . ARG A 1 370 ? 2.535 -11.704 -14.191 1.00 97.31 370 ARG A C 1
ATOM 2812 O O . ARG A 1 370 ? 2.936 -12.213 -13.141 1.00 97.31 370 ARG A O 1
ATOM 2819 N N . GLY A 1 371 ? 3.344 -11.216 -15.127 1.00 93.81 371 GLY A N 1
ATOM 2820 C CA . GLY A 1 371 ? 4.788 -11.426 -15.135 1.00 93.81 371 GLY A CA 1
ATOM 2821 C C . GLY A 1 371 ? 5.143 -12.824 -15.643 1.00 93.81 371 GLY A C 1
ATOM 2822 O O . GLY A 1 371 ? 4.348 -13.758 -15.563 1.00 93.81 371 GLY A O 1
ATOM 2823 N N . LYS A 1 372 ? 6.347 -12.984 -16.190 1.00 91.38 372 LYS A N 1
ATOM 2824 C CA . LYS A 1 372 ? 6.822 -14.273 -16.717 1.00 91.38 372 LYS A CA 1
ATOM 2825 C C . LYS A 1 372 ? 7.935 -14.811 -15.832 1.00 91.38 372 LYS A C 1
ATOM 2827 O O . LYS A 1 372 ? 8.860 -14.046 -15.546 1.00 91.38 372 LYS A O 1
A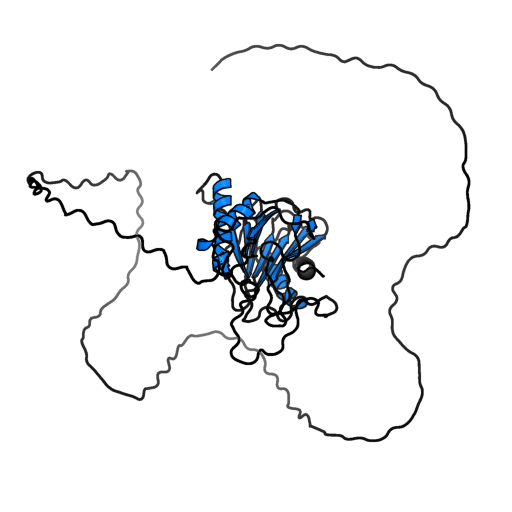TOM 2832 N N . PRO A 1 373 ? 7.907 -16.095 -15.432 1.00 82.19 373 PRO A N 1
ATOM 2833 C CA . PRO A 1 373 ? 9.002 -16.689 -14.684 1.00 82.19 373 PRO A CA 1
ATOM 2834 C C . PRO A 1 373 ? 10.267 -16.647 -15.533 1.00 82.19 373 PRO A C 1
ATOM 2836 O O . PRO A 1 373 ? 10.403 -17.369 -16.520 1.00 82.19 373 PRO A O 1
ATOM 2839 N N . THR A 1 374 ? 11.194 -15.775 -15.173 1.00 69.81 374 THR A N 1
ATOM 2840 C CA . THR A 1 374 ? 12.523 -15.759 -15.766 1.00 69.81 374 THR A CA 1
ATOM 2841 C C . THR A 1 374 ? 13.385 -16.758 -15.007 1.00 69.81 374 THR A C 1
ATOM 2843 O O . THR A 1 374 ? 13.405 -16.789 -13.776 1.00 69.81 374 THR A O 1
ATOM 2846 N N . GLY A 1 375 ? 14.056 -17.638 -15.755 1.00 64.94 375 GLY A N 1
ATOM 2847 C CA . GLY A 1 375 ? 15.037 -18.569 -15.202 1.00 64.94 375 GLY A CA 1
ATOM 2848 C C . GLY A 1 375 ? 16.219 -17.837 -14.545 1.00 64.94 375 GLY A C 1
ATOM 2849 O O . GLY A 1 375 ? 16.233 -16.606 -14.480 1.00 64.94 375 GLY A O 1
ATOM 2850 N N . PRO A 1 376 ? 17.238 -18.568 -14.061 1.00 58.91 376 PRO A N 1
ATOM 2851 C CA . PRO A 1 376 ? 18.414 -17.945 -13.464 1.00 58.91 376 PRO A CA 1
ATOM 2852 C C . PRO A 1 376 ? 19.016 -16.915 -14.427 1.00 58.91 376 PRO A C 1
ATOM 2854 O O . PRO A 1 376 ? 19.360 -17.246 -15.561 1.00 58.91 376 PRO A O 1
ATOM 2857 N N . VAL A 1 377 ? 19.119 -15.663 -13.973 1.00 57.22 377 VAL A N 1
ATOM 2858 C CA . VAL A 1 377 ? 19.694 -14.571 -14.766 1.00 57.22 377 VAL A CA 1
ATOM 2859 C C . VAL A 1 377 ? 21.168 -14.902 -15.046 1.00 57.22 377 VAL A C 1
ATOM 2861 O O . VAL A 1 377 ? 21.934 -15.061 -14.090 1.00 57.22 377 VAL A O 1
ATOM 2864 N N . PRO A 1 378 ? 21.601 -15.030 -16.315 1.00 53.44 378 PRO A N 1
ATOM 2865 C CA . PRO A 1 378 ? 23.002 -15.288 -16.631 1.00 53.44 378 PRO A CA 1
ATOM 2866 C C . PRO A 1 378 ? 23.881 -14.089 -16.237 1.00 53.44 378 PRO A C 1
ATOM 2868 O O . PRO A 1 378 ? 23.608 -12.956 -16.626 1.00 53.44 378 PRO A O 1
ATOM 2871 N N . GLY A 1 379 ? 24.972 -14.331 -15.504 1.00 61.09 379 GLY A N 1
ATOM 2872 C CA . GLY A 1 379 ? 25.991 -13.316 -15.201 1.00 61.09 379 GLY A CA 1
ATOM 2873 C C . GLY A 1 379 ? 25.754 -12.485 -13.930 1.00 61.09 379 GLY A C 1
ATOM 2874 O O . GLY A 1 379 ? 25.013 -12.861 -13.024 1.00 61.09 379 GLY A O 1
ATOM 2875 N N . ARG A 1 380 ? 26.466 -11.353 -13.818 1.00 49.75 380 ARG A N 1
ATOM 2876 C CA . ARG A 1 380 ? 26.397 -10.441 -12.664 1.00 49.75 380 ARG A CA 1
ATOM 2877 C C . ARG A 1 380 ? 25.106 -9.628 -12.764 1.00 49.75 380 ARG A C 1
ATOM 2879 O O . ARG A 1 380 ? 25.111 -8.583 -13.397 1.00 49.75 380 ARG A O 1
ATOM 2886 N N . VAL A 1 381 ? 24.023 -10.135 -12.176 1.00 52.31 381 VAL A N 1
ATOM 2887 C CA . VAL A 1 381 ? 22.679 -9.527 -12.178 1.00 52.31 381 VAL A CA 1
ATOM 2888 C C . VAL A 1 381 ? 22.768 -8.025 -11.844 1.00 52.31 381 VAL A C 1
ATOM 2890 O O . VAL A 1 381 ? 23.223 -7.687 -10.744 1.00 52.31 381 VAL A O 1
ATOM 2893 N N . PRO A 1 382 ? 22.356 -7.100 -12.736 1.00 51.97 382 PRO A N 1
ATOM 2894 C CA . PRO A 1 382 ? 21.915 -5.779 -12.326 1.00 51.97 382 PRO A CA 1
ATOM 2895 C C . PRO A 1 382 ? 21.023 -5.892 -11.106 1.00 51.97 382 PRO A C 1
ATOM 2897 O O . PRO A 1 382 ? 20.058 -6.649 -11.108 1.00 51.97 382 PRO A O 1
ATOM 2900 N N . ARG A 1 383 ? 21.381 -5.181 -10.040 1.00 55.09 383 ARG A N 1
ATOM 2901 C CA . ARG A 1 383 ? 20.584 -5.151 -8.816 1.00 55.09 383 ARG A CA 1
ATOM 2902 C C . ARG A 1 383 ? 19.259 -4.470 -9.169 1.00 55.09 383 ARG A C 1
ATOM 2904 O O . ARG A 1 383 ? 19.190 -3.247 -9.122 1.00 55.09 383 ARG A O 1
ATOM 2911 N N . SER A 1 384 ? 18.241 -5.229 -9.571 1.00 58.62 384 SER A N 1
ATOM 2912 C CA . SER A 1 384 ? 16.873 -4.736 -9.491 1.00 58.62 384 SER A CA 1
ATOM 2913 C C . SER A 1 384 ? 16.496 -4.793 -8.018 1.00 58.62 384 SER A C 1
ATOM 2915 O O . SER A 1 384 ? 16.670 -5.817 -7.355 1.00 58.62 384 SER A O 1
ATOM 2917 N N . ALA A 1 385 ? 16.091 -3.650 -7.478 1.00 70.56 385 ALA A N 1
ATOM 2918 C CA . ALA A 1 385 ? 15.332 -3.641 -6.245 1.00 70.56 385 ALA A CA 1
ATOM 2919 C C . ALA A 1 385 ? 13.876 -3.841 -6.666 1.00 70.56 385 ALA A C 1
ATOM 2921 O O . ALA A 1 385 ? 13.351 -3.090 -7.482 1.00 70.56 385 ALA A O 1
ATOM 2922 N N . ASN A 1 386 ? 13.260 -4.895 -6.171 1.00 87.31 386 ASN A N 1
ATOM 2923 C CA . ASN A 1 386 ? 11.837 -5.151 -6.287 1.00 87.31 386 ASN A CA 1
ATOM 2924 C C . ASN A 1 386 ? 11.237 -4.998 -4.884 1.00 87.31 386 ASN A C 1
ATOM 2926 O O . ASN A 1 386 ? 11.972 -5.005 -3.903 1.00 87.31 386 ASN A O 1
ATOM 2930 N N . THR A 1 387 ? 9.932 -4.788 -4.765 1.00 92.50 387 THR A N 1
ATOM 2931 C CA . THR A 1 387 ? 9.265 -4.625 -3.467 1.00 92.50 387 THR A CA 1
ATOM 2932 C C . THR A 1 387 ? 7.767 -4.860 -3.610 1.00 92.50 387 THR A C 1
ATOM 2934 O O . THR A 1 387 ? 7.136 -4.271 -4.484 1.00 92.50 387 THR A O 1
ATOM 2937 N N . THR A 1 388 ? 7.158 -5.619 -2.701 1.00 98.44 388 THR A N 1
ATOM 2938 C CA . THR A 1 388 ? 5.705 -5.564 -2.493 1.00 98.44 388 THR A CA 1
ATOM 2939 C C . THR A 1 388 ? 5.382 -4.795 -1.219 1.00 98.44 388 THR A C 1
ATOM 2941 O O . THR A 1 388 ? 5.863 -5.134 -0.139 1.00 98.44 388 THR A O 1
ATOM 2944 N N . LEU A 1 389 ? 4.554 -3.757 -1.336 1.00 98.81 389 LEU A N 1
ATOM 2945 C CA . LEU A 1 389 ? 4.053 -2.993 -0.190 1.00 98.81 389 LEU A CA 1
ATOM 2946 C C . LEU A 1 389 ? 2.616 -3.394 0.081 1.00 98.81 389 LEU A C 1
ATOM 2948 O O . LEU A 1 389 ? 1.831 -3.490 -0.855 1.00 98.81 389 LEU A O 1
ATOM 2952 N N . SER A 1 390 ? 2.253 -3.612 1.336 1.00 98.94 390 SER A N 1
ATOM 2953 C CA . SER A 1 390 ? 0.912 -4.072 1.686 1.00 98.94 390 SER A CA 1
ATOM 2954 C C . SER A 1 390 ? 0.429 -3.495 3.007 1.00 98.94 390 SER A C 1
ATOM 2956 O O . SER A 1 390 ? 1.220 -3.197 3.899 1.00 98.94 390 SER A O 1
ATOM 2958 N N . VAL A 1 391 ? -0.882 -3.301 3.121 1.00 98.94 391 VAL A N 1
ATOM 2959 C CA . VAL A 1 391 ? -1.533 -2.907 4.369 1.00 98.94 391 VAL A CA 1
ATOM 2960 C C . VAL A 1 391 ? -2.871 -3.617 4.517 1.00 98.94 391 VAL A C 1
ATOM 2962 O O . VAL A 1 391 ? -3.642 -3.712 3.563 1.00 98.94 391 VAL A O 1
ATOM 2965 N N . VAL A 1 392 ? -3.156 -4.088 5.726 1.00 98.94 392 VAL A N 1
ATOM 2966 C CA . VAL A 1 392 ? -4.473 -4.559 6.144 1.00 98.94 392 VAL A CA 1
ATOM 2967 C C . VAL A 1 392 ? -5.009 -3.634 7.227 1.00 98.94 392 VAL A C 1
ATOM 2969 O O . VAL A 1 392 ? -4.364 -3.435 8.255 1.00 98.94 392 VAL A O 1
ATOM 2972 N N . PHE A 1 393 ? -6.210 -3.107 7.009 1.00 98.88 393 PHE A N 1
ATOM 2973 C CA . PHE A 1 393 ? -7.003 -2.412 8.016 1.00 98.88 393 PHE A CA 1
ATOM 2974 C C . PHE A 1 393 ? -8.103 -3.335 8.534 1.00 98.88 393 PHE A C 1
ATOM 2976 O O . PHE A 1 393 ? -8.838 -3.945 7.755 1.00 98.88 393 PHE A O 1
ATOM 2983 N N . THR A 1 394 ? -8.244 -3.392 9.853 1.00 98.75 394 THR A N 1
ATOM 2984 C CA . THR A 1 394 ? -9.400 -3.976 10.532 1.00 98.75 394 THR A CA 1
ATOM 2985 C C . THR A 1 394 ? -9.956 -3.009 11.565 1.00 98.75 394 THR A C 1
ATOM 2987 O O . THR A 1 394 ? -9.232 -2.172 12.103 1.00 98.75 394 THR A O 1
ATOM 2990 N N . ASN A 1 395 ? -11.249 -3.103 11.851 1.00 98.38 395 ASN A N 1
ATOM 2991 C CA . ASN A 1 395 ? -11.862 -2.382 12.966 1.00 98.38 395 ASN A CA 1
ATOM 2992 C C . ASN A 1 395 ? -11.959 -3.223 14.248 1.00 98.38 395 ASN A C 1
ATOM 2994 O O . ASN A 1 395 ? -12.395 -2.718 15.284 1.00 98.38 395 ASN A O 1
ATOM 2998 N N . GLN A 1 396 ? -11.537 -4.488 14.198 1.00 98.00 396 GLN A N 1
ATOM 2999 C CA . GLN A 1 396 ? -11.572 -5.381 15.348 1.00 98.00 396 GLN A CA 1
ATOM 3000 C C . GLN A 1 396 ? -10.535 -4.989 16.398 1.00 98.00 396 GLN A C 1
ATOM 3002 O O . GLN A 1 396 ? -9.388 -4.686 16.068 1.00 98.00 396 GLN A O 1
ATOM 3007 N N . LYS A 1 397 ? -10.930 -5.036 17.670 1.00 97.88 397 LYS A N 1
AT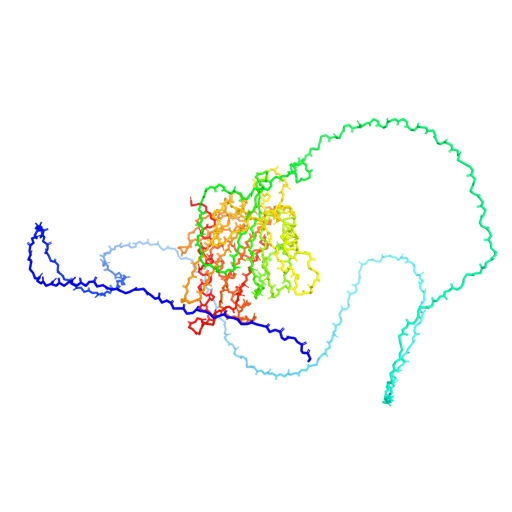OM 3008 C CA . LYS A 1 397 ? -10.050 -4.834 18.814 1.00 97.88 397 LYS A CA 1
ATOM 3009 C C . LYS A 1 397 ? -9.040 -5.966 18.907 1.00 97.88 397 LYS A C 1
ATOM 3011 O O . LYS A 1 397 ? -9.428 -7.128 18.962 1.00 97.88 397 LYS A O 1
ATOM 3016 N N . LEU A 1 398 ? -7.763 -5.606 18.917 1.00 97.00 398 LEU A N 1
ATOM 3017 C CA . LEU A 1 398 ? -6.646 -6.545 18.930 1.00 97.00 398 LEU A CA 1
ATOM 3018 C C . LEU A 1 398 ? -5.560 -6.031 19.862 1.00 97.00 398 LEU A C 1
ATOM 3020 O O . LEU A 1 398 ? -5.205 -4.851 19.819 1.00 97.00 398 LEU A O 1
ATOM 3024 N N . ASP A 1 399 ? -4.992 -6.909 20.674 1.00 96.12 399 ASP A N 1
ATOM 3025 C CA . ASP A 1 399 ? -3.780 -6.568 21.404 1.00 96.12 399 ASP A CA 1
ATOM 3026 C C . ASP A 1 399 ? -2.547 -6.538 20.476 1.00 96.12 399 ASP A C 1
ATOM 3028 O O . ASP A 1 399 ? -2.588 -6.876 19.287 1.00 96.12 399 ASP A O 1
ATOM 3032 N N . ARG A 1 400 ? -1.412 -6.097 21.029 1.00 96.25 400 ARG A N 1
ATOM 3033 C CA . ARG A 1 400 ? -0.154 -5.948 20.285 1.00 96.25 400 ARG A CA 1
ATOM 3034 C C . ARG A 1 400 ? 0.367 -7.274 19.719 1.00 96.25 400 ARG A C 1
ATOM 3036 O O . ARG A 1 400 ? 0.954 -7.271 18.636 1.00 96.25 400 ARG A O 1
ATOM 3043 N N . LEU A 1 401 ? 0.216 -8.375 20.454 1.00 97.00 401 LEU A N 1
ATOM 3044 C CA . LEU A 1 401 ? 0.724 -9.684 20.047 1.00 97.00 401 LEU A CA 1
ATOM 3045 C C . LEU A 1 401 ? -0.145 -10.267 18.936 1.00 97.00 401 LEU A C 1
ATOM 3047 O O . LEU A 1 401 ? 0.406 -10.710 17.929 1.00 97.00 401 LEU A O 1
ATOM 3051 N N . GLN A 1 402 ? -1.468 -10.160 19.069 1.00 97.56 402 GLN A N 1
ATOM 3052 C CA . GLN A 1 402 ? -2.429 -10.553 18.040 1.00 97.56 402 GLN A CA 1
ATOM 3053 C C . GLN A 1 402 ? -2.168 -9.798 16.733 1.00 97.56 402 GLN A C 1
ATOM 3055 O O . GLN A 1 402 ? -2.019 -10.401 15.672 1.00 97.56 402 GLN A O 1
ATOM 3060 N N . LEU A 1 403 ? -2.017 -8.470 16.802 1.00 97.38 403 LEU A N 1
ATOM 3061 C CA . LEU A 1 403 ? -1.762 -7.638 15.624 1.00 97.38 403 LEU A CA 1
ATOM 3062 C C . LEU A 1 403 ? -0.442 -8.010 14.925 1.00 97.38 403 LEU A C 1
ATOM 3064 O O . LEU A 1 403 ? -0.380 -8.076 13.697 1.00 97.38 403 LEU A O 1
ATOM 3068 N N . GLN A 1 404 ? 0.614 -8.287 15.699 1.00 98.06 404 GLN A N 1
ATOM 3069 C CA . GLN A 1 404 ? 1.912 -8.706 15.164 1.00 98.06 404 GLN A CA 1
ATOM 3070 C C . GLN A 1 404 ? 1.872 -10.108 14.547 1.00 98.06 404 GLN A C 1
ATOM 3072 O O . GLN A 1 404 ? 2.500 -10.353 13.515 1.00 98.06 404 GLN A O 1
ATOM 3077 N N . SER A 1 405 ? 1.167 -11.030 15.191 1.00 98.19 405 SER A N 1
ATOM 3078 C CA . SER A 1 405 ? 1.012 -12.406 14.736 1.00 98.19 405 SER A CA 1
ATOM 3079 C C . SER A 1 405 ? 0.216 -12.466 13.429 1.00 98.19 405 SER A C 1
ATOM 3081 O O . SER A 1 405 ? 0.735 -12.972 12.430 1.00 98.19 405 SER A O 1
ATOM 3083 N N . ILE A 1 406 ? -0.946 -11.802 13.369 1.00 98.56 406 ILE A N 1
ATOM 3084 C CA . ILE A 1 406 ? -1.747 -11.675 12.143 1.00 98.56 406 ILE A CA 1
ATOM 3085 C C . ILE A 1 406 ? -0.942 -10.990 11.036 1.00 98.56 406 ILE A C 1
ATOM 3087 O O . ILE A 1 406 ? -0.910 -11.476 9.907 1.00 98.56 406 ILE A O 1
ATOM 3091 N N . GLY A 1 407 ? -0.236 -9.895 11.341 1.00 98.50 407 GLY A N 1
ATOM 3092 C CA . GLY A 1 407 ? 0.586 -9.192 10.354 1.00 98.50 407 GLY A CA 1
ATOM 3093 C C . GLY A 1 407 ? 1.639 -10.096 9.702 1.00 98.50 407 GLY A C 1
ATOM 3094 O O . GLY A 1 407 ? 1.803 -10.071 8.481 1.00 98.50 407 GLY A O 1
ATOM 3095 N N . ARG A 1 408 ? 2.306 -10.952 10.486 1.00 98.56 408 ARG A N 1
ATOM 3096 C CA . ARG A 1 408 ? 3.263 -11.948 9.972 1.00 98.56 408 ARG A CA 1
ATOM 3097 C C . ARG A 1 408 ? 2.577 -13.050 9.168 1.00 98.56 408 ARG A C 1
ATOM 3099 O O . ARG A 1 408 ? 3.100 -13.442 8.127 1.00 98.56 408 ARG A O 1
ATOM 3106 N N . GLN A 1 409 ? 1.429 -13.541 9.635 1.00 98.62 409 GLN A N 1
ATOM 3107 C CA . GLN A 1 409 ? 0.637 -14.556 8.935 1.00 98.62 409 GLN A CA 1
ATOM 3108 C C . GLN A 1 409 ? 0.197 -14.057 7.555 1.00 98.62 409 GLN A C 1
ATOM 3110 O O . GLN A 1 409 ? 0.433 -14.736 6.555 1.00 98.62 409 GLN A O 1
ATOM 3115 N N . VAL A 1 410 ? -0.379 -12.853 7.484 1.00 98.88 410 VAL A N 1
ATOM 3116 C CA . VAL A 1 410 ? -0.808 -12.231 6.225 1.00 98.88 410 VAL A CA 1
ATOM 3117 C C . VAL A 1 410 ? 0.377 -12.076 5.280 1.00 98.88 410 VAL A C 1
ATOM 3119 O O . VAL A 1 410 ? 0.292 -12.534 4.141 1.00 98.88 410 VAL A O 1
ATOM 3122 N N . HIS A 1 411 ? 1.494 -11.521 5.758 1.00 98.81 411 HIS A N 1
ATOM 3123 C CA . HIS A 1 411 ? 2.678 -11.298 4.929 1.00 98.81 411 HIS A CA 1
ATOM 3124 C C . HIS A 1 411 ? 3.226 -12.615 4.364 1.00 98.81 411 HIS A C 1
ATOM 3126 O O . HIS A 1 411 ? 3.385 -12.751 3.156 1.00 98.81 411 HIS A O 1
ATOM 3132 N N . ALA A 1 412 ? 3.391 -13.644 5.204 1.00 98.69 412 ALA A N 1
ATOM 3133 C CA . ALA A 1 412 ? 3.823 -14.966 4.752 1.00 98.69 412 ALA A CA 1
ATOM 3134 C C . ALA A 1 412 ? 2.838 -15.597 3.750 1.00 98.69 412 ALA A C 1
ATOM 3136 O O . ALA A 1 412 ? 3.250 -16.249 2.789 1.00 98.69 412 ALA A O 1
ATOM 3137 N N . SER A 1 413 ? 1.532 -15.378 3.933 1.00 98.75 413 SER A N 1
ATOM 3138 C CA . SER A 1 413 ? 0.500 -15.926 3.050 1.00 98.75 413 SER A CA 1
ATOM 3139 C C . SER A 1 413 ? 0.529 -15.347 1.631 1.00 98.75 413 SER A C 1
ATOM 3141 O O . SER A 1 413 ? 0.005 -15.987 0.714 1.00 98.75 413 SER A O 1
ATOM 3143 N N . MET A 1 414 ? 1.148 -14.177 1.428 1.00 98.88 414 MET A N 1
ATOM 3144 C CA . MET A 1 414 ? 1.294 -13.549 0.109 1.00 98.88 414 MET A CA 1
ATOM 3145 C C . MET A 1 414 ? 2.191 -14.367 -0.825 1.00 98.88 414 MET A C 1
ATOM 3147 O O . MET A 1 414 ? 2.003 -14.303 -2.036 1.00 98.88 414 MET A O 1
ATOM 3151 N N . ALA A 1 415 ? 3.069 -15.227 -0.290 1.00 98.31 415 ALA A N 1
ATOM 3152 C CA . ALA A 1 415 ? 3.863 -16.170 -1.084 1.00 98.31 415 ALA A CA 1
ATOM 3153 C C . ALA A 1 415 ? 3.005 -17.175 -1.882 1.00 98.31 415 ALA A C 1
ATOM 3155 O O . ALA A 1 415 ? 3.495 -17.814 -2.809 1.00 98.31 415 ALA A O 1
ATOM 3156 N N . ARG A 1 416 ? 1.713 -17.322 -1.550 1.00 98.50 416 ARG A N 1
ATOM 3157 C CA . ARG A 1 416 ? 0.761 -18.078 -2.377 1.00 98.50 416 ARG A CA 1
ATOM 3158 C C . ARG A 1 416 ? 0.482 -17.359 -3.702 1.00 98.50 416 ARG A C 1
ATOM 3160 O O . ARG A 1 416 ? 0.446 -18.005 -4.745 1.00 98.50 416 ARG A O 1
ATOM 3167 N N . GLY A 1 417 ? 0.319 -16.035 -3.646 1.00 98.31 417 GLY A N 1
ATOM 3168 C CA . GLY A 1 417 ? -0.048 -15.183 -4.778 1.00 98.31 417 GLY A CA 1
ATOM 3169 C C . GLY A 1 417 ? 1.117 -14.497 -5.487 1.00 98.31 417 GLY A C 1
ATOM 3170 O O . GLY A 1 417 ? 0.914 -13.973 -6.575 1.00 98.31 417 GLY A O 1
ATOM 3171 N N . ILE A 1 418 ? 2.322 -14.497 -4.912 1.00 98.38 418 ILE A N 1
ATOM 3172 C CA . ILE A 1 418 ? 3.536 -13.931 -5.514 1.00 98.38 418 ILE A CA 1
ATOM 3173 C C . ILE A 1 418 ? 4.658 -14.960 -5.401 1.00 98.38 418 ILE A C 1
ATOM 3175 O O . ILE A 1 418 ? 4.949 -15.431 -4.303 1.00 98.38 418 ILE A O 1
ATOM 3179 N N . GLN A 1 419 ? 5.277 -15.336 -6.523 1.00 96.12 419 GLN A N 1
ATOM 3180 C CA . GLN A 1 419 ? 6.274 -16.411 -6.543 1.00 96.12 419 GLN A CA 1
ATOM 3181 C C . GLN A 1 419 ? 7.469 -16.103 -7.468 1.00 96.12 419 GLN A C 1
ATOM 3183 O O . GLN A 1 419 ? 7.273 -15.925 -8.674 1.00 96.12 419 GLN A O 1
ATOM 3188 N N . PRO A 1 420 ? 8.717 -16.088 -6.945 1.00 94.31 420 PRO A N 1
ATOM 3189 C CA . PRO A 1 420 ? 9.084 -16.126 -5.519 1.00 94.31 420 PRO A CA 1
ATOM 3190 C C . PRO A 1 420 ? 8.707 -14.831 -4.766 1.00 94.31 420 PRO A C 1
ATOM 3192 O O . PRO A 1 420 ? 8.419 -13.813 -5.386 1.00 94.31 420 PRO A O 1
ATOM 3195 N N . PHE A 1 421 ? 8.747 -14.875 -3.432 1.00 95.88 421 PHE A N 1
ATOM 3196 C CA . PHE A 1 421 ? 8.446 -13.754 -2.530 1.00 95.88 421 PHE A CA 1
ATOM 3197 C C . PHE A 1 421 ? 9.456 -13.710 -1.372 1.00 95.88 421 PHE A C 1
ATOM 3199 O O . PHE A 1 421 ? 10.068 -14.739 -1.070 1.00 95.88 421 PHE A O 1
ATOM 3206 N N . HIS A 1 422 ? 9.658 -12.551 -0.731 1.00 95.81 422 HIS A N 1
ATOM 3207 C CA . HIS A 1 422 ? 10.681 -12.341 0.309 1.00 95.81 422 HIS A CA 1
ATOM 3208 C C . HIS A 1 422 ? 12.109 -12.643 -0.141 1.00 95.81 422 HIS A C 1
ATOM 3210 O O . HIS A 1 422 ? 12.948 -13.105 0.644 1.00 95.81 422 HIS A O 1
ATOM 3216 N N . THR A 1 423 ? 12.416 -12.397 -1.413 1.00 92.31 423 THR A N 1
ATOM 3217 C CA . THR A 1 423 ? 13.762 -12.651 -1.915 1.00 92.31 423 THR A CA 1
ATOM 3218 C C . THR A 1 423 ? 14.751 -11.607 -1.390 1.00 92.31 423 THR A C 1
ATOM 3220 O O . THR A 1 423 ? 14.393 -10.549 -0.876 1.00 92.31 423 THR A O 1
ATOM 3223 N N . ARG A 1 424 ? 16.049 -11.870 -1.575 1.00 88.44 424 ARG A N 1
ATOM 3224 C CA . ARG A 1 424 ? 17.115 -10.878 -1.334 1.00 88.44 424 ARG A CA 1
ATOM 3225 C C . ARG A 1 424 ? 16.909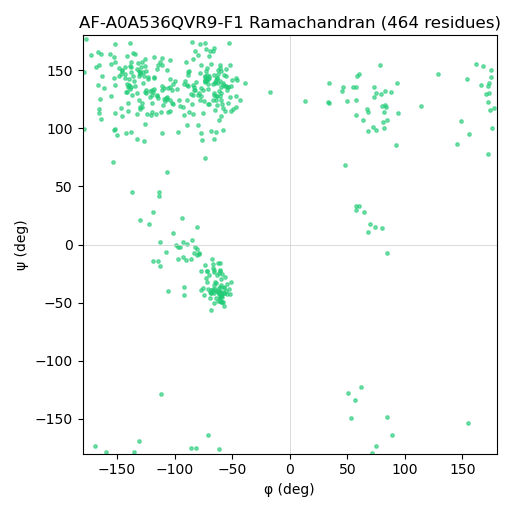 -9.581 -2.135 1.00 88.44 424 ARG A C 1
ATOM 3227 O O . ARG A 1 424 ? 17.426 -8.537 -1.740 1.00 88.44 424 ARG A O 1
ATOM 3234 N N . TRP A 1 425 ? 16.247 -9.678 -3.281 1.00 87.62 425 TRP A N 1
ATOM 3235 C CA . TRP A 1 425 ? 16.032 -8.566 -4.200 1.00 87.62 425 TRP A CA 1
ATOM 3236 C C . TRP A 1 425 ? 14.749 -7.807 -3.890 1.00 87.62 425 TRP A C 1
ATOM 3238 O O . TRP A 1 425 ? 14.594 -6.691 -4.374 1.00 87.62 425 TRP A O 1
ATOM 3248 N N . ASP A 1 426 ? 13.888 -8.382 -3.048 1.00 90.62 426 ASP A N 1
ATOM 3249 C CA . ASP A 1 426 ? 12.668 -7.741 -2.595 1.00 90.62 426 ASP A CA 1
ATOM 3250 C C . ASP A 1 426 ? 12.905 -6.889 -1.340 1.00 90.62 426 ASP A C 1
ATOM 3252 O O . ASP A 1 426 ? 13.754 -7.202 -0.500 1.00 90.62 426 ASP A O 1
ATOM 3256 N N . GLY A 1 427 ? 12.145 -5.810 -1.199 1.00 95.06 427 GLY A N 1
ATOM 3257 C CA . GLY A 1 427 ? 12.058 -4.981 -0.001 1.00 95.06 427 GLY A CA 1
ATOM 3258 C C . GLY A 1 427 ? 10.691 -5.047 0.671 1.00 95.06 427 GLY A C 1
ATOM 3259 O O . GLY A 1 427 ? 10.169 -3.997 1.021 1.00 95.06 427 GLY A O 1
ATOM 3260 N N . ASP A 1 428 ? 10.091 -6.236 0.774 1.00 98.25 428 ASP A N 1
ATOM 3261 C CA . ASP A 1 428 ? 8.679 -6.420 1.139 1.00 98.25 428 ASP A CA 1
ATOM 3262 C C . ASP A 1 428 ? 8.302 -5.860 2.521 1.00 98.25 428 ASP A C 1
ATOM 3264 O O . ASP A 1 428 ? 8.993 -6.081 3.523 1.00 98.25 428 ASP A O 1
ATOM 3268 N N . VAL A 1 429 ? 7.159 -5.172 2.584 1.00 98.56 429 VAL A N 1
ATOM 3269 C CA . VAL A 1 429 ? 6.643 -4.548 3.810 1.00 98.56 429 VAL A CA 1
ATOM 3270 C C . VAL A 1 429 ? 5.145 -4.790 3.934 1.00 98.56 429 VAL A C 1
ATOM 3272 O O . VAL A 1 429 ? 4.381 -4.455 3.025 1.00 98.56 429 VAL A O 1
ATOM 3275 N N . ASN A 1 430 ? 4.717 -5.291 5.092 1.00 98.75 430 ASN A N 1
ATOM 3276 C CA . ASN A 1 430 ? 3.308 -5.406 5.449 1.00 98.75 430 ASN A CA 1
ATOM 3277 C C . ASN A 1 430 ? 2.982 -4.600 6.706 1.00 98.75 430 ASN A C 1
ATOM 3279 O O . ASN A 1 430 ? 3.665 -4.706 7.727 1.00 98.75 430 ASN A O 1
ATOM 3283 N N . TYR A 1 431 ? 1.900 -3.835 6.628 1.00 98.88 431 TYR A N 1
ATOM 3284 C CA . TYR A 1 431 ? 1.316 -3.083 7.728 1.00 98.88 431 TYR A CA 1
ATOM 3285 C C . TYR A 1 431 ? 0.025 -3.775 8.174 1.00 98.88 431 TYR A C 1
ATOM 3287 O O . TYR A 1 431 ? -0.883 -3.972 7.375 1.00 98.88 431 TYR A O 1
ATOM 3295 N N . MET A 1 432 ? -0.097 -4.105 9.454 1.00 98.75 432 MET A N 1
ATOM 3296 C CA . MET A 1 432 ? -1.347 -4.577 10.052 1.00 98.75 432 MET A CA 1
ATOM 3297 C C . MET A 1 432 ? -1.873 -3.499 10.996 1.00 98.75 432 MET A C 1
ATOM 3299 O O . MET A 1 432 ? -1.186 -3.122 11.946 1.00 98.75 432 MET A O 1
ATOM 3303 N N . VAL A 1 433 ? -3.073 -2.988 10.726 1.00 98.88 433 VAL A N 1
ATOM 3304 C CA . VAL A 1 433 ? -3.640 -1.817 11.404 1.00 98.88 433 VAL A CA 1
ATOM 3305 C C . VAL A 1 433 ? -5.010 -2.143 11.983 1.00 98.88 433 VAL A C 1
ATOM 3307 O O . VAL A 1 433 ? -5.875 -2.657 11.278 1.00 98.88 433 VAL A O 1
ATOM 3310 N N . SER A 1 434 ? -5.226 -1.791 13.253 1.00 98.56 434 SER A N 1
ATOM 3311 C CA . SER A 1 434 ? -6.532 -1.889 13.915 1.00 98.56 434 SER A CA 1
ATOM 3312 C C . SER A 1 434 ? -7.025 -0.527 14.407 1.00 98.56 434 SER A C 1
ATOM 3314 O O . SER A 1 434 ? -6.310 0.162 15.140 1.00 98.56 434 SER A O 1
ATOM 3316 N N . THR A 1 435 ? -8.266 -0.155 14.064 1.00 98.56 435 THR A N 1
ATOM 3317 C CA . THR A 1 435 ? -8.936 1.040 14.622 1.00 98.56 435 THR A CA 1
ATOM 3318 C C . THR A 1 435 ? -9.548 0.817 16.009 1.00 98.56 435 THR A C 1
ATOM 3320 O O . THR A 1 435 ? -10.002 1.780 16.625 1.00 98.56 435 THR A O 1
ATOM 3323 N N . GLN A 1 436 ? -9.497 -0.411 16.544 1.00 97.62 436 GLN A N 1
ATOM 3324 C CA . GLN A 1 436 ? -9.915 -0.755 17.913 1.00 97.62 436 GLN A CA 1
ATOM 3325 C C . GLN A 1 436 ? -11.395 -0.452 18.233 1.00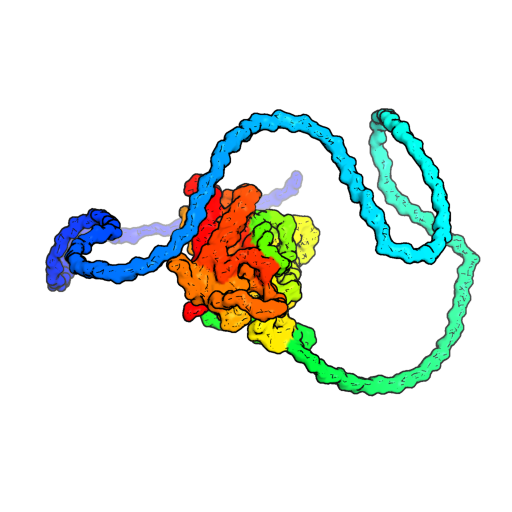 97.62 436 GLN A C 1
ATOM 3327 O O . GLN A 1 436 ? -11.746 -0.112 19.367 1.00 97.62 436 GLN A O 1
ATOM 3332 N N . GLU A 1 437 ? -12.292 -0.575 17.255 1.00 97.38 437 GLU A N 1
ATOM 3333 C CA . GLU A 1 437 ? -13.692 -0.149 17.386 1.00 97.38 437 GLU A CA 1
ATOM 3334 C C . GLU A 1 437 ? -14.611 -1.276 17.874 1.00 97.38 437 GLU A C 1
ATOM 3336 O O . GLU A 1 437 ? -15.434 -1.061 18.766 1.00 97.38 437 GLU A O 1
ATOM 3341 N N . VAL A 1 438 ? -14.448 -2.488 17.340 1.00 97.00 438 VAL A N 1
ATOM 3342 C CA . VAL A 1 438 ? -15.384 -3.608 17.524 1.00 97.00 438 VAL A CA 1
ATOM 3343 C C . VAL A 1 438 ? -14.724 -4.753 18.287 1.00 97.00 438 VAL A C 1
ATOM 3345 O O . VAL A 1 438 ? -13.658 -5.219 17.907 1.00 97.00 438 VAL A O 1
ATOM 3348 N N . ALA A 1 439 ? -15.357 -5.242 19.354 1.00 94.25 439 ALA A N 1
ATOM 3349 C CA . ALA A 1 439 ? -15.034 -6.562 19.902 1.00 94.25 439 ALA A CA 1
ATOM 3350 C C . ALA A 1 439 ? -15.822 -7.621 19.120 1.00 94.25 439 ALA A C 1
ATOM 3352 O O . ALA A 1 439 ? -16.995 -7.397 18.817 1.00 94.25 439 ALA A O 1
ATOM 3353 N N . ASN A 1 440 ? -15.185 -8.737 18.772 1.00 91.75 440 ASN A N 1
ATOM 3354 C CA . ASN A 1 440 ? -15.830 -9.822 18.042 1.00 91.75 440 ASN A CA 1
ATOM 3355 C C . ASN A 1 440 ? -15.316 -11.167 18.560 1.00 91.75 440 ASN A C 1
ATOM 3357 O O . ASN A 1 440 ? -14.260 -11.633 18.138 1.00 91.75 440 ASN A O 1
ATOM 3361 N N . ASP A 1 441 ? -16.068 -11.761 19.482 1.00 86.38 441 ASP A N 1
ATOM 3362 C CA . ASP A 1 441 ? -15.703 -13.030 20.116 1.00 86.38 441 ASP A CA 1
ATOM 3363 C C . ASP A 1 441 ? -15.884 -14.230 19.164 1.00 86.38 441 ASP A C 1
ATOM 3365 O O . ASP A 1 441 ? -15.285 -15.281 19.377 1.00 86.38 441 ASP A O 1
ATOM 3369 N N . ASP A 1 442 ? -16.646 -14.059 18.076 1.00 86.50 442 ASP A N 1
ATOM 3370 C CA . ASP A 1 442 ? -16.867 -15.085 17.047 1.00 86.50 442 ASP A CA 1
ATOM 3371 C C . ASP A 1 442 ? -15.738 -15.146 16.004 1.00 86.50 442 ASP A C 1
ATOM 3373 O O . ASP A 1 442 ? -15.747 -16.010 15.121 1.00 86.50 442 ASP A O 1
ATOM 3377 N N . LEU A 1 443 ? -14.789 -14.204 16.051 1.00 91.94 443 LEU A N 1
ATOM 3378 C CA . LEU A 1 443 ? -13.674 -14.133 15.115 1.00 91.94 443 LEU A CA 1
ATOM 3379 C C . LEU A 1 443 ? -12.349 -14.074 15.869 1.00 91.94 443 LEU A C 1
ATOM 3381 O O . LEU A 1 443 ? -11.835 -12.998 16.177 1.00 91.94 443 LEU A O 1
ATOM 3385 N N . ASP A 1 444 ? -11.795 -15.251 16.151 1.00 92.81 444 ASP A N 1
ATOM 3386 C CA . ASP A 1 444 ? -10.486 -15.363 16.781 1.00 92.81 444 ASP A CA 1
ATOM 3387 C C . ASP A 1 444 ? -9.348 -14.847 15.880 1.00 92.81 444 ASP A C 1
ATOM 3389 O O . ASP A 1 444 ? -9.511 -14.562 14.689 1.00 92.81 444 ASP A O 1
ATOM 3393 N N . GLU A 1 445 ? -8.166 -14.708 16.480 1.00 93.12 445 GLU A N 1
ATOM 3394 C CA . GLU A 1 445 ? -6.964 -14.196 15.818 1.00 93.12 445 GLU A CA 1
ATOM 3395 C C . GLU A 1 445 ? -6.616 -14.980 14.542 1.00 93.12 445 GLU A C 1
ATOM 3397 O O . GLU A 1 445 ? -6.285 -14.386 13.514 1.00 93.12 445 GLU A O 1
ATOM 3402 N N . VAL A 1 446 ? -6.721 -16.310 14.597 1.00 93.81 446 VAL A N 1
ATOM 3403 C CA . VAL A 1 446 ? -6.334 -17.204 13.498 1.00 93.81 446 VAL A CA 1
ATOM 3404 C C . VAL A 1 446 ? -7.292 -17.050 12.320 1.00 93.81 446 VAL A C 1
ATOM 3406 O O . VAL A 1 446 ? -6.846 -16.895 11.180 1.00 93.81 446 VAL A O 1
ATOM 3409 N N . THR A 1 447 ? -8.596 -17.035 12.595 1.00 95.69 447 THR A N 1
ATOM 3410 C CA . THR A 1 447 ? -9.649 -16.901 11.584 1.00 95.69 447 THR A CA 1
ATOM 3411 C C . THR A 1 447 ? -9.636 -15.504 10.967 1.00 95.69 447 THR A C 1
ATOM 3413 O O . THR A 1 447 ? -9.774 -15.360 9.750 1.00 95.69 447 THR A O 1
ATOM 3416 N N . LEU A 1 448 ? -9.406 -14.455 11.767 1.00 97.81 448 LEU A N 1
ATOM 3417 C CA . LEU A 1 448 ? -9.192 -13.106 11.241 1.00 97.81 448 LEU A CA 1
ATOM 3418 C C . LEU A 1 448 ? -7.971 -13.068 10.312 1.00 97.81 448 LEU A C 1
ATOM 3420 O O . LEU A 1 448 ? -8.043 -12.486 9.227 1.00 97.81 448 LEU A O 1
ATOM 3424 N N . GLY A 1 449 ? -6.872 -13.714 10.712 1.00 98.12 449 GLY A N 1
ATOM 3425 C CA . GLY A 1 449 ? -5.675 -13.852 9.891 1.00 98.12 449 GLY A CA 1
ATOM 3426 C C . GLY A 1 449 ? -5.935 -14.575 8.571 1.00 98.12 449 GLY A C 1
ATOM 3427 O O . GLY A 1 449 ? -5.462 -14.118 7.536 1.00 98.12 449 GLY A O 1
ATOM 3428 N N . GLU A 1 450 ? -6.733 -15.645 8.564 1.00 98.00 450 GLU A N 1
ATOM 3429 C CA . GLU A 1 450 ? -7.126 -16.367 7.346 1.00 98.00 450 GLU A CA 1
ATOM 3430 C C . GLU A 1 450 ? -7.937 -15.479 6.389 1.00 98.00 450 GLU A C 1
ATOM 3432 O O . GLU A 1 450 ? -7.600 -15.354 5.207 1.00 98.00 450 GLU A O 1
ATOM 3437 N N . LEU A 1 451 ? -8.961 -14.790 6.903 1.00 98.25 451 LEU A N 1
ATOM 3438 C CA . LEU A 1 451 ? -9.784 -13.883 6.101 1.00 98.25 451 LEU A CA 1
ATOM 3439 C C . LEU A 1 451 ? -8.967 -12.711 5.540 1.00 98.25 451 LEU A C 1
ATOM 3441 O O . LEU A 1 451 ? -9.156 -12.330 4.382 1.00 98.25 451 LEU A O 1
ATOM 3445 N N . ALA A 1 452 ? -8.049 -12.157 6.337 1.00 98.75 452 ALA A N 1
ATOM 3446 C CA . ALA A 1 452 ? -7.134 -11.103 5.909 1.00 98.75 452 ALA A CA 1
ATOM 3447 C C . ALA A 1 452 ? -6.128 -11.602 4.862 1.00 98.75 452 ALA A C 1
ATOM 3449 O O . ALA A 1 452 ? -5.874 -10.914 3.874 1.00 98.75 452 ALA A O 1
ATOM 3450 N N . SER A 1 453 ? -5.602 -12.816 5.027 1.00 98.88 453 SER A N 1
ATOM 3451 C CA . SER A 1 453 ? -4.739 -13.488 4.055 1.00 98.88 453 SER A CA 1
ATOM 3452 C C . SER A 1 453 ? -5.433 -13.683 2.706 1.00 98.88 453 SER A C 1
ATOM 3454 O O . SER A 1 453 ? -4.823 -13.486 1.653 1.00 98.88 453 SER A O 1
ATOM 3456 N N . ASP A 1 454 ? -6.709 -14.060 2.710 1.00 98.69 454 ASP A N 1
ATOM 3457 C CA . ASP A 1 454 ? -7.484 -14.233 1.484 1.00 98.69 454 ASP A CA 1
ATOM 3458 C C . ASP A 1 454 ? -7.897 -12.908 0.843 1.00 98.69 454 ASP A C 1
ATOM 3460 O O . ASP A 1 454 ? -7.840 -12.795 -0.384 1.00 98.69 454 ASP A O 1
ATOM 3464 N N . ALA A 1 455 ? -8.235 -11.893 1.645 1.00 98.88 455 ALA A N 1
ATOM 3465 C CA . ALA A 1 455 ? -8.419 -10.530 1.151 1.00 98.88 455 ALA A CA 1
ATOM 3466 C C . ALA A 1 455 ? -7.130 -10.004 0.501 1.00 98.88 455 ALA A C 1
ATOM 3468 O O . ALA A 1 455 ? -7.177 -9.414 -0.573 1.00 98.88 455 ALA A O 1
ATOM 3469 N N . MET A 1 456 ? -5.964 -10.269 1.091 1.00 98.94 456 MET A N 1
ATOM 3470 C CA . MET A 1 456 ? -4.687 -9.861 0.509 1.00 98.94 456 MET A CA 1
ATOM 3471 C C . MET A 1 456 ? -4.405 -10.561 -0.828 1.00 98.94 456 MET A C 1
ATOM 3473 O O . MET A 1 456 ? -3.922 -9.925 -1.761 1.00 98.94 456 MET A O 1
ATOM 3477 N N . TRP A 1 457 ? -4.746 -11.846 -0.975 1.00 98.88 457 TRP A N 1
ATOM 3478 C CA . TRP A 1 457 ? -4.608 -12.524 -2.270 1.00 98.88 457 TRP A CA 1
ATOM 3479 C C . TRP A 1 457 ? -5.573 -11.947 -3.318 1.00 98.88 457 TRP A C 1
ATOM 3481 O O . TRP A 1 457 ? -5.173 -11.741 -4.462 1.00 98.88 457 TRP A O 1
ATOM 3491 N N . ASP A 1 458 ? -6.805 -11.594 -2.938 1.00 98.81 458 ASP A N 1
ATOM 3492 C CA . ASP A 1 458 ? -7.712 -10.863 -3.835 1.00 98.81 458 ASP A CA 1
ATOM 3493 C C . ASP A 1 458 ? -7.132 -9.503 -4.239 1.00 98.81 458 ASP A C 1
ATOM 3495 O O . ASP A 1 458 ? -7.163 -9.157 -5.416 1.00 98.81 458 ASP A O 1
ATOM 3499 N N . ALA A 1 459 ? -6.544 -8.764 -3.293 1.00 98.88 459 ALA A N 1
ATOM 3500 C CA . ALA A 1 459 ? -5.889 -7.488 -3.564 1.00 98.88 459 ALA A CA 1
ATOM 3501 C C . ALA A 1 459 ? -4.715 -7.649 -4.545 1.00 98.88 459 ALA A C 1
ATOM 3503 O O . ALA A 1 459 ? -4.567 -6.850 -5.463 1.00 98.88 459 ALA A O 1
ATOM 3504 N N . ILE A 1 460 ? -3.913 -8.709 -4.412 1.00 98.88 460 ILE A N 1
ATOM 3505 C CA . ILE A 1 460 ? -2.849 -9.037 -5.374 1.00 98.88 460 ILE A CA 1
ATOM 3506 C C . ILE A 1 460 ? -3.439 -9.299 -6.769 1.00 98.88 460 ILE A C 1
ATOM 3508 O O . ILE A 1 460 ? -2.918 -8.811 -7.767 1.00 98.88 460 ILE A O 1
ATOM 3512 N N . LEU A 1 461 ? -4.551 -10.031 -6.864 1.00 98.69 461 LEU A N 1
ATOM 3513 C CA . LEU A 1 461 ? -5.186 -10.331 -8.151 1.00 98.69 461 LEU A CA 1
ATOM 3514 C C . LEU A 1 461 ? -5.879 -9.119 -8.784 1.00 98.69 461 LEU A C 1
ATOM 3516 O O . LEU A 1 461 ? -6.058 -9.084 -10.000 1.00 98.69 461 LEU A O 1
ATOM 3520 N N . THR A 1 462 ? -6.250 -8.112 -7.994 1.00 98.62 462 THR A N 1
ATOM 3521 C CA . THR A 1 462 ? -6.804 -6.855 -8.507 1.00 98.62 462 THR A CA 1
ATOM 3522 C C . THR A 1 462 ? -5.741 -5.802 -8.820 1.00 98.62 462 THR A C 1
ATOM 3524 O O . THR A 1 462 ? -6.103 -4.723 -9.286 1.00 98.62 462 THR A O 1
ATOM 3527 N N . SER A 1 463 ? -4.451 -6.100 -8.619 1.00 98.44 463 SER A N 1
ATOM 3528 C CA . SER A 1 463 ? -3.365 -5.124 -8.770 1.00 98.44 463 SER A CA 1
ATOM 3529 C C . SER A 1 463 ? -2.945 -4.842 -10.212 1.00 98.44 463 SER A C 1
ATOM 3531 O O . SER A 1 463 ? -2.109 -3.974 -10.440 1.00 98.44 463 SER A O 1
ATOM 3533 N N . TYR A 1 464 ? -3.466 -5.584 -11.181 1.00 96.25 464 TYR A N 1
ATOM 3534 C CA . TYR A 1 464 ? -3.147 -5.439 -12.596 1.00 96.25 464 TYR A CA 1
ATOM 3535 C C . TYR A 1 464 ? -4.430 -5.402 -13.425 1.00 96.25 464 TYR A C 1
ATOM 3537 O O . TYR A 1 464 ? -5.482 -5.909 -13.010 1.00 96.25 464 TYR A O 1
ATOM 3545 N N . ASP A 1 465 ? -4.335 -4.805 -14.608 1.00 88.06 465 ASP A N 1
ATOM 3546 C CA . ASP A 1 465 ? -5.388 -4.902 -15.611 1.00 88.06 465 ASP A CA 1
ATOM 3547 C C . ASP A 1 465 ? -5.268 -6.255 -16.333 1.00 88.06 465 ASP A C 1
ATOM 3549 O O . ASP A 1 465 ? -4.149 -6.632 -16.701 1.00 88.06 465 ASP A O 1
ATOM 3553 N N . PRO A 1 466 ? -6.365 -7.031 -16.432 1.00 73.94 466 PRO A N 1
ATOM 3554 C CA . PRO A 1 466 ? -6.350 -8.400 -16.945 1.00 73.94 466 PRO A CA 1
ATOM 3555 C C . PRO A 1 466 ? -5.857 -8.501 -18.389 1.00 73.94 466 PRO A C 1
ATOM 3557 O O . PRO A 1 466 ? -6.248 -7.645 -19.214 1.00 73.94 466 PRO A O 1
#